Protein AF-A0A843K766-F1 (afdb_monomer_lite)

Secondary structure (DSSP, 8-state):
----TTSGGG--HHHHHHHHHHHHIIIIIHHHHHHHHHHHHHHTTT--HHHHHHHHHHHHHHHHHHHHHHHHHHHHHHSPTT-HHHHHHHHHHHHHHHHHHHHHHTSTTHHHHHHHHT----HHHHHHHHHHHHHHHHHHHHHHHHHHHHHHHHHTTSSPPPPPPPGGG--GGGGG-GGG--HHHHHHHHHHHHIIIIIHHHHHHHHHHHHHHTT--THHHHHHHHHHHHHHHHHHHHHHHHHHHHHHHHSPTT-HHHHHHHHHHHHHHHHHHHHHTGGGEEEEEETTTEEEEEE-HHHHHHHHHHHHHHHHHHHHHHHHHHHHHHHTTS-S-HHHHHHHHHHHHHHHHHHHHHHHHHHHHHHHHHHHHHHHHHHHHHHT--

Foldseek 3Di:
DCPVQVDPVQFDQVQLQVQLVVLLVPQAVVLLVVLVVVLVVCVVPVADVVVNVLSVVLNVLSHVLSNVLSNLSSQLRRGDFQGPSNLVSQLVSLVSVLVSLCCNQPPDCNQVCCVPRPWNFPSVVLSVLVVVLSVLSSCLSVLRNVQCNVVVCVVVVNDPDDDFAALVVDDQVCLPDLQLWRQNQLSVQLSVLSCVQQNVLVSVLSVVVRVLVVVPDPVSVVVNVVSVVLNVLSCVLSNLLSNLSSQLRTHEFQHPSNLVSQLVSLVSVLVNLCVVCVCQWDWDPDPDPDTDIGRRNVVSVVVNVVSNCVNVVSVCRNVVCNVVCNVVRNHSYVVVVVVVVVVVVVVVVVVVVVVVVVVVVVVVVVVVVVVVVVVVVVVVVD

Structure (mmCIF, N/CA/C/O backbone):
data_AF-A0A843K766-F1
#
_entry.id   AF-A0A843K766-F1
#
loop_
_atom_site.group_PDB
_atom_site.id
_atom_site.type_symbol
_atom_site.label_atom_id
_atom_site.label_alt_id
_atom_site.label_comp_id
_atom_site.label_asym_id
_atom_site.label_entity_id
_atom_site.label_seq_id
_atom_site.pdbx_PDB_ins_code
_atom_site.Cartn_x
_atom_site.Cartn_y
_atom_site.Cartn_z
_atom_site.occupancy
_atom_site.B_iso_or_equiv
_atom_site.auth_seq_id
_atom_site.auth_comp_id
_atom_site.auth_asym_id
_atom_site.auth_atom_id
_atom_site.pdbx_PDB_model_num
ATOM 1 N N . MET A 1 1 ? 22.377 -23.560 -0.906 1.00 43.41 1 MET A N 1
ATOM 2 C CA . MET A 1 1 ? 22.789 -22.674 -2.018 1.00 43.41 1 MET A CA 1
ATOM 3 C C . MET A 1 1 ? 22.979 -21.269 -1.454 1.00 43.41 1 MET A C 1
ATOM 5 O O . MET A 1 1 ? 22.000 -20.568 -1.239 1.00 43.41 1 MET A O 1
ATOM 9 N N . ASN A 1 2 ? 24.212 -20.902 -1.096 1.00 46.06 2 ASN A N 1
ATOM 10 C CA . ASN A 1 2 ? 24.524 -19.626 -0.444 1.00 46.06 2 ASN A CA 1
ATOM 11 C C . ASN A 1 2 ? 24.794 -18.576 -1.533 1.00 46.06 2 ASN A C 1
ATOM 13 O O . ASN A 1 2 ? 25.934 -18.266 -1.863 1.00 46.06 2 ASN A O 1
ATOM 17 N N . ILE A 1 3 ? 23.729 -18.124 -2.200 1.00 57.59 3 ILE A N 1
ATOM 18 C CA . ILE A 1 3 ? 23.819 -16.990 -3.124 1.00 57.59 3 ILE A CA 1
ATOM 19 C C . ILE A 1 3 ? 24.151 -15.804 -2.217 1.00 57.59 3 ILE A C 1
ATOM 21 O O . ILE A 1 3 ? 23.373 -15.560 -1.303 1.00 57.59 3 ILE A O 1
ATOM 25 N N . GLY A 1 4 ? 25.297 -15.138 -2.391 1.00 73.75 4 GLY A N 1
ATOM 26 C CA . GLY A 1 4 ? 25.819 -14.063 -1.524 1.00 73.75 4 GLY A CA 1
ATOM 27 C C . GLY A 1 4 ? 24.942 -12.802 -1.417 1.00 73.75 4 GLY A C 1
ATOM 28 O O . GLY A 1 4 ? 25.405 -11.689 -1.608 1.00 73.75 4 GLY A O 1
ATOM 29 N N . GLU A 1 5 ? 23.658 -12.949 -1.114 1.00 80.12 5 GLU A N 1
ATOM 30 C CA . GLU A 1 5 ? 22.638 -11.901 -1.044 1.00 80.12 5 GLU A CA 1
ATOM 31 C C . GLU A 1 5 ? 22.727 -11.074 0.244 1.00 80.12 5 GLU A C 1
ATOM 33 O O . GLU A 1 5 ? 22.088 -10.027 0.355 1.00 80.12 5 GLU A O 1
ATOM 38 N N . PHE A 1 6 ? 23.548 -11.521 1.196 1.00 82.75 6 PHE A N 1
ATOM 39 C CA . PHE A 1 6 ? 23.967 -10.768 2.381 1.00 82.75 6 PHE A CA 1
ATOM 40 C C . PHE A 1 6 ? 25.302 -10.027 2.174 1.00 82.75 6 PHE A C 1
ATOM 42 O O . PHE A 1 6 ? 25.865 -9.498 3.129 1.00 82.75 6 PHE A O 1
ATOM 49 N N . ASP A 1 7 ? 25.829 -9.976 0.945 1.00 83.69 7 ASP A N 1
ATOM 50 C CA . ASP A 1 7 ? 27.055 -9.232 0.648 1.00 83.69 7 ASP A CA 1
ATOM 51 C C . ASP A 1 7 ? 26.836 -7.714 0.807 1.00 83.69 7 ASP A C 1
ATOM 53 O O . ASP A 1 7 ? 25.807 -7.150 0.413 1.00 83.69 7 ASP A O 1
ATOM 57 N N . LYS A 1 8 ? 27.857 -7.033 1.339 1.00 83.25 8 LYS A N 1
ATOM 58 C CA . LYS A 1 8 ? 27.940 -5.574 1.479 1.00 83.25 8 LYS A CA 1
ATOM 59 C C . LYS A 1 8 ? 27.714 -4.851 0.149 1.00 83.25 8 LYS A C 1
ATOM 61 O O . LYS A 1 8 ? 27.228 -3.726 0.154 1.00 83.25 8 LYS A O 1
ATOM 66 N N . ARG A 1 9 ? 28.007 -5.489 -0.991 1.00 86.31 9 ARG A N 1
ATOM 67 C CA . ARG A 1 9 ? 27.771 -4.924 -2.336 1.00 86.31 9 ARG A CA 1
ATOM 68 C C . ARG A 1 9 ? 26.306 -4.576 -2.608 1.00 86.31 9 ARG A C 1
ATOM 70 O O . ARG A 1 9 ? 26.027 -3.638 -3.349 1.00 86.31 9 ARG A O 1
ATOM 77 N N . HIS A 1 10 ? 25.371 -5.306 -2.004 1.00 85.62 10 HIS A N 1
ATOM 78 C CA . HIS A 1 10 ? 23.936 -5.072 -2.172 1.00 85.62 10 HIS A CA 1
ATOM 79 C C . HIS A 1 10 ? 23.341 -4.200 -1.057 1.00 85.62 10 HIS A C 1
ATOM 81 O O . HIS A 1 10 ? 22.138 -3.945 -1.051 1.00 85.62 10 HIS A O 1
ATOM 87 N N . PHE A 1 11 ? 24.164 -3.738 -0.117 1.00 90.44 11 PHE A N 1
ATOM 88 C CA . PHE A 1 11 ? 23.725 -3.036 1.077 1.00 90.44 11 PHE A CA 1
ATOM 89 C C . PHE A 1 11 ? 23.762 -1.513 0.884 1.00 90.44 11 PHE A C 1
ATOM 91 O O . PHE A 1 11 ? 24.788 -0.931 0.540 1.00 90.44 11 PHE A O 1
ATOM 98 N N . SER A 1 12 ? 22.635 -0.842 1.130 1.00 93.56 12 SER A N 1
ATOM 99 C CA . SER A 1 12 ? 22.500 0.611 0.998 1.00 93.56 12 SER A CA 1
ATOM 100 C C . SER A 1 12 ? 22.097 1.263 2.320 1.00 93.56 12 SER A C 1
ATOM 102 O O . SER A 1 12 ? 20.929 1.230 2.710 1.00 93.56 12 SER A O 1
ATOM 104 N N . LEU A 1 13 ? 23.056 1.936 2.965 1.00 94.25 13 LEU A N 1
ATOM 105 C CA . LEU A 1 13 ? 22.837 2.676 4.215 1.00 94.25 13 LEU A CA 1
ATOM 106 C C . LEU A 1 13 ? 21.743 3.740 4.087 1.00 94.25 13 LEU A C 1
ATOM 108 O O . LEU A 1 13 ? 20.870 3.828 4.942 1.00 94.25 13 LEU A O 1
ATOM 112 N N . VAL A 1 14 ? 21.751 4.512 2.997 1.00 94.19 14 VAL A N 1
ATOM 113 C CA . VAL A 1 14 ? 20.784 5.602 2.779 1.00 94.19 14 VAL A CA 1
ATOM 114 C C . VAL A 1 14 ? 19.358 5.061 2.658 1.00 94.19 14 VAL A C 1
ATOM 116 O O . VAL A 1 14 ? 18.444 5.566 3.309 1.00 94.19 14 VAL A O 1
ATOM 119 N N . LYS A 1 15 ? 19.158 3.998 1.865 1.00 93.00 15 LYS A N 1
ATOM 120 C CA . LYS A 1 15 ? 17.833 3.377 1.712 1.00 93.00 15 LYS A CA 1
ATOM 121 C C . LYS A 1 15 ? 17.361 2.744 3.017 1.00 93.00 15 LYS A C 1
ATOM 123 O O . LYS A 1 15 ? 16.195 2.917 3.365 1.00 93.00 15 LYS A O 1
ATOM 128 N N . GLY A 1 16 ? 18.264 2.071 3.736 1.00 94.38 16 GLY A N 1
ATOM 129 C CA . GLY A 1 16 ? 17.989 1.528 5.064 1.00 94.38 16 GLY A CA 1
ATOM 130 C C . GLY A 1 16 ? 17.576 2.616 6.055 1.00 94.38 16 GLY A C 1
ATOM 131 O O . GLY A 1 16 ? 16.538 2.495 6.702 1.00 94.38 16 GLY A O 1
ATOM 132 N N . GLY A 1 17 ? 18.319 3.722 6.118 1.00 95.44 17 GLY A N 1
ATOM 133 C CA . GLY A 1 17 ? 18.018 4.862 6.986 1.00 95.44 17 GLY A CA 1
ATOM 134 C C . GLY A 1 17 ? 16.633 5.453 6.720 1.00 95.44 17 GLY A C 1
ATOM 135 O O . GLY A 1 17 ? 15.839 5.601 7.644 1.00 95.44 17 GLY A O 1
ATOM 136 N N . MET A 1 18 ? 16.279 5.688 5.452 1.00 95.88 18 MET A N 1
ATOM 137 C CA . MET A 1 18 ? 14.946 6.190 5.089 1.00 95.88 18 MET A CA 1
ATOM 138 C C . MET A 1 18 ? 13.818 5.246 5.524 1.00 95.88 18 MET A C 1
ATOM 140 O O . MET A 1 18 ? 12.785 5.689 6.028 1.00 95.88 18 MET A O 1
ATOM 144 N N . THR A 1 19 ? 13.991 3.936 5.335 1.00 95.00 19 THR A N 1
ATOM 145 C CA . THR A 1 19 ? 12.987 2.961 5.779 1.00 95.00 19 THR A CA 1
ATOM 146 C C . THR A 1 19 ? 12.914 2.841 7.293 1.00 95.00 19 THR A C 1
ATOM 148 O O . THR A 1 19 ? 11.816 2.642 7.808 1.00 95.00 19 THR A O 1
ATOM 151 N N . ALA A 1 20 ? 14.040 2.989 7.995 1.00 96.62 20 ALA A N 1
ATOM 152 C C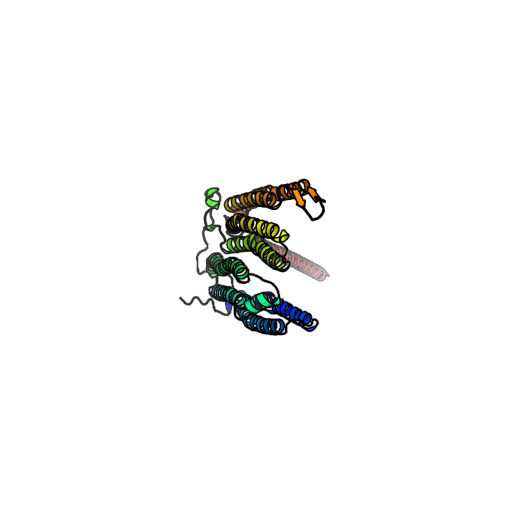A . ALA A 1 20 ? 14.095 2.998 9.451 1.00 96.62 20 ALA A CA 1
ATOM 153 C C . ALA A 1 20 ? 13.298 4.179 10.004 1.00 96.62 20 ALA A C 1
ATOM 155 O O . ALA A 1 20 ? 12.407 3.970 10.814 1.00 96.62 20 ALA A O 1
ATOM 156 N N . VAL A 1 21 ? 13.521 5.390 9.476 1.00 97.31 21 VAL A N 1
ATOM 157 C CA . VAL A 1 21 ? 12.763 6.596 9.852 1.00 97.31 21 VAL A CA 1
ATOM 158 C C . VAL A 1 21 ? 11.263 6.392 9.640 1.00 97.31 21 VAL A C 1
ATOM 160 O O . VAL A 1 21 ? 10.472 6.696 10.526 1.00 97.31 21 VAL A O 1
ATOM 163 N N . ALA A 1 22 ? 10.854 5.809 8.509 1.00 95.81 22 ALA A N 1
ATOM 164 C CA . ALA A 1 22 ? 9.441 5.524 8.260 1.00 95.81 22 ALA A CA 1
ATOM 165 C C . ALA A 1 22 ? 8.838 4.525 9.271 1.00 95.81 22 ALA A C 1
ATOM 167 O O . ALA A 1 22 ? 7.684 4.683 9.666 1.00 95.81 22 ALA A O 1
ATOM 168 N N . HIS A 1 23 ? 9.596 3.505 9.695 1.00 94.81 23 HIS A N 1
ATOM 169 C CA . HIS A 1 23 ? 9.140 2.545 10.710 1.00 94.81 23 HIS A CA 1
ATOM 170 C C . HIS A 1 23 ? 9.139 3.163 12.111 1.00 94.81 23 HIS A C 1
ATOM 172 O O . HIS A 1 23 ? 8.165 2.977 12.833 1.00 94.81 23 HIS A O 1
ATOM 178 N N . ALA A 1 24 ? 10.162 3.944 12.459 1.00 96.38 24 ALA A N 1
ATOM 179 C CA . ALA A 1 24 ? 10.250 4.665 13.723 1.00 96.38 24 ALA A CA 1
ATOM 180 C C . ALA A 1 24 ? 9.084 5.642 13.874 1.00 96.38 24 ALA A C 1
ATOM 182 O O . ALA A 1 24 ? 8.384 5.608 14.876 1.00 96.38 24 ALA A O 1
ATOM 183 N N . LEU A 1 25 ? 8.795 6.450 12.850 1.00 96.69 25 LEU A N 1
ATOM 184 C CA . LEU A 1 25 ? 7.646 7.354 12.876 1.00 96.69 25 LEU A CA 1
ATOM 185 C C . LEU A 1 25 ? 6.340 6.590 13.100 1.00 96.69 25 LEU A C 1
ATOM 187 O O . LEU A 1 25 ? 5.558 6.939 13.980 1.00 96.69 25 LEU A O 1
ATOM 191 N N . LYS A 1 26 ? 6.124 5.523 12.326 1.00 95.00 26 LYS A N 1
ATOM 192 C CA . LYS A 1 26 ? 4.860 4.789 12.323 1.00 95.00 26 LYS A CA 1
ATOM 193 C C . LYS A 1 26 ? 4.617 3.963 13.589 1.00 95.00 26 LYS A C 1
ATOM 195 O O . LYS A 1 26 ? 3.481 3.902 14.044 1.00 95.00 26 LYS A O 1
ATOM 200 N N . TYR A 1 27 ? 5.635 3.271 14.094 1.00 95.81 27 TYR A N 1
ATOM 201 C CA . TYR A 1 27 ? 5.469 2.254 15.138 1.00 95.81 27 TYR A CA 1
ATOM 202 C C . TYR A 1 27 ? 6.023 2.667 16.500 1.00 95.81 27 TYR A C 1
ATOM 204 O O . TYR A 1 27 ? 5.641 2.048 17.485 1.00 95.81 27 TYR A O 1
ATOM 212 N N . LEU A 1 28 ? 6.880 3.692 16.556 1.00 95.81 28 LEU A N 1
ATOM 213 C CA . LEU A 1 28 ? 7.478 4.198 17.790 1.00 95.81 28 LEU A CA 1
ATOM 214 C C . LEU A 1 28 ? 6.978 5.613 18.098 1.00 95.81 28 LEU A C 1
ATOM 216 O O . LEU A 1 28 ? 6.235 5.798 19.051 1.00 95.81 28 LEU A O 1
ATOM 220 N N . ALA A 1 29 ? 7.332 6.605 17.278 1.00 95.69 29 ALA A N 1
ATOM 221 C CA . ALA A 1 29 ? 7.118 8.013 17.604 1.00 95.69 29 ALA A CA 1
ATOM 222 C C . ALA A 1 29 ? 5.633 8.387 17.693 1.00 95.69 29 ALA A C 1
ATOM 224 O O . ALA A 1 29 ? 5.222 8.953 18.699 1.00 95.69 29 ALA A O 1
ATOM 225 N N . ILE A 1 30 ? 4.821 8.057 16.678 1.00 95.50 30 ILE A N 1
ATOM 226 C CA . ILE A 1 30 ? 3.391 8.405 16.687 1.00 95.50 30 ILE A CA 1
ATOM 227 C C . ILE A 1 30 ? 2.665 7.730 17.864 1.00 95.50 30 ILE A C 1
ATOM 229 O O . ILE A 1 30 ? 2.060 8.458 18.648 1.00 95.50 30 ILE A O 1
ATOM 233 N N . PRO A 1 31 ? 2.737 6.395 18.061 1.00 94.00 31 PRO A N 1
ATOM 234 C CA . PRO A 1 31 ? 2.066 5.763 19.197 1.00 94.00 31 PRO A CA 1
ATOM 235 C C . PRO A 1 31 ? 2.578 6.266 20.551 1.00 94.00 31 PRO A C 1
ATOM 237 O O . PRO A 1 31 ? 1.780 6.510 21.448 1.00 94.00 31 PRO A O 1
ATOM 240 N N . TYR A 1 32 ? 3.889 6.491 20.693 1.00 94.31 32 TYR A N 1
ATOM 241 C CA . TYR A 1 32 ? 4.468 6.998 21.937 1.00 94.31 32 TYR A CA 1
ATOM 242 C C . TYR A 1 32 ? 3.963 8.404 22.273 1.00 94.31 32 TYR A C 1
ATOM 244 O O . TYR A 1 32 ? 3.562 8.652 23.406 1.00 94.31 32 TYR A O 1
ATOM 252 N N . ILE A 1 33 ? 3.926 9.311 21.287 1.00 94.19 33 ILE A N 1
ATOM 253 C CA . ILE A 1 33 ? 3.384 10.666 21.465 1.00 94.19 33 ILE A CA 1
ATOM 254 C C . ILE A 1 33 ? 1.903 10.601 21.840 1.00 94.19 33 ILE A C 1
ATOM 256 O O . ILE A 1 33 ? 1.488 11.306 22.752 1.00 94.19 33 ILE A O 1
ATOM 260 N N . LEU A 1 34 ? 1.114 9.741 21.187 1.00 92.50 34 LEU A N 1
ATOM 261 C CA . LEU A 1 34 ? -0.305 9.573 21.510 1.00 92.50 34 LEU A CA 1
ATOM 262 C C . LEU A 1 34 ? -0.509 9.122 22.960 1.00 92.50 34 LEU A C 1
ATOM 264 O O . LEU A 1 34 ? -1.317 9.712 23.672 1.00 92.50 34 LEU A O 1
ATOM 268 N N . PHE A 1 35 ? 0.261 8.138 23.428 1.00 91.38 35 PHE A N 1
ATOM 269 C CA . PHE A 1 35 ? 0.189 7.702 24.821 1.00 91.38 35 PHE A CA 1
ATOM 270 C C . PHE A 1 35 ? 0.703 8.762 25.801 1.00 91.38 35 PHE A C 1
ATOM 272 O O . PHE A 1 35 ? 0.120 8.939 26.864 1.00 91.38 35 PHE A O 1
ATOM 279 N N . ALA A 1 36 ? 1.767 9.494 25.459 1.00 89.62 36 ALA A N 1
ATOM 280 C CA . ALA A 1 36 ? 2.287 10.576 26.298 1.00 89.62 36 ALA A CA 1
ATOM 281 C C . ALA A 1 36 ? 1.276 11.720 26.450 1.00 89.62 36 ALA A C 1
ATOM 283 O O . ALA A 1 36 ? 1.064 12.204 27.558 1.00 89.62 36 ALA A O 1
ATOM 284 N N . LEU A 1 37 ? 0.607 12.106 25.360 1.00 89.56 37 LEU A N 1
ATOM 285 C CA . LEU A 1 37 ? -0.492 13.070 25.401 1.00 89.56 37 LEU A CA 1
ATOM 286 C C . LEU A 1 37 ? -1.666 12.538 26.230 1.00 89.56 37 LEU A C 1
ATOM 288 O O . LEU A 1 37 ? -2.216 13.283 27.033 1.00 89.56 37 LEU A O 1
ATOM 292 N N . GLY A 1 38 ? -2.003 11.251 26.095 1.00 85.38 38 GLY A N 1
ATOM 293 C CA . GLY A 1 38 ? -3.019 10.599 26.924 1.00 85.38 38 GLY A CA 1
ATOM 294 C C . GLY A 1 38 ? -2.708 10.691 28.420 1.00 85.38 38 GLY A C 1
ATOM 295 O O . GLY A 1 38 ? -3.568 11.100 29.195 1.00 85.38 38 GLY A O 1
ATOM 296 N N . LEU A 1 39 ? -1.464 10.407 28.822 1.00 86.12 39 LEU A N 1
ATOM 297 C CA . LEU A 1 39 ? -1.022 10.578 30.211 1.00 86.12 39 LEU A CA 1
ATOM 298 C C . LEU A 1 39 ? -1.084 12.034 30.672 1.00 86.12 39 LEU A C 1
ATOM 300 O O . LEU A 1 39 ? -1.506 12.285 31.792 1.00 86.12 39 LEU A O 1
ATOM 304 N N . MET A 1 40 ? -0.683 12.995 29.833 1.00 85.81 40 MET A N 1
ATOM 305 C CA . MET A 1 40 ? -0.751 14.417 30.191 1.00 85.81 40 MET A CA 1
ATOM 306 C C . MET A 1 40 ? -2.190 14.875 30.441 1.00 85.81 40 MET A C 1
ATOM 308 O O . MET A 1 40 ? -2.436 15.610 31.393 1.00 85.81 40 MET A O 1
ATOM 312 N N . VAL A 1 41 ? -3.138 14.427 29.613 1.00 85.56 41 VAL A N 1
ATOM 313 C CA . VAL A 1 41 ? -4.564 14.733 29.793 1.00 85.56 41 VAL A CA 1
ATOM 314 C C . VAL A 1 41 ? -5.092 14.098 31.079 1.00 85.56 41 VAL A C 1
ATOM 316 O O . VAL A 1 41 ? -5.750 14.777 31.862 1.00 85.56 41 VAL A O 1
ATOM 319 N N . LEU A 1 42 ? -4.754 12.832 31.332 1.00 81.81 42 LEU A N 1
ATOM 320 C CA . LEU A 1 42 ? -5.182 12.115 32.535 1.00 81.81 42 LEU A CA 1
ATOM 321 C C . LEU A 1 42 ? -4.515 12.609 33.815 1.00 81.81 42 LEU A C 1
ATOM 323 O O . LEU A 1 42 ? -5.089 12.433 34.872 1.00 81.81 42 LEU A O 1
ATOM 327 N N . ALA A 1 43 ? -3.329 13.212 33.746 1.00 78.50 43 ALA A N 1
ATOM 328 C CA . ALA A 1 43 ? -2.689 13.828 34.906 1.00 78.50 43 ALA A CA 1
ATOM 329 C C . ALA A 1 43 ? -3.320 15.183 35.272 1.00 78.50 43 ALA A C 1
ATOM 331 O O . ALA A 1 43 ? -3.174 15.642 36.401 1.00 78.50 43 ALA A O 1
ATOM 332 N N . GLY A 1 44 ? -3.987 15.842 34.315 1.00 75.62 44 GLY A N 1
ATOM 333 C CA . GLY A 1 44 ? -4.713 17.098 34.531 1.00 75.62 44 GLY A CA 1
ATOM 334 C C . GLY A 1 44 ? -6.179 16.917 34.935 1.00 75.62 44 GLY A C 1
ATOM 335 O O . GLY A 1 44 ? -6.840 17.896 35.272 1.00 75.62 44 GLY A O 1
ATOM 336 N N . GLN A 1 45 ? -6.691 15.689 34.881 1.00 72.62 45 GLN A N 1
ATOM 337 C CA . GLN A 1 45 ? -8.017 15.300 35.357 1.00 72.62 45 GLN A CA 1
ATOM 338 C C . GLN A 1 45 ? -7.815 14.346 36.541 1.00 72.62 45 GLN A C 1
ATOM 340 O O . GLN A 1 45 ? -6.824 13.630 36.559 1.00 72.62 45 GLN A O 1
ATOM 345 N N . ASP A 1 46 ? -8.715 14.289 37.524 1.00 71.88 46 ASP A N 1
ATOM 346 C CA . ASP A 1 46 ? -8.669 13.254 38.577 1.00 71.88 46 ASP A CA 1
ATOM 347 C C . ASP A 1 46 ? -9.070 11.878 37.992 1.00 71.88 46 ASP A C 1
ATOM 349 O O . ASP A 1 46 ? -10.053 11.255 38.393 1.00 71.88 46 ASP A O 1
ATOM 353 N N . GLY A 1 47 ? -8.361 11.438 36.948 1.00 68.81 47 GLY A N 1
ATOM 354 C CA . GLY A 1 47 ? -8.630 10.218 36.206 1.00 68.81 47 GLY A CA 1
ATOM 355 C C . GLY A 1 47 ? -8.230 8.968 36.996 1.00 68.81 47 GLY A C 1
ATOM 356 O O . GLY A 1 47 ? -7.410 9.037 37.915 1.00 68.81 47 GLY A O 1
ATOM 357 N N . PRO A 1 48 ? -8.763 7.785 36.642 1.00 79.19 48 PRO A N 1
ATOM 358 C CA . PRO A 1 48 ? -8.462 6.567 37.379 1.00 79.19 48 PRO A CA 1
ATOM 359 C C . PRO A 1 48 ? -6.971 6.221 37.265 1.00 79.19 48 PRO A C 1
ATOM 361 O O . PRO A 1 48 ? -6.469 5.975 36.166 1.00 79.19 48 PRO A O 1
ATOM 364 N N . GLN A 1 49 ? -6.270 6.119 38.401 1.00 82.88 49 GLN A N 1
ATOM 365 C CA . GLN A 1 49 ? -4.837 5.772 38.467 1.00 82.88 49 GLN A CA 1
ATOM 366 C C . GLN A 1 49 ? -4.497 4.521 37.633 1.00 82.88 49 GLN A C 1
ATOM 368 O O . GLN A 1 49 ? -3.469 4.464 36.964 1.00 82.88 49 GLN A O 1
ATOM 373 N N . ARG A 1 50 ? -5.417 3.546 37.596 1.00 82.19 50 ARG A N 1
ATOM 374 C CA . ARG A 1 50 ? -5.299 2.301 36.819 1.00 82.19 50 ARG A CA 1
ATOM 375 C C . ARG A 1 50 ? -5.166 2.527 35.312 1.00 82.19 50 ARG A C 1
ATOM 377 O O . ARG A 1 50 ? -4.496 1.744 34.645 1.00 82.19 50 ARG A O 1
ATOM 384 N N . VAL A 1 51 ? -5.806 3.566 34.772 1.00 82.00 51 VAL A N 1
ATOM 385 C CA . VAL A 1 51 ? -5.693 3.940 33.354 1.00 82.00 51 VAL A CA 1
ATOM 386 C C . VAL A 1 51 ? -4.317 4.556 33.090 1.00 82.00 51 VAL A C 1
ATOM 388 O O . VAL A 1 51 ? -3.698 4.250 32.073 1.00 82.00 51 VAL A O 1
ATOM 391 N N . GLY A 1 52 ? -3.801 5.357 34.027 1.00 84.81 52 GLY A N 1
ATOM 392 C CA . GLY A 1 52 ? -2.437 5.889 33.970 1.00 84.81 52 GLY A CA 1
ATOM 393 C C . GLY A 1 52 ? -1.376 4.784 33.960 1.00 84.81 52 GLY A C 1
ATOM 394 O O . GLY A 1 52 ? -0.521 4.763 33.072 1.00 84.81 52 GLY A O 1
ATOM 395 N N . ASP A 1 53 ? -1.481 3.824 34.883 1.00 87.06 53 ASP A N 1
ATOM 396 C CA . ASP A 1 53 ? -0.574 2.670 34.959 1.00 87.06 53 ASP A CA 1
ATOM 397 C C . ASP A 1 53 ? -0.604 1.852 33.657 1.00 87.06 53 ASP A C 1
ATOM 399 O O . ASP A 1 53 ? 0.444 1.556 33.078 1.00 87.06 53 ASP A O 1
ATOM 403 N N . LEU A 1 54 ? -1.807 1.566 33.140 1.00 87.88 54 LEU A N 1
ATOM 404 C CA . LEU A 1 54 ? -1.989 0.862 31.870 1.00 87.88 54 LEU A CA 1
ATOM 405 C C . LEU A 1 54 ? -1.302 1.589 30.709 1.00 87.88 54 LEU A C 1
ATOM 407 O O . LEU A 1 54 ? -0.607 0.964 29.910 1.00 87.88 54 LEU A O 1
ATOM 411 N N . ILE A 1 55 ? -1.486 2.905 30.584 1.00 88.50 55 ILE A N 1
ATOM 412 C CA . ILE A 1 55 ? -0.861 3.659 29.494 1.00 88.50 55 ILE A CA 1
ATOM 413 C C . ILE A 1 55 ? 0.670 3.627 29.621 1.00 88.50 55 ILE A C 1
ATOM 415 O O . ILE A 1 55 ? 1.352 3.516 28.601 1.00 88.50 55 ILE A O 1
ATOM 419 N N . GLY A 1 56 ? 1.221 3.655 30.839 1.00 89.19 56 GLY A N 1
ATOM 420 C CA . GLY A 1 56 ? 2.658 3.472 31.077 1.00 89.19 56 GLY A CA 1
ATOM 421 C C . GLY A 1 56 ? 3.177 2.090 30.646 1.00 89.19 56 GLY A C 1
ATOM 422 O O . GLY A 1 56 ? 4.226 1.982 29.997 1.00 89.19 56 GLY A O 1
ATOM 423 N N . GLU A 1 57 ? 2.422 1.024 30.922 1.00 90.56 57 GLU A N 1
ATOM 424 C CA . GLU A 1 57 ? 2.724 -0.325 30.424 1.00 90.56 57 GLU A CA 1
ATOM 425 C C . GLU A 1 57 ? 2.704 -0.367 28.886 1.00 90.56 57 GLU A C 1
ATOM 427 O O . GLU A 1 57 ? 3.657 -0.841 28.255 1.00 90.56 57 GLU A O 1
ATOM 432 N N . LEU A 1 58 ? 1.668 0.206 28.261 1.00 91.75 58 LEU A N 1
ATOM 433 C CA . LEU A 1 58 ? 1.542 0.280 26.803 1.00 91.75 58 LEU A CA 1
ATOM 434 C C . LEU A 1 58 ? 2.689 1.079 26.171 1.00 91.75 58 LEU A C 1
ATOM 436 O O . LEU A 1 58 ? 3.246 0.640 25.164 1.00 91.75 58 LEU A O 1
ATOM 440 N N . GLN A 1 59 ? 3.117 2.195 26.769 1.00 92.62 59 GLN A N 1
ATOM 441 C CA . GLN A 1 59 ? 4.290 2.954 26.312 1.00 92.62 59 GLN A CA 1
ATOM 442 C C . GLN A 1 59 ? 5.560 2.101 26.284 1.00 92.62 59 GLN A C 1
ATOM 444 O O . GLN A 1 59 ? 6.347 2.194 25.338 1.00 92.62 59 GLN A O 1
ATOM 449 N N . THR A 1 60 ? 5.751 1.244 27.287 1.00 93.12 60 THR A N 1
ATOM 450 C CA . THR A 1 60 ? 6.903 0.336 27.352 1.00 93.12 60 THR A CA 1
ATOM 451 C C . THR A 1 60 ? 6.857 -0.684 26.212 1.00 93.12 60 THR A C 1
ATOM 453 O O . THR A 1 60 ? 7.864 -0.903 25.532 1.00 93.12 60 THR A O 1
ATOM 456 N N . VAL A 1 61 ? 5.677 -1.246 25.925 1.00 94.12 61 VAL A N 1
ATOM 457 C CA . VAL A 1 61 ? 5.454 -2.129 24.766 1.00 94.12 61 VAL A CA 1
ATOM 458 C C . VAL A 1 61 ? 5.774 -1.399 23.455 1.00 94.12 61 VAL A C 1
ATOM 460 O O . VAL A 1 61 ? 6.528 -1.926 22.633 1.00 94.12 61 VAL A O 1
ATOM 463 N N . VAL A 1 62 ? 5.275 -0.170 23.270 1.00 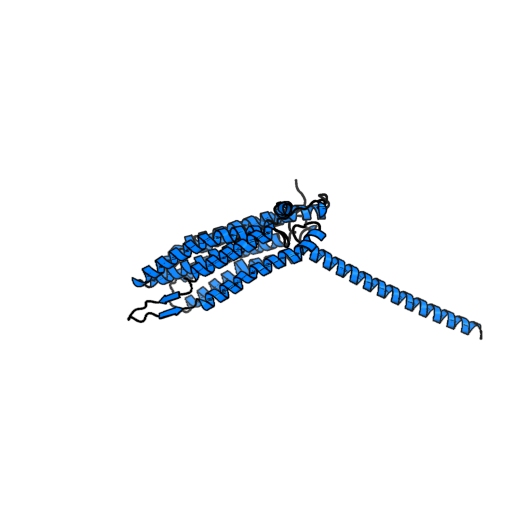95.38 62 VAL A N 1
ATOM 464 C CA . VAL A 1 62 ? 5.593 0.677 22.102 1.00 95.38 62 VAL A CA 1
ATOM 465 C C . VAL A 1 62 ? 7.094 0.875 21.944 1.00 95.38 62 VAL A C 1
ATOM 467 O O . VAL A 1 62 ? 7.608 0.769 20.831 1.00 95.38 62 VAL A O 1
ATOM 470 N N . LEU A 1 63 ? 7.809 1.147 23.033 1.00 96.25 63 LEU A N 1
ATOM 471 C CA . LEU A 1 63 ? 9.242 1.405 22.992 1.00 96.25 63 LEU A CA 1
ATOM 472 C C . LEU A 1 63 ? 10.016 0.160 22.546 1.00 96.25 63 LEU A C 1
ATOM 474 O O . LEU A 1 63 ? 10.799 0.229 21.595 1.00 96.25 63 LEU A O 1
ATOM 478 N N . ILE A 1 64 ? 9.752 -0.990 23.173 1.00 95.88 64 ILE A N 1
ATOM 479 C CA . ILE A 1 64 ? 10.438 -2.253 22.867 1.00 95.88 64 ILE A CA 1
ATOM 480 C C . ILE A 1 64 ? 10.172 -2.668 21.415 1.00 95.88 64 ILE A C 1
ATOM 482 O O . ILE A 1 64 ? 11.108 -2.821 20.624 1.00 95.88 64 ILE A O 1
ATOM 486 N N . PHE A 1 65 ? 8.902 -2.811 21.029 1.00 96.50 65 PHE A N 1
ATOM 487 C CA . PHE A 1 65 ? 8.550 -3.246 19.676 1.00 96.50 65 PHE A CA 1
ATOM 488 C C . PHE A 1 65 ? 8.923 -2.198 18.626 1.00 96.50 65 PHE A C 1
ATOM 490 O O . PHE A 1 65 ? 9.404 -2.553 17.548 1.00 96.50 65 PHE A O 1
ATOM 497 N N . GLY A 1 66 ? 8.753 -0.912 18.930 1.00 96.62 66 GLY A N 1
ATOM 498 C CA . GLY A 1 66 ? 9.074 0.194 18.036 1.00 96.62 66 GLY A CA 1
ATOM 499 C C . GLY A 1 66 ? 10.558 0.251 17.670 1.00 96.62 66 GLY A C 1
ATOM 500 O O . GLY A 1 66 ? 10.888 0.425 16.491 1.00 96.62 66 GLY A O 1
ATOM 501 N N . ILE A 1 67 ? 11.463 0.028 18.630 1.00 97.50 67 ILE A N 1
ATOM 502 C CA . ILE A 1 67 ? 12.909 -0.061 18.367 1.00 97.50 67 ILE A CA 1
ATOM 503 C C . ILE A 1 67 ? 13.216 -1.267 17.473 1.00 97.50 67 ILE A C 1
ATOM 505 O O . ILE A 1 67 ? 13.862 -1.114 16.433 1.00 97.50 67 ILE A O 1
ATOM 509 N N . VAL A 1 68 ? 12.711 -2.456 17.818 1.00 97.81 68 VAL A N 1
ATOM 510 C CA . VAL A 1 68 ? 12.974 -3.678 17.038 1.00 97.81 68 VAL A CA 1
ATOM 511 C C . VAL A 1 68 ? 12.445 -3.542 15.605 1.00 97.81 68 VAL A C 1
ATOM 513 O O . VAL A 1 68 ? 13.157 -3.842 14.645 1.00 97.81 68 VAL A O 1
ATOM 516 N N . LEU A 1 69 ? 11.231 -3.015 15.424 1.00 97.56 69 LEU A N 1
ATOM 517 C CA . LEU A 1 69 ? 10.640 -2.763 14.106 1.00 97.56 69 LEU A CA 1
ATOM 518 C C . LEU A 1 69 ? 11.408 -1.710 13.302 1.00 97.56 69 LEU A C 1
ATOM 520 O O . LEU A 1 69 ? 11.471 -1.809 12.075 1.00 97.56 69 LEU A O 1
ATOM 524 N N . THR A 1 70 ? 12.018 -0.729 13.966 1.00 97.81 70 THR A N 1
ATOM 525 C CA . THR A 1 70 ? 12.890 0.262 13.322 1.00 97.81 70 THR A CA 1
ATOM 526 C C . THR A 1 70 ? 14.154 -0.397 12.775 1.00 97.81 70 THR A C 1
ATOM 528 O O . THR A 1 70 ? 14.503 -0.184 11.611 1.00 97.81 70 THR A O 1
ATOM 531 N N . VAL A 1 71 ? 14.796 -1.259 13.570 1.00 97.81 71 VAL A N 1
ATOM 532 C CA . VAL A 1 71 ? 15.989 -2.018 13.160 1.00 97.81 71 VAL A CA 1
ATOM 533 C C . VAL A 1 71 ? 15.663 -2.978 12.012 1.00 97.81 71 VAL A C 1
ATOM 535 O O . VAL A 1 71 ? 16.360 -3.001 10.997 1.00 97.81 71 VAL A O 1
ATOM 538 N N . LEU A 1 72 ? 14.564 -3.731 12.101 1.00 97.06 72 LEU A N 1
ATOM 539 C CA . LEU A 1 72 ? 14.126 -4.604 11.006 1.00 97.06 72 LEU A CA 1
ATOM 540 C C . LEU A 1 72 ? 13.759 -3.803 9.748 1.00 97.06 72 LEU A C 1
ATOM 542 O O . LEU A 1 72 ? 14.090 -4.206 8.630 1.00 97.06 72 LEU A O 1
ATOM 546 N N . GLY A 1 73 ? 13.116 -2.645 9.922 1.00 95.38 73 GLY A N 1
ATOM 547 C CA . GLY A 1 73 ? 12.799 -1.704 8.852 1.00 95.38 73 GLY A CA 1
ATOM 548 C C . GLY A 1 73 ? 14.050 -1.216 8.125 1.00 95.38 73 GLY A C 1
ATOM 549 O O . GLY A 1 73 ? 14.064 -1.204 6.893 1.00 95.38 73 GLY A O 1
ATOM 550 N N . PHE A 1 74 ? 15.112 -0.894 8.871 1.00 97.25 74 PHE A N 1
ATOM 551 C CA . PHE A 1 74 ? 16.420 -0.536 8.328 1.00 97.25 74 PHE A CA 1
ATOM 552 C C . PHE A 1 74 ? 16.981 -1.638 7.427 1.00 97.25 74 PHE A C 1
ATOM 554 O O . PHE A 1 74 ? 17.255 -1.395 6.250 1.00 97.25 74 PHE A O 1
ATOM 561 N N . PHE A 1 75 ? 17.099 -2.865 7.943 1.00 95.75 75 PHE A N 1
ATOM 562 C CA . PHE A 1 75 ? 17.664 -3.969 7.170 1.00 95.75 75 PHE A CA 1
ATOM 563 C C . PHE A 1 75 ? 16.805 -4.317 5.954 1.00 95.75 75 PHE A C 1
ATOM 565 O O . PHE A 1 75 ? 17.336 -4.497 4.859 1.00 95.75 75 PHE A O 1
ATOM 572 N N . LYS A 1 76 ? 15.475 -4.308 6.085 1.00 94.69 76 LYS A N 1
ATOM 573 C CA . LYS A 1 76 ? 14.562 -4.479 4.948 1.00 94.69 76 LYS A CA 1
ATOM 574 C C . LYS A 1 76 ? 14.851 -3.470 3.831 1.00 94.69 76 LYS A C 1
ATOM 576 O O . LYS A 1 76 ? 14.876 -3.846 2.660 1.00 94.69 76 LYS A O 1
ATOM 581 N N . GLY A 1 77 ? 15.035 -2.190 4.157 1.00 93.31 77 GLY A N 1
ATOM 582 C CA . GLY A 1 77 ? 15.316 -1.152 3.161 1.00 93.31 77 GLY A CA 1
ATOM 583 C C . GLY A 1 77 ? 16.730 -1.156 2.606 1.00 93.31 77 GLY A C 1
ATOM 584 O O . GLY A 1 77 ? 16.919 -0.751 1.459 1.00 93.31 77 GLY A O 1
ATOM 585 N N . ALA A 1 78 ? 17.699 -1.621 3.394 1.00 95.19 78 ALA A N 1
ATOM 586 C CA . ALA A 1 78 ? 19.097 -1.652 2.998 1.00 95.19 78 ALA A CA 1
ATOM 587 C C . ALA A 1 78 ? 19.356 -2.620 1.836 1.00 95.19 78 ALA A C 1
ATOM 589 O O . ALA A 1 78 ? 20.223 -2.347 1.010 1.00 95.19 78 ALA A O 1
ATOM 590 N N . TYR A 1 79 ? 18.583 -3.704 1.739 1.00 93.88 79 TYR A N 1
ATOM 591 C CA . TYR A 1 79 ? 18.701 -4.693 0.668 1.00 93.88 79 TYR A CA 1
ATOM 592 C C . TYR A 1 79 ? 17.769 -4.403 -0.527 1.00 93.88 79 TYR A C 1
ATOM 594 O O . TYR A 1 79 ? 16.687 -3.824 -0.360 1.00 93.88 79 TYR A O 1
ATOM 602 N N . PRO A 1 80 ? 18.153 -4.807 -1.755 1.00 91.81 80 PRO A N 1
ATOM 603 C CA . PRO A 1 80 ? 17.363 -4.575 -2.960 1.00 91.81 80 PRO A CA 1
ATOM 604 C C . PRO A 1 80 ? 16.087 -5.424 -2.990 1.00 91.81 80 PRO A C 1
ATOM 606 O O . PRO A 1 80 ? 15.969 -6.455 -2.331 1.00 91.81 80 PRO A O 1
ATOM 609 N N . LYS A 1 81 ? 15.113 -4.996 -3.798 1.00 92.06 81 LYS A N 1
ATOM 610 C CA . LYS A 1 81 ? 13.896 -5.776 -4.061 1.00 92.06 81 LYS A CA 1
ATOM 611 C C . LYS A 1 81 ? 14.232 -7.090 -4.762 1.00 92.06 81 LYS A C 1
ATOM 613 O O . LYS A 1 81 ? 15.058 -7.092 -5.667 1.00 92.06 81 LYS A O 1
ATOM 618 N N . GLY A 1 82 ? 13.567 -8.175 -4.366 1.00 89.94 82 GLY A N 1
ATOM 619 C CA . GLY A 1 82 ? 13.797 -9.514 -4.922 1.00 89.94 82 GLY A CA 1
ATOM 620 C C . GLY A 1 82 ? 14.924 -10.311 -4.250 1.00 89.94 82 GLY A C 1
ATOM 621 O O . GLY A 1 82 ? 15.105 -11.481 -4.592 1.00 89.94 82 GLY A O 1
ATOM 622 N N . SER A 1 83 ? 15.654 -9.730 -3.288 1.00 92.31 83 SER A N 1
ATOM 623 C CA . SER A 1 83 ? 16.623 -10.480 -2.481 1.00 92.31 83 SER A CA 1
ATOM 624 C C . SER A 1 83 ? 15.953 -11.224 -1.323 1.00 92.31 83 SER A C 1
ATOM 626 O O . SER A 1 83 ? 14.951 -10.768 -0.759 1.00 92.31 83 SER A O 1
ATOM 628 N N . TYR A 1 84 ? 16.538 -12.359 -0.941 1.00 92.69 84 TYR A N 1
ATOM 629 C CA . TYR A 1 84 ? 16.127 -13.148 0.217 1.00 92.69 84 TYR A CA 1
ATOM 630 C C . TYR A 1 84 ? 16.271 -12.361 1.520 1.00 92.69 84 TYR A C 1
ATOM 632 O O . TYR A 1 84 ? 15.383 -12.426 2.366 1.00 92.69 84 TYR A O 1
ATOM 640 N N . SER A 1 85 ? 17.333 -11.565 1.666 1.00 92.25 85 SER A N 1
ATOM 641 C CA . SER A 1 85 ? 17.577 -10.744 2.857 1.00 92.25 85 SER A CA 1
ATOM 642 C C . SER A 1 85 ? 16.413 -9.782 3.107 1.00 92.25 85 SER A C 1
ATOM 644 O O . SER A 1 85 ? 15.824 -9.767 4.187 1.00 92.25 85 SER A O 1
ATOM 646 N N . ARG A 1 86 ? 16.002 -9.024 2.080 1.00 94.50 86 ARG A N 1
ATOM 647 C CA . ARG A 1 86 ? 14.867 -8.097 2.183 1.00 94.50 86 ARG A CA 1
ATOM 648 C C . ARG A 1 86 ? 13.557 -8.819 2.484 1.00 94.50 86 ARG A C 1
ATOM 650 O O . ARG A 1 86 ? 12.747 -8.308 3.258 1.00 94.50 86 ARG A O 1
ATOM 657 N N . PHE A 1 87 ? 13.343 -9.968 1.851 1.00 95.44 87 PHE A N 1
ATOM 658 C CA . PHE A 1 87 ? 12.169 -10.804 2.069 1.00 95.44 87 PHE A CA 1
ATOM 659 C C . PHE A 1 87 ? 12.075 -11.279 3.525 1.00 95.44 87 PHE A C 1
ATOM 661 O O . PHE A 1 87 ? 11.047 -11.051 4.160 1.00 95.44 87 PHE A O 1
ATOM 668 N N . LEU A 1 88 ? 13.164 -11.829 4.071 1.00 95.31 88 LEU A N 1
ATOM 669 C CA . LEU A 1 88 ? 13.242 -12.324 5.446 1.00 95.31 88 LEU A CA 1
ATOM 670 C C . LEU A 1 88 ? 12.933 -11.210 6.453 1.00 95.31 88 LEU A C 1
ATOM 672 O O . LEU A 1 88 ? 11.979 -11.325 7.217 1.00 95.31 88 LEU A O 1
ATOM 676 N N . PHE A 1 89 ? 13.656 -10.084 6.391 1.00 95.69 89 PHE A N 1
ATOM 677 C CA . PHE A 1 89 ? 13.392 -8.941 7.277 1.00 95.69 89 PHE A CA 1
ATOM 678 C C . PHE A 1 89 ? 11.979 -8.376 7.088 1.00 95.69 89 PHE A C 1
ATOM 680 O O . PHE A 1 89 ? 11.344 -7.939 8.047 1.00 95.69 89 PHE A O 1
ATOM 687 N N . GLY A 1 90 ? 11.463 -8.400 5.856 1.00 94.75 90 GLY A N 1
ATOM 688 C CA . GLY A 1 90 ? 10.106 -7.977 5.534 1.00 94.75 90 GLY A CA 1
ATOM 689 C C . GLY A 1 90 ? 9.028 -8.833 6.194 1.00 94.75 90 GLY A C 1
ATOM 690 O O . GLY A 1 90 ? 8.075 -8.265 6.733 1.00 94.75 90 GLY A O 1
ATOM 691 N N . ILE A 1 91 ? 9.170 -10.159 6.168 1.00 95.88 91 ILE A N 1
ATOM 692 C CA . ILE A 1 91 ? 8.245 -11.084 6.836 1.00 95.88 91 ILE A CA 1
ATOM 693 C C . ILE A 1 91 ? 8.363 -10.952 8.344 1.00 95.88 91 ILE A C 1
ATOM 695 O O . ILE A 1 91 ? 7.343 -10.737 8.993 1.00 95.88 91 ILE A O 1
ATOM 699 N N . THR A 1 92 ? 9.581 -11.009 8.891 1.00 96.44 92 THR A N 1
ATOM 700 C CA . THR A 1 92 ? 9.803 -10.915 10.339 1.00 96.44 92 THR A CA 1
ATOM 701 C C . THR A 1 92 ? 9.195 -9.635 10.900 1.00 96.44 92 THR A C 1
ATOM 703 O O . THR A 1 92 ? 8.451 -9.690 11.872 1.00 96.44 92 THR A O 1
ATOM 706 N N . ALA A 1 93 ? 9.412 -8.489 10.242 1.00 95.31 93 ALA A N 1
ATOM 707 C CA . ALA A 1 93 ? 8.789 -7.231 10.647 1.00 95.31 93 ALA A CA 1
ATOM 708 C C . ALA A 1 93 ? 7.254 -7.279 10.567 1.00 95.31 93 ALA A C 1
ATOM 710 O O . ALA A 1 93 ? 6.581 -6.731 11.430 1.00 95.31 93 ALA A O 1
ATOM 711 N N . SER A 1 94 ? 6.684 -7.924 9.545 1.00 94.69 94 SER A N 1
ATOM 712 C CA . SER A 1 94 ? 5.225 -7.988 9.370 1.00 94.69 94 SER A CA 1
ATOM 713 C C . SER A 1 94 ? 4.556 -8.873 10.426 1.00 94.69 94 SER A C 1
ATOM 715 O O . SER A 1 94 ? 3.526 -8.486 10.968 1.00 94.69 94 SER A O 1
ATOM 717 N N . VAL A 1 95 ? 5.161 -10.017 10.761 1.00 96.06 95 VAL A N 1
ATOM 718 C CA . VAL A 1 95 ? 4.702 -10.885 11.859 1.00 96.06 95 VAL A CA 1
ATOM 719 C C . VAL A 1 95 ? 4.843 -10.164 13.197 1.00 96.06 95 VAL A C 1
ATOM 721 O O . VAL A 1 95 ? 3.909 -10.154 13.992 1.00 96.06 95 VAL A O 1
ATOM 724 N N . LEU A 1 96 ? 5.971 -9.484 13.418 1.00 96.31 96 LEU A N 1
ATOM 725 C CA . LEU A 1 96 ? 6.204 -8.742 14.653 1.00 96.31 96 LEU A CA 1
ATOM 726 C C . LEU A 1 96 ? 5.207 -7.589 14.840 1.00 96.31 96 LEU A C 1
ATOM 728 O O . LEU A 1 96 ? 4.820 -7.310 15.965 1.00 96.31 96 LEU A O 1
ATOM 732 N N . VAL A 1 97 ? 4.736 -6.958 13.760 1.00 95.19 97 VAL A N 1
ATOM 733 C CA . VAL A 1 97 ? 3.652 -5.962 13.824 1.00 95.19 97 VAL A CA 1
ATOM 734 C C . VAL A 1 97 ? 2.334 -6.579 14.315 1.00 95.19 97 VAL A C 1
ATOM 736 O O . VAL A 1 97 ? 1.612 -5.921 15.059 1.00 95.19 97 VAL A O 1
ATOM 739 N N . ILE A 1 98 ? 2.015 -7.824 13.943 1.00 94.50 98 ILE A N 1
ATOM 740 C CA . ILE A 1 98 ? 0.818 -8.519 14.452 1.00 94.50 98 ILE A CA 1
ATOM 741 C C . ILE A 1 98 ? 0.960 -8.767 15.953 1.00 94.50 98 ILE A C 1
ATOM 743 O O . ILE A 1 98 ? 0.048 -8.439 16.706 1.00 94.50 98 ILE A O 1
ATOM 747 N N . VAL A 1 99 ? 2.115 -9.286 16.382 1.00 94.94 99 VAL A N 1
ATOM 748 C CA . VAL A 1 99 ? 2.411 -9.510 17.806 1.00 94.94 99 VAL A CA 1
ATOM 749 C C . VAL A 1 99 ? 2.355 -8.195 18.580 1.00 94.94 99 VAL A C 1
ATOM 751 O O . VAL A 1 99 ? 1.737 -8.139 19.631 1.00 94.94 99 VAL A O 1
ATOM 754 N N . TYR A 1 100 ? 2.920 -7.122 18.029 1.00 94.06 100 TYR A N 1
ATOM 755 C CA . TYR A 1 100 ? 2.890 -5.790 18.625 1.00 94.06 100 TYR A CA 1
ATOM 756 C C . TYR A 1 100 ? 1.458 -5.294 18.865 1.00 94.06 100 TYR A C 1
ATOM 758 O O . TYR A 1 100 ? 1.135 -4.866 19.968 1.00 94.06 100 TYR A O 1
ATOM 766 N N . VAL A 1 101 ? 0.578 -5.387 17.863 1.00 92.00 101 VAL A N 1
ATOM 767 C CA . VAL A 1 101 ? -0.819 -4.952 18.016 1.00 92.00 101 VAL A CA 1
ATOM 768 C C . VAL A 1 101 ? -1.606 -5.875 18.942 1.00 92.00 101 VAL A C 1
ATOM 770 O O . VAL A 1 101 ? -2.394 -5.385 19.745 1.00 92.00 101 VAL A O 1
ATOM 773 N N . PHE A 1 102 ? -1.359 -7.185 18.895 1.00 92.44 102 PHE A N 1
ATOM 774 C CA . PHE A 1 102 ? -1.915 -8.125 19.869 1.00 92.44 102 PHE A CA 1
ATOM 775 C C . PHE A 1 102 ? -1.515 -7.738 21.299 1.00 92.44 102 PHE A C 1
ATOM 777 O O . PHE A 1 102 ? -2.369 -7.657 22.177 1.00 92.44 102 PHE A O 1
ATOM 784 N N . SER A 1 103 ? -0.234 -7.427 21.520 1.00 91.88 103 SER A N 1
ATOM 785 C CA . SER A 1 103 ? 0.280 -6.992 22.818 1.00 91.88 103 SER A CA 1
ATOM 786 C C . SER A 1 103 ? -0.332 -5.679 23.301 1.00 91.88 103 SER A C 1
ATOM 788 O O . SER A 1 103 ? -0.501 -5.519 24.502 1.00 91.88 103 SER A O 1
ATOM 790 N N . LEU A 1 104 ? -0.668 -4.758 22.394 1.00 89.19 104 LEU A N 1
ATOM 791 C CA . LEU A 1 104 ? -1.318 -3.498 22.758 1.00 89.19 104 LEU A CA 1
ATOM 792 C C . LEU A 1 104 ? -2.807 -3.664 23.084 1.00 89.19 104 LEU A C 1
ATOM 794 O O . LEU A 1 104 ? -3.294 -3.002 23.991 1.00 89.19 104 LEU A O 1
ATOM 798 N N . LEU A 1 105 ? -3.532 -4.496 22.331 1.00 86.69 105 LEU A N 1
ATOM 799 C CA . LEU A 1 105 ? -4.994 -4.574 22.429 1.00 86.69 105 LEU A CA 1
ATOM 800 C C . LEU A 1 105 ? -5.482 -5.670 23.377 1.00 86.69 105 LEU A C 1
ATOM 802 O O . LEU A 1 105 ? -6.390 -5.430 24.165 1.00 86.69 105 LEU A O 1
ATOM 806 N N . LEU A 1 106 ? -4.915 -6.873 23.272 1.00 85.00 106 LEU A N 1
ATOM 807 C CA . LEU A 1 106 ? -5.482 -8.082 23.880 1.00 85.00 106 LEU A CA 1
ATOM 808 C C . LEU A 1 106 ? -4.634 -8.668 25.003 1.00 85.00 106 LEU A C 1
ATOM 810 O O . LEU A 1 106 ? -5.117 -9.499 25.766 1.00 85.00 106 LEU A O 1
ATOM 814 N N . ASN A 1 107 ? -3.364 -8.284 25.101 1.00 79.69 107 ASN A N 1
ATOM 815 C CA . ASN A 1 107 ? -2.498 -8.812 26.142 1.00 79.69 107 ASN A CA 1
ATOM 816 C C . ASN A 1 107 ? -2.653 -8.036 27.458 1.00 79.69 107 ASN A C 1
ATOM 818 O O . ASN A 1 107 ? -2.772 -6.812 27.463 1.00 79.69 107 ASN A O 1
ATOM 822 N N . GLY A 1 108 ? -2.566 -8.751 28.581 1.00 68.88 108 GLY A N 1
ATOM 823 C CA . GLY A 1 108 ? -2.543 -8.161 29.919 1.00 68.88 108 GLY A CA 1
ATOM 824 C C . GLY A 1 108 ? -3.901 -7.639 30.393 1.00 68.88 108 GLY A C 1
ATOM 825 O O . GLY A 1 108 ? -4.926 -8.294 30.225 1.00 68.88 108 GLY A O 1
ATOM 826 N N . ARG A 1 109 ? -3.889 -6.467 31.040 1.00 78.88 109 ARG A N 1
ATOM 827 C CA . ARG A 1 109 ? -5.055 -5.857 31.705 1.00 78.88 109 ARG A CA 1
ATOM 828 C C . ARG A 1 109 ? -5.800 -4.844 30.831 1.00 78.88 109 ARG A C 1
ATOM 830 O O . ARG A 1 109 ? -6.777 -4.270 31.299 1.00 78.88 109 ARG A O 1
ATOM 837 N N . THR A 1 110 ? -5.372 -4.616 29.584 1.00 78.88 110 THR A N 1
ATOM 838 C CA . THR A 1 110 ? -5.936 -3.577 28.703 1.00 78.88 110 THR A CA 1
ATOM 839 C C . THR A 1 110 ? -7.443 -3.720 28.536 1.00 78.88 110 THR A C 1
ATOM 841 O O . THR A 1 110 ? -8.178 -2.763 28.768 1.00 78.88 110 THR A O 1
ATOM 844 N N . GLN A 1 111 ? -7.911 -4.922 28.194 1.00 77.12 111 GLN A N 1
ATOM 845 C CA . GLN A 1 111 ? -9.338 -5.177 28.015 1.00 77.12 111 GLN A CA 1
ATOM 846 C C . GLN A 1 111 ? -10.115 -4.986 29.317 1.00 77.12 111 GLN A C 1
ATOM 848 O O . GLN A 1 111 ? -11.131 -4.304 29.310 1.00 77.12 111 GLN A O 1
ATOM 853 N N . GLU A 1 112 ? -9.610 -5.526 30.429 1.00 78.25 112 GLU A N 1
ATOM 854 C CA . GLU A 1 112 ? -10.267 -5.438 31.738 1.00 78.25 112 GLU A CA 1
ATOM 855 C C . GLU A 1 112 ? -10.374 -3.991 32.244 1.00 78.25 112 GLU A C 1
ATOM 857 O O . GLU A 1 112 ? -11.393 -3.605 32.811 1.00 78.25 112 GLU A O 1
ATOM 862 N N . VAL A 1 113 ? -9.328 -3.184 32.057 1.00 80.31 113 VAL A N 1
ATOM 863 C CA . VAL A 1 113 ? -9.296 -1.789 32.518 1.00 80.31 113 VAL A CA 1
ATOM 864 C C . VAL A 1 113 ? -10.162 -0.902 31.626 1.00 80.31 113 VAL A C 1
ATOM 866 O O . VAL A 1 113 ? -10.931 -0.103 32.151 1.00 80.31 113 VAL A O 1
ATOM 869 N N . ILE A 1 114 ? -10.101 -1.061 30.298 1.00 77.38 114 ILE A N 1
ATOM 870 C CA . ILE A 1 114 ? -10.934 -0.272 29.376 1.00 77.38 114 ILE A CA 1
ATOM 871 C C . ILE A 1 114 ? -12.417 -0.603 29.563 1.00 77.38 114 ILE A C 1
ATOM 873 O O . ILE A 1 114 ? -13.224 0.321 29.652 1.00 77.38 114 ILE A O 1
ATOM 877 N N . SER A 1 115 ? -12.770 -1.889 29.685 1.00 72.62 115 SER A N 1
ATOM 878 C CA . SER A 1 115 ? -14.166 -2.304 29.861 1.00 72.62 115 SER A CA 1
ATOM 879 C C . SER A 1 115 ? -14.759 -1.852 31.194 1.00 72.62 115 SER A C 1
ATOM 881 O O . SER A 1 115 ? -15.966 -1.679 31.289 1.00 72.62 115 SER A O 1
ATOM 883 N N . ARG A 1 116 ? -13.933 -1.700 32.241 1.00 74.69 116 ARG A N 1
ATOM 884 C CA . ARG A 1 116 ? -14.397 -1.275 33.570 1.00 74.69 116 ARG A CA 1
ATOM 885 C C . ARG A 1 116 ? -14.470 0.235 33.746 1.00 74.69 116 ARG A C 1
ATOM 887 O O . ARG A 1 116 ? -15.356 0.699 34.448 1.00 74.69 116 ARG A O 1
ATOM 894 N N . GLU A 1 117 ? -13.515 0.974 33.190 1.00 72.38 117 GLU A N 1
ATOM 895 C CA . GLU A 1 117 ? -13.294 2.379 33.560 1.00 72.38 117 GLU A CA 1
ATOM 896 C C . GLU A 1 117 ? -13.650 3.367 32.432 1.00 72.38 117 GLU A C 1
ATOM 898 O O . GLU A 1 117 ? -13.719 4.566 32.689 1.00 72.38 117 GLU A O 1
ATOM 903 N N . ALA A 1 118 ? -13.849 2.906 31.188 1.00 68.88 118 ALA A N 1
ATOM 904 C CA . ALA A 1 118 ? -14.110 3.782 30.042 1.00 68.88 118 ALA A CA 1
ATOM 905 C C . ALA A 1 118 ? -15.407 3.428 29.297 1.00 68.88 118 ALA A C 1
ATOM 907 O O . ALA A 1 118 ? -16.397 4.137 29.432 1.00 68.88 118 ALA A O 1
ATOM 908 N N . PHE A 1 119 ? -15.400 2.354 28.502 1.00 71.06 119 PHE A N 1
ATOM 909 C CA . PHE A 1 119 ? -16.532 1.926 27.670 1.00 71.06 119 PHE A CA 1
ATOM 910 C C . PHE A 1 119 ? -16.459 0.415 27.427 1.00 71.06 119 PHE A C 1
ATOM 912 O O . PHE A 1 119 ? -15.362 -0.151 27.388 1.00 71.06 119 PHE A O 1
ATOM 919 N N . GLU A 1 120 ? -17.600 -0.231 27.167 1.00 75.38 120 GLU A N 1
ATOM 920 C CA . GLU A 1 120 ? -17.665 -1.618 26.681 1.00 75.38 120 GLU A CA 1
ATOM 921 C C . GLU A 1 120 ? -17.181 -1.707 25.223 1.00 75.38 120 GLU A C 1
ATOM 923 O O . GLU A 1 120 ? -17.941 -1.894 24.275 1.00 75.38 120 GLU A O 1
ATOM 928 N N . LEU A 1 121 ? -15.880 -1.512 25.023 1.00 82.12 121 LEU A N 1
ATOM 929 C CA . LEU A 1 121 ? -15.244 -1.586 23.719 1.00 82.12 121 LEU A CA 1
ATOM 930 C C . LEU A 1 121 ? -14.816 -3.030 23.432 1.00 82.12 121 LEU A C 1
ATOM 932 O O . LEU A 1 121 ? -13.969 -3.589 24.132 1.00 82.12 121 LEU A O 1
ATOM 936 N N . ASP A 1 122 ? -15.336 -3.617 22.3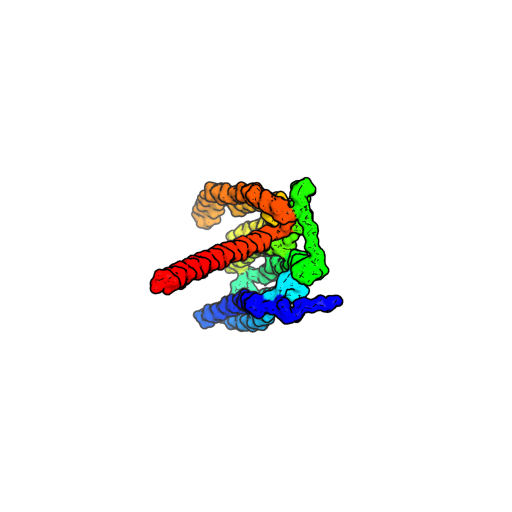53 1.00 84.88 122 ASP A N 1
ATOM 937 C CA . ASP A 1 122 ? -14.920 -4.950 21.912 1.00 84.88 122 ASP A CA 1
ATOM 938 C C . ASP A 1 122 ? -13.536 -4.909 21.234 1.00 84.88 122 ASP A C 1
ATOM 940 O O . ASP A 1 122 ? -13.384 -4.827 20.008 1.00 84.88 122 ASP A O 1
ATOM 944 N N . LEU A 1 123 ? -12.490 -4.968 22.060 1.00 86.75 123 LEU A N 1
ATOM 945 C CA . LEU A 1 123 ? -11.100 -5.029 21.607 1.00 86.75 123 LEU A CA 1
ATOM 946 C C . LEU A 1 123 ? -10.797 -6.296 20.798 1.00 86.75 123 LEU A C 1
ATOM 948 O O . LEU A 1 123 ? -9.922 -6.254 19.928 1.00 86.75 123 LEU A O 1
ATOM 952 N N . ASN A 1 124 ? -11.518 -7.399 21.034 1.00 89.25 124 ASN A N 1
ATOM 953 C CA . ASN A 1 124 ? -11.352 -8.632 20.264 1.00 89.25 124 ASN A CA 1
ATOM 954 C C . ASN A 1 124 ? -11.830 -8.427 18.829 1.00 89.25 124 ASN A C 1
ATOM 956 O O . ASN A 1 124 ? -11.089 -8.740 17.894 1.00 89.25 124 ASN A O 1
ATOM 960 N N . ALA A 1 125 ? -13.007 -7.829 18.639 1.00 89.25 125 ALA A N 1
ATOM 961 C CA . ALA A 1 125 ? -13.499 -7.475 17.312 1.00 89.25 125 ALA A CA 1
ATOM 962 C C . ALA A 1 125 ? -12.540 -6.516 16.590 1.00 89.25 125 ALA A C 1
ATOM 964 O O . ALA A 1 125 ? -12.178 -6.759 15.435 1.00 89.25 125 ALA A O 1
ATOM 965 N N . ILE A 1 126 ? -12.043 -5.475 17.271 1.00 90.88 126 ILE A N 1
ATOM 966 C CA . ILE A 1 126 ? -11.063 -4.537 16.692 1.00 90.88 126 ILE A CA 1
ATOM 967 C C . ILE A 1 126 ? -9.777 -5.266 16.279 1.00 90.88 126 ILE A C 1
ATOM 969 O O . ILE A 1 126 ? -9.251 -5.033 15.184 1.00 90.88 126 ILE A O 1
ATOM 973 N N . PHE A 1 127 ? -9.276 -6.178 17.114 1.00 91.31 127 PHE A N 1
ATOM 974 C CA . PHE A 1 127 ? -8.100 -6.975 16.786 1.00 91.31 127 PHE A CA 1
ATOM 975 C C . PHE A 1 127 ? -8.341 -7.887 15.576 1.00 91.31 127 PHE A C 1
ATOM 977 O O . PHE A 1 127 ? -7.509 -7.919 14.667 1.00 91.31 127 PHE A O 1
ATOM 984 N N . VAL A 1 128 ? -9.481 -8.581 15.510 1.00 92.38 128 VAL A N 1
ATOM 985 C CA . VAL A 1 128 ? -9.855 -9.429 14.366 1.00 92.38 128 VAL A CA 1
ATOM 986 C C . VAL A 1 128 ? -9.926 -8.604 13.078 1.00 92.38 128 VAL A C 1
ATOM 988 O O . VAL A 1 128 ? -9.362 -9.000 12.054 1.00 92.38 128 VAL A O 1
ATOM 991 N N . LEU A 1 129 ? -10.532 -7.415 13.126 1.00 92.88 129 LEU A N 1
ATOM 992 C CA . LEU A 1 129 ? -10.583 -6.494 11.987 1.00 92.88 129 LEU A CA 1
ATOM 993 C C . LEU A 1 129 ? -9.193 -6.036 11.542 1.00 92.88 129 LEU A C 1
ATOM 995 O O . LEU A 1 129 ? -8.936 -5.926 10.342 1.00 92.88 129 LEU A O 1
ATOM 999 N N . TYR A 1 130 ? -8.279 -5.797 12.482 1.00 92.44 130 TYR A N 1
ATOM 1000 C CA . TYR A 1 130 ? -6.887 -5.474 12.178 1.00 92.44 130 TYR A CA 1
ATOM 1001 C C . TYR A 1 130 ? -6.117 -6.666 11.584 1.00 92.44 130 TYR A C 1
ATOM 1003 O O . TYR A 1 130 ? -5.271 -6.493 10.695 1.00 92.44 130 TYR A O 1
ATOM 1011 N N . PHE A 1 131 ? -6.409 -7.877 12.056 1.00 93.44 131 PHE A N 1
ATOM 1012 C CA . PHE A 1 131 ? -5.684 -9.092 11.709 1.00 93.44 131 PHE A CA 1
ATOM 1013 C C . PHE A 1 131 ? -5.758 -9.410 10.209 1.00 93.44 131 PHE A C 1
ATOM 1015 O O . PHE A 1 131 ? -4.729 -9.703 9.598 1.00 93.44 131 PHE A O 1
ATOM 1022 N N . PHE A 1 132 ? -6.919 -9.265 9.563 1.00 92.00 132 PHE A N 1
ATOM 1023 C CA . PHE A 1 132 ? -7.065 -9.564 8.128 1.00 92.00 132 PHE A CA 1
ATOM 1024 C C . PHE A 1 132 ? -6.177 -8.689 7.209 1.00 92.00 132 PHE A C 1
ATOM 1026 O O . PHE A 1 132 ? -5.405 -9.235 6.411 1.00 92.00 132 PHE A O 1
ATOM 1033 N N . PRO A 1 133 ? -6.178 -7.342 7.303 1.00 93.06 133 PRO A N 1
ATOM 1034 C CA . PRO A 1 133 ? -5.207 -6.511 6.594 1.00 93.06 133 PRO A CA 1
ATOM 1035 C C . PRO A 1 133 ? -3.755 -6.797 6.970 1.00 93.06 133 PRO A C 1
ATOM 1037 O O . PRO A 1 133 ? -2.864 -6.555 6.148 1.00 93.06 133 PRO A O 1
ATOM 1040 N N . ALA A 1 134 ? -3.493 -7.240 8.202 1.00 92.38 134 ALA A N 1
ATOM 1041 C CA . ALA A 1 134 ? -2.153 -7.594 8.643 1.00 92.38 134 ALA A CA 1
ATOM 1042 C C . ALA A 1 134 ? -1.665 -8.890 7.977 1.00 92.38 134 ALA A C 1
ATOM 1044 O O . ALA A 1 134 ? -0.536 -8.917 7.490 1.00 92.38 134 ALA A O 1
ATOM 1045 N N . LEU A 1 135 ? -2.527 -9.899 7.813 1.00 94.00 135 LEU A N 1
ATOM 1046 C CA . LEU A 1 135 ? -2.236 -11.091 7.009 1.00 94.00 135 LEU A CA 1
ATOM 1047 C C . LEU A 1 135 ? -1.874 -10.719 5.567 1.00 94.00 135 LEU A C 1
ATOM 1049 O O . LEU A 1 135 ? -0.838 -11.145 5.054 1.00 94.00 135 LEU A O 1
ATOM 1053 N N . LEU A 1 136 ? -2.655 -9.841 4.929 1.00 93.56 136 LEU A N 1
ATOM 1054 C CA . LEU A 1 136 ? -2.310 -9.332 3.596 1.00 93.56 136 LEU A CA 1
ATOM 1055 C C . LEU A 1 136 ? -0.962 -8.597 3.600 1.00 93.56 136 LEU A C 1
ATOM 1057 O O . LEU A 1 136 ? -0.202 -8.695 2.637 1.00 93.56 136 LEU A O 1
ATOM 1061 N N . ALA A 1 137 ? -0.636 -7.883 4.681 1.00 92.75 137 ALA A N 1
ATOM 1062 C CA . ALA A 1 137 ? 0.654 -7.220 4.832 1.00 92.75 137 ALA A CA 1
ATOM 1063 C C . ALA A 1 137 ? 1.823 -8.211 4.944 1.00 92.75 137 ALA A C 1
ATOM 1065 O O . ALA A 1 137 ? 2.875 -7.924 4.377 1.00 92.75 137 ALA A O 1
ATOM 1066 N N . VAL A 1 138 ? 1.635 -9.361 5.603 1.00 94.50 138 VAL A N 1
ATOM 1067 C CA . VAL A 1 138 ? 2.613 -10.466 5.658 1.00 94.50 138 VAL A CA 1
ATOM 1068 C C . VAL A 1 138 ? 2.810 -11.099 4.278 1.00 94.50 138 VAL A C 1
ATOM 1070 O O . VAL A 1 138 ? 3.934 -11.449 3.920 1.00 94.50 138 VAL A O 1
ATOM 1073 N N . LEU A 1 139 ? 1.756 -11.176 3.460 1.00 95.81 139 LEU A N 1
ATOM 1074 C CA . LEU A 1 139 ? 1.854 -11.651 2.076 1.00 95.81 139 LEU A CA 1
ATOM 1075 C C . LEU A 1 139 ? 2.562 -10.651 1.145 1.00 95.81 139 LEU A C 1
ATOM 1077 O O . LEU A 1 139 ? 3.132 -11.052 0.131 1.00 95.81 139 LEU A O 1
ATOM 1081 N N . MET A 1 140 ? 2.579 -9.349 1.457 1.00 95.94 140 MET A N 1
ATOM 1082 C CA . MET A 1 140 ? 3.229 -8.354 0.590 1.00 95.94 140 MET A CA 1
ATOM 1083 C C . MET A 1 140 ? 4.735 -8.612 0.379 1.00 95.94 140 MET A C 1
ATOM 1085 O O . MET A 1 140 ? 5.161 -8.507 -0.769 1.00 95.94 140 MET A O 1
ATOM 1089 N N . PRO A 1 141 ? 5.561 -8.947 1.397 1.00 95.12 141 PRO A N 1
ATOM 1090 C CA . PRO A 1 141 ? 6.930 -9.423 1.192 1.00 95.12 141 PRO A CA 1
ATOM 1091 C C . PRO A 1 141 ? 7.046 -10.580 0.194 1.00 95.12 141 PRO A C 1
ATOM 1093 O O . PRO A 1 141 ? 7.937 -10.541 -0.652 1.00 95.12 141 PRO A O 1
ATOM 1096 N N . PHE A 1 142 ? 6.137 -11.565 0.237 1.00 95.06 142 PHE A N 1
ATOM 1097 C CA . PHE A 1 142 ? 6.098 -12.651 -0.750 1.00 95.06 142 PHE A CA 1
ATOM 1098 C C . PHE A 1 142 ? 5.809 -12.122 -2.150 1.00 95.06 142 PHE A C 1
ATOM 1100 O O . PHE A 1 142 ? 6.513 -12.479 -3.089 1.00 95.06 142 PHE A O 1
ATOM 1107 N N . GLY A 1 143 ? 4.825 -11.230 -2.292 1.00 93.56 143 GLY A N 1
ATOM 1108 C CA . GLY A 1 143 ? 4.530 -10.584 -3.570 1.00 93.56 143 GLY A CA 1
ATOM 1109 C C . GLY A 1 143 ? 5.703 -9.769 -4.106 1.00 93.56 143 GLY A C 1
ATOM 1110 O O . GLY A 1 143 ? 6.047 -9.875 -5.278 1.00 93.56 143 GLY A O 1
ATOM 1111 N N . GLU A 1 144 ? 6.368 -9.000 -3.244 1.00 94.50 144 GLU A N 1
ATOM 1112 C CA . GLU A 1 144 ? 7.544 -8.215 -3.615 1.00 94.50 144 GLU A CA 1
ATOM 1113 C C . GLU A 1 144 ? 8.689 -9.120 -4.071 1.00 94.50 144 GLU A C 1
ATOM 1115 O O . GLU A 1 144 ? 9.318 -8.841 -5.094 1.00 94.50 144 GLU A O 1
ATOM 1120 N N . PHE A 1 145 ? 8.932 -10.210 -3.342 1.00 94.69 145 PHE A N 1
ATOM 1121 C CA . PHE A 1 145 ? 9.936 -11.200 -3.693 1.00 94.69 145 PHE A CA 1
ATOM 1122 C C . PHE A 1 145 ? 9.599 -11.879 -5.023 1.00 94.69 145 PHE A C 1
ATOM 1124 O O . PHE A 1 145 ? 10.397 -11.799 -5.951 1.00 94.69 145 PHE A O 1
ATOM 1131 N N . ALA A 1 146 ? 8.405 -12.456 -5.170 1.00 93.00 146 ALA A N 1
ATOM 1132 C CA . ALA A 1 146 ? 7.974 -13.147 -6.385 1.00 93.00 146 ALA A CA 1
ATOM 1133 C C . ALA A 1 146 ? 8.013 -12.244 -7.630 1.00 93.00 146 ALA A C 1
ATOM 1135 O O . ALA A 1 146 ? 8.460 -12.673 -8.696 1.00 93.00 146 ALA A O 1
ATOM 1136 N N . ASP A 1 147 ? 7.599 -10.982 -7.497 1.00 91.88 147 ASP A N 1
ATOM 1137 C CA . ASP A 1 147 ? 7.559 -10.040 -8.616 1.00 91.88 147 ASP A CA 1
ATOM 1138 C C . ASP A 1 147 ? 8.951 -9.558 -9.046 1.00 91.88 147 ASP A C 1
ATOM 1140 O O . ASP A 1 147 ? 9.187 -9.375 -10.240 1.00 91.88 147 ASP A O 1
ATOM 1144 N N . HIS A 1 148 ? 9.877 -9.359 -8.099 1.00 91.31 148 HIS A N 1
ATOM 1145 C CA . HIS A 1 148 ? 11.182 -8.741 -8.373 1.00 91.31 148 HIS A CA 1
ATOM 1146 C C . HIS A 1 148 ? 12.346 -9.738 -8.397 1.00 91.31 148 HIS A C 1
ATOM 1148 O O . HIS A 1 148 ? 13.438 -9.365 -8.820 1.00 91.31 148 HIS A O 1
ATOM 1154 N N . ARG A 1 149 ? 12.145 -10.999 -7.988 1.00 91.38 149 ARG A N 1
ATOM 1155 C CA . ARG A 1 149 ? 13.214 -12.007 -7.917 1.00 91.38 149 ARG A CA 1
ATOM 1156 C C . ARG A 1 149 ? 13.866 -12.245 -9.268 1.00 91.38 149 ARG A C 1
ATOM 1158 O O . ARG A 1 149 ? 15.086 -12.192 -9.380 1.00 91.38 149 ARG A O 1
ATOM 1165 N N . ARG A 1 150 ? 13.056 -12.511 -10.292 1.00 88.56 150 ARG A N 1
ATOM 1166 C CA . ARG A 1 150 ? 13.568 -12.781 -11.637 1.00 88.56 150 ARG A CA 1
ATOM 1167 C C . ARG A 1 150 ? 14.240 -11.544 -12.251 1.00 88.56 150 ARG A C 1
ATOM 1169 O O . ARG A 1 150 ? 15.400 -11.683 -12.615 1.00 88.56 150 ARG A O 1
ATOM 1176 N N . PRO A 1 151 ? 13.619 -10.345 -12.268 1.00 87.56 151 PRO A N 1
ATOM 1177 C CA . PRO A 1 151 ? 14.299 -9.132 -12.727 1.00 87.56 151 PRO A CA 1
ATOM 1178 C C . PRO A 1 151 ? 15.610 -8.838 -11.988 1.00 87.56 151 PRO A C 1
ATOM 1180 O O . PRO A 1 151 ? 16.546 -8.303 -12.574 1.00 87.56 151 PRO A O 1
ATOM 1183 N N . TRP A 1 152 ? 15.692 -9.163 -10.694 1.00 87.00 152 TRP A N 1
ATOM 1184 C CA . TRP A 1 152 ? 16.929 -9.032 -9.929 1.00 87.00 152 TRP A CA 1
ATOM 1185 C C . TRP A 1 152 ? 18.000 -10.028 -10.403 1.00 87.00 152 TRP A C 1
ATOM 1187 O O . TRP A 1 152 ? 19.124 -9.620 -10.670 1.00 87.00 152 TRP A O 1
ATOM 1197 N N . LEU A 1 153 ? 17.650 -11.303 -10.598 1.00 88.00 153 LEU A N 1
ATOM 1198 C CA . LEU A 1 153 ? 18.572 -12.319 -11.126 1.00 88.00 153 LEU A CA 1
ATOM 1199 C C . LEU A 1 153 ? 19.020 -12.043 -12.571 1.00 88.00 153 LEU A C 1
ATOM 1201 O O . LEU A 1 153 ? 20.179 -12.288 -12.892 1.00 88.00 153 LEU A O 1
ATOM 1205 N N . GLU A 1 154 ? 18.133 -11.516 -13.418 1.00 88.12 154 GLU A N 1
ATOM 1206 C CA . GLU A 1 154 ? 18.454 -11.088 -14.788 1.00 88.12 154 GLU A CA 1
ATOM 1207 C C . GLU A 1 154 ? 19.477 -9.938 -14.776 1.00 88.12 154 GLU A C 1
ATOM 1209 O O . GLU A 1 154 ? 20.460 -9.976 -15.510 1.00 88.12 154 GLU A O 1
ATOM 1214 N N . LYS A 1 155 ? 19.318 -8.952 -13.878 1.00 85.25 155 LYS A N 1
ATOM 1215 C CA . LYS A 1 155 ? 20.284 -7.846 -13.706 1.00 85.25 155 LYS A CA 1
ATOM 1216 C C . LYS A 1 155 ? 21.651 -8.305 -13.201 1.00 85.25 155 LYS A C 1
ATOM 1218 O O . LYS A 1 155 ? 22.656 -7.699 -13.548 1.00 85.25 155 LYS A O 1
ATOM 1223 N N . GLU A 1 156 ? 21.683 -9.359 -12.394 1.00 84.94 156 GLU A N 1
ATOM 1224 C CA . GLU A 1 156 ? 22.916 -9.981 -11.895 1.00 84.94 156 GLU A CA 1
ATOM 1225 C C . GLU A 1 156 ? 23.546 -10.954 -12.913 1.00 84.94 156 GLU A C 1
ATOM 1227 O O . GLU A 1 156 ? 24.534 -11.610 -12.595 1.00 84.94 156 GLU A O 1
ATOM 1232 N N . GLY A 1 157 ? 22.965 -11.103 -14.113 1.00 85.06 157 GLY A N 1
ATOM 1233 C CA . GLY A 1 157 ? 23.453 -12.024 -15.146 1.00 85.06 157 GLY A CA 1
ATOM 1234 C C . GLY A 1 157 ? 23.299 -13.508 -14.789 1.00 85.06 157 GLY A C 1
ATOM 1235 O O . GLY A 1 157 ? 23.930 -14.358 -15.407 1.00 85.06 157 GLY A O 1
ATOM 1236 N N . LYS A 1 158 ? 22.477 -13.836 -13.783 1.00 86.94 158 LYS A N 1
ATOM 1237 C CA . LYS A 1 158 ? 22.252 -15.214 -13.303 1.00 86.94 158 LYS A CA 1
ATOM 1238 C C . LYS A 1 158 ? 21.125 -15.932 -14.043 1.00 86.94 158 LYS A C 1
ATOM 1240 O O . LYS A 1 158 ? 20.966 -17.138 -13.883 1.00 86.94 158 LYS A O 1
ATOM 1245 N N . LEU A 1 159 ? 20.307 -15.190 -14.785 1.00 88.00 159 LEU A N 1
ATOM 1246 C CA . LEU A 1 159 ? 19.217 -15.708 -15.604 1.00 88.00 159 LEU A CA 1
ATOM 1247 C C . LEU A 1 159 ? 19.154 -14.947 -16.924 1.00 88.00 159 LEU A C 1
ATOM 1249 O O . LEU A 1 159 ? 19.375 -13.738 -16.959 1.00 88.00 159 LEU A O 1
ATOM 1253 N N . GLU A 1 160 ? 18.783 -15.655 -17.984 1.00 86.00 160 GLU A N 1
ATOM 1254 C CA . GLU A 1 160 ? 18.491 -15.042 -19.274 1.00 86.00 160 GLU A CA 1
ATOM 1255 C C . GLU A 1 160 ? 17.208 -14.207 -19.211 1.00 86.00 160 GLU A C 1
ATOM 1257 O O . GLU A 1 160 ? 16.194 -14.601 -18.608 1.00 86.00 160 GLU A O 1
ATOM 1262 N N . ALA A 1 161 ? 17.264 -13.044 -19.865 1.00 82.31 161 ALA A N 1
ATOM 1263 C CA . ALA A 1 161 ? 16.126 -12.152 -19.997 1.00 82.31 161 ALA A CA 1
ATOM 1264 C C . ALA A 1 161 ? 14.978 -12.872 -20.707 1.00 82.31 161 ALA A C 1
ATOM 1266 O O . ALA A 1 161 ? 15.163 -13.558 -21.713 1.00 82.31 161 ALA A O 1
ATOM 1267 N N . ARG A 1 162 ? 13.766 -12.730 -20.168 1.00 79.00 162 ARG A N 1
ATOM 1268 C CA . ARG A 1 162 ? 12.591 -13.370 -20.759 1.00 79.00 162 ARG A CA 1
ATOM 1269 C C . ARG A 1 162 ? 12.335 -12.827 -22.176 1.00 79.00 162 ARG A C 1
ATOM 1271 O O . ARG A 1 162 ? 12.366 -11.608 -22.346 1.00 79.00 162 ARG A O 1
ATOM 1278 N N . PRO A 1 163 ? 11.998 -13.687 -23.157 1.00 78.00 163 PRO A N 1
ATOM 1279 C CA . PRO A 1 163 ? 11.611 -13.219 -24.479 1.00 78.00 163 PRO A CA 1
ATOM 1280 C C . PRO A 1 163 ? 10.377 -12.319 -24.386 1.00 78.00 163 PRO A C 1
ATOM 1282 O O . PRO A 1 163 ? 9.411 -12.598 -23.656 1.00 78.00 163 PRO A O 1
ATOM 1285 N N . VAL A 1 164 ? 10.452 -11.213 -25.117 1.00 80.81 164 VAL A N 1
ATOM 1286 C CA . VAL A 1 164 ? 9.365 -10.252 -25.265 1.00 80.81 164 VAL A CA 1
ATOM 1287 C C . VAL A 1 164 ? 8.268 -10.902 -26.103 1.00 80.81 164 VAL A C 1
ATOM 1289 O O . VAL A 1 164 ? 8.558 -11.599 -27.069 1.00 80.81 164 VAL A O 1
ATOM 1292 N N . GLU A 1 165 ? 7.009 -10.732 -25.701 1.00 81.25 165 GLU A N 1
ATOM 1293 C CA . GLU A 1 165 ? 5.885 -11.254 -26.480 1.00 81.25 165 GLU A CA 1
ATOM 1294 C C . GLU A 1 165 ? 5.571 -10.287 -27.618 1.00 81.25 165 GLU A C 1
ATOM 1296 O O . GLU A 1 165 ? 5.387 -9.089 -27.384 1.00 81.25 165 GLU A O 1
ATOM 1301 N N . GLU A 1 166 ? 5.532 -10.805 -28.843 1.00 82.25 166 GLU A N 1
ATOM 1302 C CA . GLU A 1 166 ? 5.213 -10.010 -30.019 1.00 82.25 166 GLU A CA 1
ATOM 1303 C C . GLU A 1 166 ? 3.737 -9.604 -30.017 1.00 82.25 166 GLU A C 1
ATOM 1305 O O . GLU A 1 166 ? 2.851 -10.347 -29.591 1.00 82.25 166 GLU A O 1
ATOM 1310 N N . ALA A 1 167 ? 3.450 -8.396 -30.504 1.00 81.38 167 ALA A N 1
ATOM 1311 C CA . ALA A 1 167 ? 2.092 -7.859 -30.502 1.00 81.38 167 ALA A CA 1
ATOM 1312 C C . ALA A 1 167 ? 1.122 -8.648 -31.402 1.00 81.38 167 ALA A C 1
ATOM 1314 O O . ALA A 1 167 ? -0.083 -8.597 -31.154 1.00 81.38 167 ALA A O 1
ATOM 1315 N N . GLY A 1 168 ? 1.637 -9.347 -32.422 1.00 81.44 168 GLY A N 1
ATOM 1316 C CA . GLY A 1 168 ? 0.847 -10.156 -33.356 1.00 81.44 168 GLY A CA 1
ATOM 1317 C C . GLY A 1 168 ? 0.213 -11.390 -32.711 1.00 81.44 168 GLY A C 1
ATOM 1318 O O . GLY A 1 168 ? -0.934 -11.705 -33.013 1.00 81.44 168 GLY A O 1
ATOM 1319 N N . ASP A 1 169 ? 0.901 -12.003 -31.747 1.00 84.25 169 ASP A N 1
ATOM 1320 C CA . ASP A 1 169 ? 0.463 -13.242 -31.083 1.00 84.25 169 ASP A CA 1
ATOM 1321 C C . ASP A 1 169 ? -0.420 -12.985 -29.849 1.00 84.25 169 ASP A C 1
ATOM 1323 O O . ASP A 1 169 ? -0.851 -13.905 -29.143 1.00 84.25 169 ASP A O 1
ATOM 1327 N N . HIS A 1 170 ? -0.673 -11.713 -29.534 1.00 87.44 170 HIS A N 1
ATOM 1328 C CA . HIS A 1 170 ? -1.316 -11.320 -28.293 1.00 87.44 170 HIS A CA 1
ATOM 1329 C C . HIS A 1 170 ? -2.806 -10.991 -28.463 1.00 87.44 170 HIS A C 1
ATOM 1331 O O . HIS A 1 170 ? -3.191 -9.916 -28.934 1.00 87.44 170 HIS A O 1
ATOM 1337 N N . HIS A 1 171 ? -3.662 -11.889 -27.974 1.00 87.31 171 HIS A N 1
ATOM 1338 C CA . HIS A 1 171 ? -5.116 -11.722 -27.952 1.00 87.31 171 HIS A CA 1
ATOM 1339 C C . HIS A 1 171 ? -5.633 -11.167 -26.614 1.00 87.31 171 HIS A C 1
ATOM 1341 O O . HIS A 1 171 ? -4.963 -11.246 -25.592 1.00 87.31 171 HIS A O 1
ATOM 1347 N N . PHE A 1 172 ? -6.865 -10.641 -26.586 1.00 83.31 172 PHE A N 1
ATOM 1348 C CA . PHE A 1 172 ? -7.441 -9.999 -25.391 1.00 83.31 172 PHE A CA 1
ATOM 1349 C C . PHE A 1 172 ? -7.540 -10.925 -24.165 1.00 83.31 172 PHE A C 1
ATOM 1351 O O . PHE A 1 172 ? -7.421 -10.463 -23.035 1.00 83.31 172 PHE A O 1
ATOM 1358 N N . TYR A 1 173 ? -7.741 -12.232 -24.359 1.00 86.88 173 TYR A N 1
ATOM 1359 C CA . TYR A 1 173 ? -7.799 -13.196 -23.257 1.00 86.88 173 TYR A CA 1
ATOM 1360 C C . TYR A 1 173 ? -6.406 -13.509 -22.687 1.00 86.88 173 TYR A C 1
ATOM 1362 O O . TYR A 1 173 ? -6.294 -13.965 -21.548 1.00 86.88 173 TYR A O 1
ATOM 1370 N N . HIS A 1 174 ? -5.326 -13.214 -23.427 1.00 90.44 174 HIS A N 1
ATOM 1371 C CA . HIS A 1 174 ? -3.968 -13.316 -22.895 1.00 90.44 174 HIS A CA 1
ATOM 1372 C C . HIS A 1 174 ? -3.738 -12.320 -21.756 1.00 90.44 174 HIS A C 1
ATOM 1374 O O . HIS A 1 174 ? -2.960 -12.631 -20.859 1.00 90.44 174 HIS A O 1
ATOM 1380 N N . ASP A 1 175 ? -4.469 -11.204 -21.700 1.00 90.19 175 ASP A N 1
ATOM 1381 C CA . ASP A 1 175 ? -4.412 -10.230 -20.603 1.00 90.19 175 ASP A CA 1
ATOM 1382 C C . ASP A 1 175 ? -4.609 -10.852 -19.209 1.00 90.19 175 ASP A C 1
ATOM 1384 O O . ASP A 1 175 ? -4.108 -10.317 -18.218 1.00 90.19 175 ASP A O 1
ATOM 1388 N N . PHE A 1 176 ? -5.323 -11.978 -19.111 1.00 90.56 176 PHE A N 1
ATOM 1389 C CA . PHE A 1 176 ? -5.574 -12.678 -17.848 1.00 90.56 176 PHE A CA 1
ATOM 1390 C C . PHE A 1 176 ? -4.410 -13.573 -17.401 1.00 90.56 176 PHE A C 1
ATOM 1392 O O . PHE A 1 176 ? -4.407 -14.061 -16.268 1.00 90.56 176 PHE A O 1
ATOM 1399 N N . ARG A 1 177 ? -3.381 -13.771 -18.233 1.00 91.12 177 ARG A N 1
ATOM 1400 C CA . ARG A 1 177 ? -2.215 -14.586 -17.874 1.00 91.12 177 ARG A CA 1
ATOM 1401 C C . ARG A 1 177 ? -1.495 -13.990 -16.661 1.00 91.12 177 ARG A C 1
ATOM 1403 O O . ARG A 1 177 ? -1.129 -12.815 -16.635 1.00 91.12 177 ARG A O 1
ATOM 1410 N N . LEU A 1 178 ? -1.162 -14.851 -15.699 1.00 88.75 178 LEU A N 1
ATOM 1411 C CA . LEU A 1 178 ? -0.440 -14.477 -14.474 1.00 88.75 178 LEU A CA 1
ATOM 1412 C C . LEU A 1 178 ? 0.926 -13.819 -14.746 1.00 88.75 178 LEU A C 1
ATOM 1414 O O . LEU A 1 178 ? 1.442 -13.087 -13.903 1.00 88.75 178 LEU A O 1
ATOM 1418 N N . ARG A 1 179 ? 1.517 -14.038 -15.933 1.00 87.75 179 ARG A N 1
ATOM 1419 C CA . ARG A 1 179 ? 2.819 -13.464 -16.315 1.00 87.75 179 ARG A CA 1
ATOM 1420 C C . ARG A 1 179 ? 2.845 -11.935 -16.325 1.00 87.75 179 ARG A C 1
ATOM 1422 O O . ARG A 1 179 ? 3.937 -11.392 -16.195 1.00 87.75 179 ARG A O 1
ATOM 1429 N N . TYR A 1 180 ? 1.702 -11.268 -16.484 1.00 88.56 180 TYR A N 1
ATOM 1430 C CA . TYR A 1 180 ? 1.610 -9.801 -16.486 1.00 88.56 180 TYR A CA 1
ATOM 1431 C C . TYR A 1 180 ? 1.280 -9.226 -15.113 1.00 88.56 180 TYR A C 1
ATOM 1433 O O . TYR A 1 180 ? 1.397 -8.024 -14.903 1.00 88.56 180 TYR A O 1
ATOM 1441 N N . GLY A 1 181 ? 0.889 -10.088 -14.179 1.00 90.75 181 GLY A N 1
ATOM 1442 C CA . GLY A 1 181 ? 0.487 -9.688 -12.850 1.00 90.75 181 GLY A CA 1
ATOM 1443 C C . GLY A 1 181 ? 1.647 -9.305 -11.937 1.00 90.75 181 GLY A C 1
ATOM 1444 O O . GLY A 1 181 ? 2.741 -9.881 -12.009 1.00 90.75 181 GLY A O 1
ATOM 1445 N N . SER A 1 182 ? 1.367 -8.369 -11.034 1.00 93.62 182 SER A N 1
ATOM 1446 C CA . SER A 1 182 ? 2.174 -8.051 -9.861 1.00 93.62 182 SER A CA 1
ATOM 1447 C C . SER A 1 182 ? 1.410 -8.420 -8.593 1.00 93.62 182 SER A C 1
ATOM 1449 O O . SER A 1 182 ? 0.458 -7.739 -8.197 1.00 93.62 182 SER A O 1
ATOM 1451 N N . LEU A 1 183 ? 1.861 -9.484 -7.926 1.00 94.50 183 LEU A N 1
ATOM 1452 C CA . LEU A 1 183 ? 1.290 -9.927 -6.657 1.00 94.50 183 LEU A CA 1
ATOM 1453 C C . LEU A 1 183 ? 1.404 -8.831 -5.586 1.00 94.50 183 LEU A C 1
ATOM 1455 O O . LEU A 1 183 ? 0.454 -8.597 -4.843 1.00 94.50 183 LEU A O 1
ATOM 1459 N N . TYR A 1 184 ? 2.520 -8.095 -5.552 1.00 94.38 184 TYR A N 1
ATOM 1460 C CA . TYR A 1 184 ? 2.709 -6.980 -4.622 1.00 94.38 184 TYR A CA 1
ATOM 1461 C C . TYR A 1 184 ? 1.671 -5.868 -4.816 1.00 94.38 184 TYR A C 1
ATOM 1463 O O . TYR A 1 184 ? 1.062 -5.416 -3.844 1.00 94.38 184 TYR A O 1
ATOM 1471 N N . ASN A 1 185 ? 1.455 -5.417 -6.057 1.00 94.44 185 ASN A N 1
ATOM 1472 C CA . ASN A 1 185 ? 0.508 -4.337 -6.341 1.00 94.44 185 ASN A CA 1
ATOM 1473 C C . ASN A 1 185 ? -0.942 -4.774 -6.104 1.00 94.44 185 ASN A C 1
ATOM 1475 O O . ASN A 1 185 ? -1.724 -3.983 -5.570 1.00 94.44 185 ASN A O 1
ATOM 1479 N N . GLY A 1 186 ? -1.277 -6.028 -6.431 1.00 95.81 186 GLY A N 1
ATOM 1480 C CA . GLY A 1 186 ? -2.572 -6.623 -6.110 1.00 95.81 186 GLY A CA 1
ATOM 1481 C C . GLY A 1 186 ? -2.829 -6.642 -4.605 1.00 95.81 186 GLY A C 1
ATOM 1482 O O . GLY A 1 186 ? -3.799 -6.046 -4.141 1.00 95.81 186 GLY A O 1
ATOM 1483 N N . LEU A 1 187 ? -1.922 -7.233 -3.818 1.00 96.75 187 LEU A N 1
ATOM 1484 C CA . LEU A 1 187 ? -2.042 -7.291 -2.354 1.00 96.75 187 LEU A CA 1
ATOM 1485 C C . LEU A 1 187 ? -2.120 -5.899 -1.727 1.00 96.75 187 LEU A C 1
ATOM 1487 O O . LEU A 1 187 ? -2.924 -5.665 -0.828 1.00 96.75 187 LEU A O 1
ATOM 1491 N N . LYS A 1 188 ? -1.311 -4.954 -2.217 1.00 96.31 188 LYS A N 1
ATOM 1492 C CA . LYS A 1 188 ? -1.314 -3.573 -1.731 1.00 96.31 188 LYS A CA 1
ATOM 1493 C C . LYS A 1 188 ? -2.666 -2.897 -1.954 1.00 96.31 188 LYS A C 1
ATOM 1495 O O . LYS A 1 188 ? -3.160 -2.240 -1.037 1.00 96.31 188 LYS A O 1
ATOM 1500 N N . LEU A 1 189 ? -3.239 -3.021 -3.153 1.00 96.31 189 LEU A N 1
ATOM 1501 C CA . LEU A 1 189 ? -4.516 -2.386 -3.470 1.00 96.31 189 LEU A CA 1
ATOM 1502 C C . LEU A 1 189 ? -5.672 -3.078 -2.739 1.00 96.31 189 LEU A C 1
ATOM 1504 O O . LEU A 1 189 ? -6.448 -2.387 -2.087 1.00 96.31 189 LEU A O 1
ATOM 1508 N N . GLY A 1 190 ? -5.715 -4.414 -2.743 1.00 97.25 190 GLY A N 1
ATOM 1509 C CA . GLY A 1 190 ? -6.709 -5.192 -1.998 1.00 97.25 190 GLY A CA 1
ATOM 1510 C C . GLY A 1 190 ? -6.705 -4.868 -0.503 1.00 97.25 190 GLY A C 1
ATOM 1511 O O . GLY A 1 190 ? -7.748 -4.562 0.067 1.00 97.25 190 GLY A O 1
ATOM 1512 N N . ARG A 1 191 ? -5.522 -4.807 0.123 1.00 97.06 191 ARG A N 1
ATOM 1513 C CA . ARG A 1 191 ? -5.372 -4.398 1.528 1.00 97.06 191 ARG A CA 1
ATOM 1514 C C . ARG A 1 191 ? -5.852 -2.969 1.779 1.00 97.06 191 ARG A C 1
ATOM 1516 O O . ARG A 1 191 ? -6.517 -2.726 2.777 1.00 97.06 191 ARG A O 1
ATOM 1523 N N . SER A 1 192 ? -5.499 -2.019 0.911 1.00 96.56 192 SER A N 1
ATOM 1524 C CA . SER A 1 192 ? -5.931 -0.624 1.065 1.00 96.56 192 SER A CA 1
ATOM 1525 C C . SER A 1 192 ? -7.450 -0.488 0.961 1.00 96.56 192 SER A C 1
ATOM 1527 O O . SER A 1 192 ? -8.037 0.279 1.717 1.00 96.56 192 SER A O 1
ATOM 1529 N N . THR A 1 193 ? -8.076 -1.230 0.045 1.00 95.75 193 THR A N 1
ATOM 1530 C CA . THR A 1 193 ? -9.533 -1.262 -0.113 1.00 95.75 193 THR A CA 1
ATOM 1531 C C . THR A 1 193 ? -10.202 -1.938 1.080 1.00 95.75 193 THR A C 1
ATOM 1533 O O . THR A 1 193 ? -11.153 -1.380 1.608 1.00 95.75 193 THR A O 1
ATOM 1536 N N . LEU A 1 194 ? -9.665 -3.057 1.577 1.00 96.31 194 LEU A N 1
ATOM 1537 C CA . LEU A 1 194 ? -10.162 -3.707 2.794 1.00 96.31 194 LEU A CA 1
ATOM 1538 C C . LEU A 1 194 ? -10.132 -2.750 3.995 1.00 96.31 194 LEU A C 1
ATOM 1540 O O . LEU A 1 194 ? -11.110 -2.638 4.727 1.00 96.31 194 LEU A O 1
ATOM 1544 N N . ILE A 1 195 ? -9.029 -2.017 4.176 1.00 95.62 195 ILE A N 1
ATOM 1545 C CA . ILE A 1 195 ? -8.916 -1.046 5.269 1.00 95.62 195 ILE A CA 1
ATOM 1546 C C . ILE A 1 195 ? -9.948 0.078 5.117 1.00 95.62 195 ILE A C 1
ATOM 1548 O O . ILE A 1 195 ? -10.631 0.409 6.080 1.00 95.62 195 ILE A O 1
ATOM 1552 N N . GLY A 1 196 ? -10.060 0.656 3.917 1.00 92.44 196 GLY A N 1
ATOM 1553 C CA . GLY A 1 196 ? -10.913 1.819 3.673 1.00 92.44 196 GLY A CA 1
ATOM 1554 C C . GLY A 1 196 ? -12.415 1.525 3.684 1.00 92.44 196 GLY A C 1
ATOM 1555 O O . GLY A 1 196 ? -13.174 2.358 4.157 1.00 92.44 196 GLY A O 1
ATOM 1556 N N . PHE A 1 197 ? -12.839 0.362 3.182 1.00 91.00 197 PHE A N 1
ATOM 1557 C CA . PHE A 1 197 ? -14.260 0.028 3.015 1.00 91.00 197 PHE A CA 1
ATOM 1558 C C . PHE A 1 197 ? -14.821 -0.903 4.093 1.00 91.00 197 PHE A C 1
ATOM 1560 O O . PHE A 1 197 ? -16.035 -0.990 4.222 1.00 91.00 197 PHE A O 1
ATOM 1567 N N . VAL A 1 198 ? -13.966 -1.605 4.844 1.00 93.88 198 VAL A N 1
ATOM 1568 C CA . VAL A 1 198 ? -14.404 -2.566 5.869 1.00 93.88 198 VAL A CA 1
ATOM 1569 C C . VAL A 1 198 ? -13.854 -2.176 7.233 1.00 93.88 198 VAL A C 1
ATOM 1571 O O . VAL A 1 198 ? -14.615 -1.870 8.137 1.00 93.88 198 VAL A O 1
ATOM 1574 N N . VAL A 1 199 ? -12.532 -2.123 7.390 1.00 94.62 199 VAL A N 1
ATOM 1575 C CA . VAL A 1 199 ? -11.920 -2.009 8.727 1.00 94.62 199 VAL A CA 1
ATOM 1576 C C . VAL A 1 199 ? -12.200 -0.669 9.392 1.00 94.62 199 VAL A C 1
ATOM 1578 O O . VAL A 1 199 ? -12.669 -0.654 10.521 1.00 94.62 199 VAL A O 1
ATOM 1581 N N . ILE A 1 200 ? -11.912 0.451 8.720 1.00 94.12 200 ILE A N 1
ATOM 1582 C CA . ILE A 1 200 ? -12.136 1.779 9.307 1.00 94.12 200 ILE A CA 1
ATOM 1583 C C . ILE A 1 200 ? -13.626 1.983 9.622 1.00 94.12 200 ILE A C 1
ATOM 1585 O O . ILE A 1 200 ? -13.924 2.322 10.766 1.00 94.12 200 ILE A O 1
ATOM 1589 N N . PRO A 1 201 ? -14.564 1.737 8.684 1.00 91.88 201 PRO A N 1
ATOM 1590 C CA . PRO A 1 201 ? -15.984 1.889 8.979 1.00 91.88 201 PRO A CA 1
ATOM 1591 C C . PRO A 1 201 ? -16.483 0.991 10.120 1.00 91.88 201 PRO A C 1
ATOM 1593 O O . PRO A 1 201 ? -17.200 1.472 10.990 1.00 91.88 201 PRO A O 1
ATOM 1596 N N . LEU A 1 202 ? -16.056 -0.275 10.181 1.00 93.62 202 LEU A N 1
ATOM 1597 C CA . LEU A 1 202 ? -16.459 -1.173 11.267 1.00 93.62 202 LEU A CA 1
ATOM 1598 C C . LEU A 1 202 ? -15.866 -0.768 12.620 1.00 93.62 202 LEU A C 1
ATOM 1600 O O . LEU A 1 202 ? -16.559 -0.867 13.624 1.00 93.62 202 LEU A O 1
ATOM 1604 N N . ILE A 1 203 ? -14.630 -0.257 12.666 1.00 92.25 203 ILE A N 1
ATOM 1605 C CA . ILE A 1 203 ? -14.066 0.309 13.903 1.00 92.25 203 ILE A CA 1
ATOM 1606 C C . ILE A 1 203 ? -14.901 1.506 14.368 1.00 92.25 203 ILE A C 1
ATOM 1608 O O . ILE A 1 203 ? -15.188 1.611 15.556 1.00 92.25 203 ILE A O 1
ATOM 1612 N N . ILE A 1 204 ? -15.322 2.383 13.449 1.00 91.44 204 ILE A N 1
ATOM 1613 C CA . ILE A 1 204 ? -16.202 3.513 13.783 1.00 91.44 204 ILE A CA 1
ATOM 1614 C C . ILE A 1 204 ? -17.523 2.996 14.361 1.00 91.44 204 ILE A C 1
ATOM 1616 O O . ILE A 1 204 ? -17.946 3.485 15.401 1.00 91.44 204 ILE A O 1
ATOM 1620 N N . ILE A 1 205 ? -18.137 1.981 13.745 1.00 90.25 205 ILE A N 1
ATOM 1621 C CA . ILE A 1 205 ? -19.376 1.375 14.251 1.00 90.25 205 ILE A CA 1
ATOM 1622 C C . ILE A 1 205 ? -19.174 0.770 15.645 1.00 90.25 205 ILE A C 1
ATOM 1624 O O . ILE A 1 205 ? -19.999 1.008 16.517 1.00 90.25 205 ILE A O 1
ATOM 1628 N N . ILE A 1 206 ? -18.079 0.044 15.889 1.00 90.12 206 ILE A N 1
ATOM 1629 C CA . ILE A 1 206 ? -17.779 -0.532 17.212 1.00 90.12 206 ILE A CA 1
ATOM 1630 C C . ILE A 1 206 ? -17.643 0.571 18.269 1.00 90.12 206 ILE A C 1
ATOM 1632 O O . ILE A 1 206 ? -18.207 0.453 19.352 1.00 90.12 206 ILE A O 1
ATOM 1636 N N . VAL A 1 207 ? -16.934 1.659 17.955 1.00 88.62 207 VAL A N 1
ATOM 1637 C CA . VAL A 1 207 ? -16.780 2.799 18.872 1.00 88.62 207 VAL A CA 1
ATOM 1638 C C . VAL A 1 207 ? -18.116 3.506 19.110 1.00 88.62 207 VAL A C 1
ATOM 1640 O O . VAL A 1 207 ? -18.419 3.850 20.248 1.00 88.62 207 VAL A O 1
ATOM 1643 N N . LEU A 1 208 ? -18.934 3.693 18.069 1.00 87.94 208 LEU A N 1
ATOM 1644 C CA . LEU A 1 208 ? -20.274 4.272 18.201 1.00 87.94 208 LEU A CA 1
ATOM 1645 C C . LEU A 1 208 ? -21.174 3.402 19.078 1.00 87.94 208 LEU A C 1
ATOM 1647 O O . LEU A 1 208 ? -21.823 3.930 19.973 1.00 87.94 208 LEU A O 1
ATOM 1651 N N . LYS A 1 209 ? -21.160 2.079 18.880 1.00 86.19 209 LYS A N 1
ATOM 1652 C CA . LYS A 1 209 ? -21.900 1.133 19.724 1.00 86.19 209 LYS A CA 1
ATOM 1653 C C . LYS A 1 209 ? -21.463 1.202 21.182 1.00 86.19 209 LYS A C 1
ATOM 1655 O O . LYS A 1 209 ? -22.318 1.282 22.050 1.00 86.19 209 LYS A O 1
ATOM 1660 N N . ALA A 1 210 ? -20.156 1.241 21.440 1.00 84.31 210 ALA A N 1
ATOM 1661 C CA . ALA A 1 210 ? -19.622 1.380 22.794 1.00 84.31 210 ALA A CA 1
ATOM 1662 C C . ALA A 1 210 ? -19.996 2.730 23.441 1.00 84.31 210 ALA A C 1
ATOM 1664 O O . ALA A 1 210 ? -20.219 2.806 24.646 1.00 84.31 210 ALA A O 1
ATOM 1665 N N . GLY A 1 211 ? -20.087 3.804 22.650 1.00 83.31 211 GLY A N 1
ATOM 1666 C CA . GLY A 1 211 ? -20.586 5.098 23.119 1.00 83.31 211 GLY A CA 1
ATOM 1667 C C . GLY A 1 211 ? -22.082 5.066 23.438 1.00 83.31 211 GLY A C 1
ATOM 1668 O O . GLY A 1 211 ? -22.512 5.581 24.464 1.00 83.31 211 GLY A O 1
ATOM 1669 N N . PHE A 1 212 ? -22.875 4.423 22.588 1.00 82.75 212 PHE A N 1
ATOM 1670 C CA . PHE A 1 212 ? -24.321 4.306 22.741 1.00 82.75 212 PHE A CA 1
ATOM 1671 C C . PHE A 1 212 ? -24.740 3.389 23.891 1.00 82.75 212 PHE A C 1
ATOM 1673 O O . PHE A 1 212 ? -25.640 3.760 24.643 1.00 82.75 212 PHE A O 1
ATOM 1680 N N . SER A 1 213 ? -24.049 2.268 24.108 1.00 78.19 213 SER A N 1
ATOM 1681 C CA . SER A 1 213 ? -24.328 1.382 25.246 1.00 78.19 213 SER A CA 1
ATOM 1682 C C . SER A 1 213 ? -24.144 2.081 26.598 1.00 78.19 213 SER A C 1
ATOM 1684 O O . SER A 1 213 ? -24.811 1.735 27.567 1.00 78.19 213 SER A O 1
ATOM 1686 N N . SER A 1 214 ? -23.310 3.126 26.658 1.00 75.31 214 SER A N 1
ATOM 1687 C CA . SER A 1 214 ? -23.099 3.919 27.875 1.00 75.31 214 SER A CA 1
ATOM 1688 C C . SER A 1 214 ? -24.267 4.847 28.240 1.00 75.31 214 SER A C 1
ATOM 1690 O O . SER A 1 214 ? -24.352 5.291 29.384 1.00 75.31 214 SER A O 1
ATOM 1692 N N . LEU A 1 215 ? -25.177 5.136 27.300 1.00 77.00 215 LEU A N 1
ATOM 1693 C CA . LEU A 1 215 ? -26.288 6.072 27.514 1.00 77.00 215 LEU A CA 1
ATOM 1694 C C . LEU A 1 215 ? -27.513 5.413 28.171 1.00 77.00 215 LEU A C 1
ATOM 1696 O O . LEU A 1 215 ? -28.340 6.129 28.722 1.00 77.00 215 LEU A O 1
ATOM 1700 N N . ASN A 1 216 ? -27.601 4.077 28.166 1.00 65.94 216 ASN A N 1
ATOM 1701 C CA . ASN A 1 216 ? -28.622 3.267 28.850 1.00 65.94 216 ASN A CA 1
ATOM 1702 C C . ASN A 1 216 ? -30.082 3.759 28.664 1.00 65.94 216 ASN A C 1
ATOM 1704 O O . ASN A 1 216 ? -30.837 3.851 29.633 1.00 65.94 216 ASN A O 1
ATOM 1708 N N . VAL A 1 217 ? -30.471 4.098 27.426 1.00 73.19 217 VAL A N 1
ATOM 1709 C CA . VAL A 1 217 ? -31.833 4.539 27.057 1.00 73.19 217 VAL A CA 1
ATOM 1710 C C . VAL A 1 217 ? -32.443 3.548 26.060 1.00 73.19 217 VAL A C 1
ATOM 1712 O O . VAL A 1 217 ? -31.793 3.209 25.077 1.00 73.19 217 VAL A O 1
ATOM 1715 N N . GLU A 1 218 ? -33.694 3.123 26.272 1.00 67.00 218 GLU A N 1
ATOM 1716 C CA . GLU A 1 218 ? -34.436 2.159 25.422 1.00 67.00 218 GLU A CA 1
ATOM 1717 C C . GLU A 1 218 ? -34.492 2.566 23.932 1.00 67.00 218 GLU A C 1
ATOM 1719 O O . GLU A 1 218 ? -34.496 1.733 23.029 1.00 67.00 218 GLU A O 1
ATOM 1724 N N . GLU A 1 219 ? -34.465 3.868 23.648 1.00 67.00 219 GLU A N 1
ATOM 1725 C CA . GLU A 1 219 ? -34.481 4.439 22.292 1.00 67.00 219 GLU A CA 1
ATOM 1726 C C . GLU A 1 219 ? -33.219 4.090 21.477 1.00 67.00 219 GLU A C 1
ATOM 1728 O O . GLU A 1 219 ? -33.246 4.053 20.241 1.00 67.00 219 GLU A O 1
ATOM 1733 N N . VAL A 1 220 ? -32.116 3.783 22.166 1.00 70.62 220 VAL A N 1
ATOM 1734 C CA . VAL A 1 220 ? -30.816 3.443 21.575 1.00 70.62 220 VAL A CA 1
ATOM 1735 C C . VAL A 1 220 ? -30.807 2.028 20.984 1.00 70.62 220 VAL A C 1
ATOM 1737 O O . VAL A 1 220 ? -30.042 1.769 20.051 1.00 70.62 220 VAL A O 1
ATOM 1740 N N . ASP A 1 221 ? -31.696 1.134 21.426 1.00 73.31 221 ASP A N 1
ATOM 1741 C CA . ASP A 1 221 ? -31.741 -0.260 20.959 1.00 73.31 221 ASP A CA 1
ATOM 1742 C C . ASP A 1 221 ? -32.060 -0.356 19.459 1.00 73.31 221 ASP A C 1
ATOM 1744 O O . ASP A 1 221 ? -31.424 -1.108 18.714 1.00 73.31 221 ASP A O 1
ATOM 1748 N N . SER A 1 222 ? -32.984 0.486 18.984 1.00 71.38 222 SER A N 1
ATOM 1749 C CA . SER A 1 222 ? -33.316 0.611 17.558 1.00 71.38 222 SER A CA 1
ATOM 1750 C C . SER A 1 222 ? -32.120 1.087 16.719 1.00 71.38 222 SER A C 1
ATOM 1752 O O . SER A 1 222 ? -31.864 0.568 15.628 1.00 71.38 222 SER A O 1
ATOM 1754 N N . MET A 1 223 ? -31.327 2.028 17.244 1.00 74.56 223 MET A N 1
ATOM 1755 C CA . MET A 1 223 ? -30.121 2.526 16.582 1.00 74.56 223 MET A CA 1
ATOM 1756 C C . MET A 1 223 ? -29.010 1.473 16.577 1.00 74.56 223 MET A C 1
ATOM 1758 O O . MET A 1 223 ? -28.315 1.332 15.570 1.00 74.56 223 MET A O 1
ATOM 1762 N N . MET A 1 224 ? -28.861 0.696 17.655 1.00 77.00 224 MET A N 1
ATOM 1763 C CA . MET A 1 224 ? -27.899 -0.408 17.713 1.00 77.00 224 MET A CA 1
ATOM 1764 C C . MET A 1 224 ? -28.214 -1.500 16.687 1.00 77.00 224 MET A C 1
ATOM 1766 O O . MET A 1 224 ? -27.298 -1.924 15.978 1.00 77.00 224 MET A O 1
ATOM 1770 N N . SER A 1 225 ? -29.487 -1.888 16.541 1.00 78.75 225 SER A N 1
ATOM 1771 C CA . SER A 1 225 ? -29.914 -2.860 15.522 1.00 78.75 225 SER A CA 1
ATOM 1772 C C . SER A 1 225 ? -29.606 -2.372 14.101 1.00 78.75 225 SER A C 1
ATOM 1774 O O . SER A 1 225 ? -29.073 -3.122 13.285 1.00 78.75 225 SER A O 1
ATOM 1776 N N . ASN A 1 226 ? -29.851 -1.092 13.807 1.00 80.94 226 ASN A N 1
ATOM 1777 C CA . ASN A 1 226 ? -29.512 -0.514 12.502 1.00 80.94 226 ASN A CA 1
ATOM 1778 C C . ASN A 1 226 ? -27.994 -0.521 12.239 1.00 80.94 226 ASN A C 1
ATOM 1780 O O . ASN A 1 226 ? -27.551 -0.748 11.112 1.00 80.94 226 ASN A O 1
ATOM 1784 N N . LEU A 1 227 ? -27.174 -0.294 13.272 1.00 84.25 227 LEU A N 1
ATOM 1785 C CA . LEU A 1 227 ? -25.716 -0.382 13.160 1.00 84.25 227 LEU A CA 1
ATOM 1786 C C . LEU A 1 227 ? -25.237 -1.812 12.876 1.00 84.25 227 LEU A C 1
ATOM 1788 O O . LEU A 1 227 ? -24.243 -1.977 12.164 1.00 84.25 227 LEU A O 1
ATOM 1792 N N . ASP A 1 228 ? -25.921 -2.833 13.398 1.00 85.25 228 ASP A N 1
ATOM 1793 C CA . ASP A 1 228 ? -25.656 -4.235 13.060 1.00 85.25 228 ASP A CA 1
ATOM 1794 C C . ASP A 1 228 ? -25.910 -4.527 11.583 1.00 85.25 228 ASP A C 1
ATOM 1796 O O . ASP A 1 228 ? -25.014 -5.033 10.899 1.00 85.25 228 ASP A O 1
ATOM 1800 N N . ASP A 1 229 ? -27.060 -4.117 11.055 1.00 84.81 229 ASP A N 1
ATOM 1801 C CA . ASP A 1 229 ? -27.386 -4.314 9.641 1.00 84.81 229 ASP A CA 1
ATOM 1802 C C . ASP A 1 229 ? -26.390 -3.590 8.726 1.00 84.81 229 ASP A C 1
ATOM 1804 O O . ASP A 1 229 ? -25.850 -4.177 7.780 1.00 84.81 229 ASP A O 1
ATOM 1808 N N . ILE A 1 230 ? -26.053 -2.334 9.042 1.00 85.62 230 ILE A N 1
ATOM 1809 C CA . ILE A 1 230 ? -25.033 -1.569 8.310 1.00 85.62 230 ILE A CA 1
ATOM 1810 C C . ILE A 1 230 ? -23.681 -2.296 8.345 1.00 85.62 230 ILE A C 1
ATOM 1812 O O . ILE A 1 230 ? -23.003 -2.389 7.316 1.00 85.62 230 ILE A O 1
ATOM 1816 N N . SER A 1 231 ? -23.288 -2.842 9.501 1.00 87.94 231 SER A N 1
ATOM 1817 C CA . SER A 1 231 ? -22.036 -3.591 9.639 1.00 87.94 231 SER A CA 1
ATOM 1818 C C . SER A 1 231 ? -22.011 -4.839 8.744 1.00 87.94 231 SER A C 1
ATOM 1820 O O . SER A 1 231 ? -21.015 -5.087 8.054 1.00 87.94 231 SER A O 1
ATOM 1822 N N . ALA A 1 232 ? -23.129 -5.567 8.657 1.00 89.56 232 ALA A N 1
ATOM 1823 C CA . ALA A 1 232 ? -23.267 -6.737 7.798 1.00 89.56 232 ALA A CA 1
ATOM 1824 C C . ALA A 1 232 ? -23.146 -6.360 6.313 1.00 89.56 232 ALA A C 1
ATOM 1826 O O . ALA A 1 232 ? -22.372 -6.984 5.578 1.00 89.56 232 ALA A O 1
ATOM 1827 N N . TYR A 1 233 ? -23.816 -5.288 5.874 1.00 88.00 233 TYR A N 1
ATOM 1828 C CA . TYR A 1 233 ? -23.700 -4.784 4.500 1.00 88.00 233 TYR A CA 1
ATOM 1829 C C . TYR A 1 233 ? -22.279 -4.322 4.153 1.00 88.00 233 TYR A C 1
ATOM 1831 O O . TYR A 1 233 ? -21.800 -4.570 3.039 1.00 88.00 233 TYR A O 1
ATOM 1839 N N . MET A 1 234 ? -21.568 -3.695 5.097 1.00 88.69 234 MET A N 1
ATOM 1840 C CA . MET A 1 234 ? -20.169 -3.299 4.909 1.00 88.69 234 MET A CA 1
ATOM 1841 C C . MET A 1 234 ? -19.259 -4.499 4.663 1.00 88.69 234 MET A C 1
ATOM 1843 O O . MET A 1 234 ? -18.425 -4.452 3.759 1.00 88.69 234 MET A O 1
ATOM 1847 N N . VAL A 1 235 ? -19.433 -5.594 5.405 1.00 91.62 235 VAL A N 1
ATOM 1848 C CA . VAL A 1 235 ? -18.672 -6.831 5.175 1.00 91.62 235 VAL A CA 1
ATOM 1849 C C . VAL A 1 235 ? -19.068 -7.467 3.841 1.00 91.62 235 VAL A C 1
ATOM 1851 O O . VAL A 1 235 ? -18.193 -7.775 3.025 1.00 91.62 235 VAL A O 1
ATOM 1854 N N . MET A 1 236 ? -20.373 -7.618 3.596 1.00 92.12 236 MET A N 1
ATOM 1855 C CA . MET A 1 236 ? -20.922 -8.302 2.422 1.00 92.12 236 MET A CA 1
ATOM 1856 C C . MET A 1 236 ? -20.471 -7.665 1.106 1.00 92.12 236 MET A C 1
ATOM 1858 O O . MET A 1 236 ? -20.152 -8.377 0.157 1.00 92.12 236 MET A O 1
ATOM 1862 N N . LEU A 1 237 ? -20.413 -6.332 1.044 1.00 90.75 237 LEU A N 1
ATOM 1863 C CA . LEU A 1 237 ? -20.015 -5.596 -0.159 1.00 90.75 237 LEU A CA 1
ATOM 1864 C C . LEU A 1 237 ? -18.523 -5.233 -0.154 1.00 90.75 237 LEU A C 1
ATOM 1866 O O . LEU A 1 237 ? -17.866 -5.252 -1.200 1.00 90.75 237 LEU A O 1
ATOM 1870 N N . GLY A 1 238 ? -17.953 -4.948 1.016 1.00 92.25 238 GLY A N 1
ATOM 1871 C CA . GLY A 1 238 ? -16.561 -4.536 1.158 1.00 92.25 238 GLY A CA 1
ATOM 1872 C C . GLY A 1 238 ? -15.549 -5.655 0.901 1.00 92.25 238 GLY A C 1
ATOM 1873 O O . GLY A 1 238 ? -14.509 -5.395 0.288 1.00 92.25 238 GLY A O 1
ATOM 1874 N N . LEU A 1 239 ? -15.847 -6.905 1.283 1.00 93.50 239 LEU A N 1
ATOM 1875 C CA . LEU A 1 239 ? -14.962 -8.044 1.004 1.00 93.50 239 LEU A CA 1
ATOM 1876 C C . LEU A 1 239 ? -14.837 -8.341 -0.506 1.00 93.50 239 LEU A C 1
ATOM 1878 O O . LEU A 1 239 ? -13.701 -8.379 -0.999 1.00 93.50 239 LEU A O 1
ATOM 1882 N N . PRO A 1 240 ? -15.934 -8.466 -1.286 1.00 95.25 240 PRO A N 1
ATOM 1883 C CA . PRO A 1 240 ? -15.848 -8.556 -2.744 1.00 95.25 240 PRO A CA 1
ATOM 1884 C C . PRO A 1 240 ? -15.128 -7.363 -3.378 1.00 95.25 240 PRO A C 1
ATOM 1886 O O . PRO A 1 240 ? -14.311 -7.555 -4.280 1.00 95.25 240 PRO A O 1
ATOM 1889 N N . MET A 1 241 ? -15.356 -6.135 -2.889 1.00 94.62 241 MET A N 1
ATOM 1890 C CA . MET A 1 241 ? -14.623 -4.959 -3.374 1.00 94.62 241 MET A CA 1
ATOM 1891 C C . MET A 1 241 ? -13.115 -5.085 -3.148 1.00 94.62 241 MET A C 1
ATOM 1893 O O . MET A 1 241 ? -12.344 -4.779 -4.057 1.00 94.62 241 MET A O 1
ATOM 1897 N N . ALA A 1 242 ? -12.672 -5.561 -1.982 1.00 96.06 242 ALA A N 1
ATOM 1898 C CA . ALA A 1 242 ? -11.255 -5.789 -1.705 1.00 96.06 242 ALA A CA 1
ATOM 1899 C C . ALA A 1 242 ? -10.653 -6.873 -2.618 1.00 96.06 242 ALA A C 1
ATOM 1901 O O . ALA A 1 242 ? -9.537 -6.705 -3.121 1.00 96.06 242 ALA A O 1
ATOM 1902 N N . ALA A 1 243 ? -11.399 -7.947 -2.895 1.00 96.31 243 ALA A N 1
ATOM 1903 C CA . ALA A 1 243 ? -10.984 -8.998 -3.825 1.00 96.31 243 ALA A CA 1
ATOM 1904 C C . ALA A 1 243 ? -10.869 -8.484 -5.274 1.00 96.31 243 ALA A C 1
ATOM 1906 O O . ALA A 1 243 ? -9.867 -8.717 -5.950 1.00 96.31 243 ALA A O 1
ATOM 1907 N N . LEU A 1 244 ? -11.841 -7.707 -5.754 1.00 97.06 244 LEU A N 1
ATOM 1908 C CA . LEU A 1 244 ? -11.770 -7.081 -7.079 1.00 97.06 244 LEU A CA 1
ATOM 1909 C C . LEU A 1 244 ? -10.644 -6.046 -7.163 1.00 97.06 244 LEU A C 1
ATOM 1911 O O . LEU A 1 244 ? -9.951 -5.952 -8.179 1.00 97.06 244 LEU A O 1
ATOM 1915 N N . ALA A 1 245 ? -10.409 -5.308 -6.078 1.00 97.00 245 ALA A N 1
ATOM 1916 C CA . ALA A 1 245 ? -9.315 -4.357 -5.976 1.00 97.00 245 ALA A CA 1
ATOM 1917 C C . ALA A 1 245 ? -7.949 -5.053 -6.035 1.00 97.00 245 ALA A C 1
ATOM 1919 O O . ALA A 1 245 ? -7.019 -4.508 -6.634 1.00 97.00 245 ALA A O 1
ATOM 1920 N N . PHE A 1 246 ? -7.833 -6.277 -5.509 1.00 97.31 246 PHE A N 1
ATOM 1921 C CA . PHE A 1 246 ? -6.658 -7.112 -5.735 1.00 97.31 246 PHE A CA 1
ATOM 1922 C C . PHE A 1 246 ? -6.438 -7.366 -7.229 1.00 97.31 246 PHE A C 1
ATOM 1924 O O . PHE A 1 246 ? -5.364 -7.041 -7.729 1.00 97.31 246 PHE A O 1
ATOM 1931 N N . PHE A 1 247 ? -7.437 -7.854 -7.973 1.00 96.06 247 PHE A N 1
ATOM 1932 C CA . PHE A 1 247 ? -7.279 -8.128 -9.410 1.00 96.06 247 PHE A CA 1
ATOM 1933 C C . PHE A 1 247 ? -6.983 -6.861 -10.222 1.00 96.06 247 PHE A C 1
ATOM 1935 O O . PHE A 1 247 ? -6.065 -6.840 -11.042 1.00 96.06 247 PHE A O 1
ATOM 1942 N N . LYS A 1 248 ? -7.677 -5.758 -9.924 1.00 95.19 248 LYS A N 1
ATOM 1943 C CA . LYS A 1 248 ? -7.389 -4.437 -10.498 1.00 95.19 248 LYS A CA 1
ATOM 1944 C C . LYS A 1 248 ? -5.942 -4.000 -10.241 1.00 95.19 248 LYS A C 1
ATOM 1946 O O . LYS A 1 248 ? -5.313 -3.387 -11.102 1.00 95.19 248 LYS A O 1
ATOM 1951 N N . GLY A 1 249 ? -5.418 -4.249 -9.043 1.00 94.38 249 GLY A N 1
ATOM 1952 C CA . GLY A 1 249 ? -4.048 -3.899 -8.667 1.00 94.38 249 GLY A CA 1
ATOM 1953 C C . GLY A 1 249 ? -3.008 -4.847 -9.256 1.00 94.38 249 GLY A C 1
ATOM 1954 O O . GLY A 1 249 ? -1.895 -4.417 -9.550 1.00 94.38 249 GLY A O 1
ATOM 1955 N N . PHE A 1 250 ? -3.383 -6.113 -9.434 1.00 95.25 250 PHE A N 1
ATOM 1956 C CA . PHE A 1 250 ? -2.535 -7.182 -9.935 1.00 95.25 250 PHE A CA 1
ATOM 1957 C C . PHE A 1 250 ? -2.158 -6.944 -11.394 1.00 95.25 250 PHE A C 1
ATOM 1959 O O . PHE A 1 250 ? -0.982 -7.032 -11.734 1.00 95.25 250 PHE A O 1
ATOM 1966 N N . TYR A 1 251 ? -3.121 -6.591 -12.244 1.00 94.81 251 TYR A N 1
ATOM 1967 C CA . TYR A 1 251 ? -2.881 -6.409 -13.674 1.00 94.81 251 TYR A CA 1
ATOM 1968 C C . TYR A 1 251 ? -2.435 -4.976 -14.046 1.00 94.81 251 TYR A C 1
ATOM 1970 O O . TYR A 1 251 ? -2.819 -3.996 -13.390 1.00 94.81 251 TYR A O 1
ATOM 1978 N N . PRO A 1 252 ? -1.621 -4.819 -15.111 1.00 91.94 252 PRO A N 1
ATOM 1979 C CA . PRO A 1 252 ? -1.062 -3.532 -15.516 1.00 91.94 252 PRO A CA 1
ATOM 1980 C C . PRO A 1 252 ? -2.101 -2.626 -16.187 1.00 91.94 252 PRO A C 1
ATOM 1982 O O . PRO A 1 252 ? -3.145 -3.066 -16.676 1.00 91.94 252 PRO A O 1
ATOM 1985 N N . LYS A 1 253 ? -1.803 -1.324 -16.237 1.00 90.88 253 LYS A N 1
ATOM 1986 C CA . LYS A 1 253 ? -2.626 -0.339 -16.958 1.00 90.88 253 LYS A CA 1
ATOM 1987 C C . LYS A 1 253 ? -2.686 -0.671 -18.449 1.00 90.88 253 LYS A C 1
ATOM 1989 O O . LYS A 1 253 ? -1.657 -0.987 -19.033 1.00 90.88 253 LYS A O 1
ATOM 1994 N N . GLY A 1 254 ? -3.867 -0.562 -19.057 1.00 88.44 254 GLY A N 1
ATOM 1995 C CA . GLY A 1 254 ? -4.077 -0.921 -20.466 1.00 88.44 254 GLY A CA 1
ATOM 1996 C C . GLY A 1 254 ? -4.435 -2.394 -20.706 1.00 88.44 254 GLY A C 1
ATOM 1997 O O . GLY A 1 254 ? -4.637 -2.785 -21.856 1.00 88.44 254 GLY A O 1
ATOM 1998 N N . SER A 1 255 ? -4.539 -3.209 -19.653 1.00 92.56 255 SER A N 1
ATOM 1999 C CA . SER A 1 255 ? -5.063 -4.576 -19.740 1.00 92.56 255 SER A CA 1
ATOM 2000 C C . SER A 1 255 ? -6.570 -4.626 -19.462 1.00 92.56 255 SER A C 1
ATOM 2002 O O . SER A 1 255 ? -7.098 -3.906 -18.609 1.00 92.56 255 SER A O 1
ATOM 2004 N N . PHE A 1 256 ? -7.265 -5.510 -20.168 1.00 93.44 256 PHE A N 1
ATOM 2005 C CA . PHE A 1 256 ? -8.679 -5.808 -19.981 1.00 93.44 256 PHE A CA 1
ATOM 2006 C C . PHE A 1 256 ? -8.943 -6.481 -18.626 1.00 93.44 256 PHE A C 1
ATOM 2008 O O . PHE A 1 256 ? -9.938 -6.192 -17.963 1.00 93.44 256 PHE A O 1
ATOM 2015 N N . SER A 1 257 ? -8.000 -7.303 -18.164 1.00 92.88 257 SER A N 1
ATOM 2016 C CA . SER A 1 257 ? -8.025 -7.968 -16.856 1.00 92.88 257 SER A CA 1
ATOM 2017 C C . SER A 1 257 ? -7.936 -7.001 -15.668 1.00 92.88 257 SER A C 1
ATOM 2019 O O . SER A 1 257 ? -8.408 -7.325 -14.582 1.00 92.88 257 SER A O 1
ATOM 2021 N N . ARG A 1 258 ? -7.403 -5.786 -15.864 1.00 94.75 258 ARG A N 1
ATOM 2022 C CA . ARG A 1 258 ? -7.512 -4.671 -14.907 1.00 94.75 258 ARG A CA 1
ATOM 2023 C C . ARG A 1 258 ? -8.819 -3.895 -15.055 1.00 94.75 258 ARG A C 1
ATOM 2025 O O . ARG A 1 258 ? -9.398 -3.481 -14.051 1.00 94.75 258 ARG A O 1
ATOM 2032 N N . PHE A 1 259 ? -9.241 -3.653 -16.296 1.00 95.75 259 PHE A N 1
ATOM 2033 C CA . PHE A 1 259 ? -10.433 -2.869 -16.622 1.00 95.75 259 PHE A CA 1
ATOM 2034 C C . PHE A 1 259 ? -11.709 -3.497 -16.050 1.00 95.75 259 PHE A C 1
ATOM 2036 O O . PHE A 1 259 ? -12.452 -2.815 -15.348 1.00 95.75 259 PHE A O 1
ATOM 2043 N N . MET A 1 260 ? -11.927 -4.795 -16.281 1.00 95.12 260 MET A N 1
ATOM 2044 C CA . MET A 1 260 ? -13.153 -5.481 -15.861 1.00 95.12 260 MET A CA 1
ATOM 2045 C C . MET A 1 260 ? -13.388 -5.409 -14.343 1.00 95.12 260 MET A C 1
ATOM 2047 O O . MET A 1 260 ? -14.428 -4.885 -13.942 1.00 95.12 260 MET A O 1
ATOM 2051 N N . PRO A 1 261 ? -12.437 -5.810 -13.470 1.00 95.88 261 PRO A N 1
ATOM 2052 C CA . PRO A 1 261 ? -12.605 -5.641 -12.028 1.00 95.88 261 PRO A CA 1
ATOM 2053 C C . PRO A 1 261 ? -12.818 -4.183 -11.616 1.00 95.88 261 PRO A C 1
ATOM 2055 O O . PRO A 1 261 ? -13.578 -3.922 -10.691 1.00 95.88 261 PRO 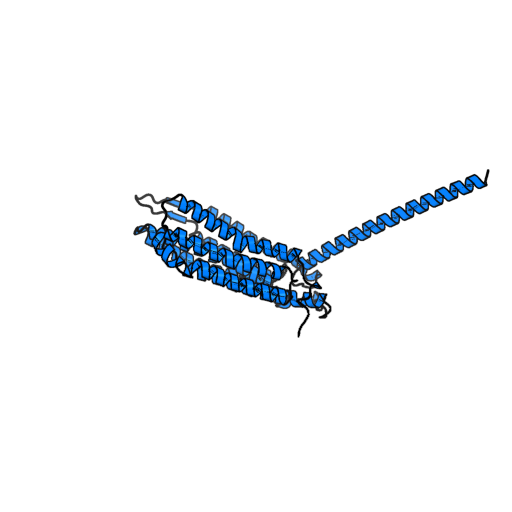A O 1
ATOM 2058 N N . ALA A 1 262 ? -12.185 -3.220 -12.297 1.00 95.38 262 ALA A N 1
ATOM 2059 C CA . ALA A 1 262 ? -12.354 -1.806 -11.977 1.00 95.38 262 ALA A CA 1
ATOM 2060 C C . ALA A 1 262 ? -13.776 -1.301 -12.259 1.00 95.38 262 ALA A C 1
ATOM 2062 O O . ALA A 1 262 ? -14.321 -0.574 -11.433 1.00 95.38 262 ALA A O 1
ATOM 2063 N N . VAL A 1 263 ? -14.387 -1.704 -13.377 1.00 96.69 263 VAL A N 1
ATOM 2064 C CA . VAL A 1 263 ? -15.781 -1.356 -13.693 1.00 96.69 263 VAL A CA 1
ATOM 2065 C C . VAL A 1 263 ? -16.742 -2.031 -12.719 1.00 96.69 263 VAL A C 1
ATOM 2067 O O . VAL A 1 263 ? -17.604 -1.356 -12.162 1.00 96.69 263 VAL A O 1
ATOM 2070 N N . VAL A 1 264 ? -16.557 -3.325 -12.440 1.00 96.56 264 VAL A N 1
ATOM 2071 C CA . VAL A 1 264 ? -17.399 -4.056 -11.476 1.00 96.56 264 VAL A CA 1
ATOM 2072 C C . VAL A 1 264 ? -17.318 -3.422 -10.085 1.00 96.56 264 VAL A C 1
ATOM 2074 O O . VAL A 1 264 ? -18.346 -3.243 -9.440 1.00 96.56 264 VAL A O 1
ATOM 2077 N N . MET A 1 265 ? -16.129 -3.000 -9.641 1.00 95.88 265 MET A N 1
ATOM 2078 C CA . MET A 1 265 ? -15.986 -2.252 -8.388 1.00 95.88 265 MET A CA 1
ATOM 2079 C C . MET A 1 265 ? -16.822 -0.972 -8.373 1.00 95.88 265 MET A C 1
ATOM 2081 O O . MET A 1 265 ? -17.455 -0.698 -7.361 1.00 95.88 265 MET A O 1
ATOM 2085 N N . VAL A 1 266 ? -16.832 -0.195 -9.464 1.00 95.62 266 VAL A N 1
ATOM 2086 C CA . VAL A 1 266 ? -17.638 1.035 -9.539 1.00 95.62 266 VAL A CA 1
ATOM 2087 C C . VAL A 1 266 ? -19.124 0.710 -9.423 1.00 95.62 266 VAL A C 1
ATOM 2089 O O . VAL A 1 266 ? -19.819 1.380 -8.671 1.00 95.62 266 VAL A O 1
ATOM 2092 N N . LEU A 1 267 ? -19.602 -0.343 -10.092 1.00 95.38 267 LEU A N 1
ATOM 2093 C CA . LEU A 1 267 ? -20.999 -0.780 -9.987 1.00 95.38 267 LEU A CA 1
ATOM 2094 C C . LEU A 1 267 ? -21.366 -1.196 -8.556 1.00 95.38 267 LEU A C 1
ATOM 2096 O O . LEU A 1 267 ? -22.398 -0.773 -8.044 1.00 95.38 267 LEU A O 1
ATOM 2100 N N . ILE A 1 268 ? -20.493 -1.952 -7.882 1.00 93.81 268 ILE A N 1
ATOM 2101 C CA . ILE A 1 268 ? -20.693 -2.315 -6.472 1.00 93.81 268 ILE A CA 1
ATOM 2102 C C . ILE A 1 268 ? -20.671 -1.068 -5.585 1.00 93.81 268 ILE A C 1
ATOM 2104 O O . ILE A 1 268 ? -21.491 -0.960 -4.685 1.00 93.81 268 ILE A O 1
ATOM 2108 N N . THR A 1 269 ? -19.783 -0.102 -5.841 1.00 92.00 269 THR A N 1
ATOM 2109 C CA . THR A 1 269 ? -19.746 1.161 -5.085 1.00 92.00 269 THR A CA 1
ATOM 2110 C C . THR A 1 269 ? -21.017 1.985 -5.295 1.00 92.00 269 THR A C 1
ATOM 2112 O O . THR A 1 269 ? -21.521 2.554 -4.336 1.00 92.00 269 THR A O 1
ATOM 2115 N N . LEU A 1 270 ? -21.573 2.028 -6.509 1.00 92.88 270 LEU A N 1
ATOM 2116 C CA . LEU A 1 270 ? -22.854 2.693 -6.775 1.00 92.88 270 LEU A CA 1
ATOM 2117 C C . LEU A 1 270 ? -23.995 2.041 -5.992 1.00 92.88 270 LEU A C 1
ATOM 2119 O O . LEU A 1 270 ? -24.776 2.746 -5.360 1.00 92.88 270 LEU A O 1
ATOM 2123 N N . TYR A 1 271 ? -24.050 0.708 -5.988 1.00 90.94 271 TYR A N 1
ATOM 2124 C CA . TYR A 1 271 ? -25.010 -0.034 -5.174 1.00 90.94 271 TYR A CA 1
ATOM 2125 C C . TYR A 1 271 ? -24.803 0.222 -3.673 1.00 90.94 271 TYR A C 1
ATOM 2127 O O . TYR A 1 271 ? -25.758 0.462 -2.946 1.00 90.94 271 TYR A O 1
ATOM 2135 N N . TRP A 1 272 ? -23.551 0.255 -3.214 1.00 88.44 272 TRP A N 1
ATOM 2136 C CA . TRP A 1 272 ? -23.194 0.536 -1.823 1.00 88.44 272 TRP A CA 1
ATOM 2137 C C . TRP A 1 272 ? -23.616 1.944 -1.381 1.00 88.44 272 TRP A C 1
ATOM 2139 O O . TRP A 1 272 ? -24.191 2.098 -0.309 1.00 88.44 272 TRP A O 1
ATOM 2149 N N . ILE A 1 273 ? -23.390 2.959 -2.225 1.00 87.56 273 ILE A N 1
ATOM 2150 C CA . ILE A 1 273 ? -23.851 4.336 -1.994 1.00 87.56 273 ILE A CA 1
ATOM 2151 C C . ILE A 1 273 ? -25.378 4.382 -1.914 1.00 87.56 273 ILE A C 1
ATOM 2153 O O . ILE A 1 273 ? -25.907 5.063 -1.046 1.00 87.56 273 ILE A O 1
ATOM 2157 N N . TRP A 1 274 ? -26.081 3.656 -2.785 1.00 86.75 274 TRP A N 1
ATOM 2158 C CA . TRP A 1 274 ? -27.543 3.599 -2.765 1.00 86.75 274 TRP A CA 1
ATOM 2159 C C . TRP A 1 274 ? -28.083 2.992 -1.462 1.00 86.75 274 TRP A C 1
ATOM 2161 O O . TRP A 1 274 ? -28.909 3.615 -0.798 1.00 86.75 274 TRP A O 1
ATOM 2171 N N . VAL A 1 275 ? -27.570 1.818 -1.070 1.00 82.56 275 VAL A N 1
ATOM 2172 C CA . VAL A 1 275 ? -28.003 1.092 0.137 1.00 82.56 275 VAL A CA 1
ATOM 2173 C C . VAL A 1 275 ? -27.703 1.893 1.405 1.00 82.56 275 VAL A C 1
ATOM 2175 O O . VAL A 1 275 ? -28.592 2.100 2.223 1.00 82.56 275 VAL A O 1
ATOM 2178 N N . LEU A 1 276 ? -26.474 2.398 1.563 1.00 77.31 276 LEU A N 1
ATOM 2179 C CA . LEU A 1 276 ? -26.116 3.200 2.741 1.00 77.31 276 LEU A CA 1
ATOM 2180 C C . LEU A 1 276 ? -26.727 4.598 2.725 1.00 77.31 276 LEU A C 1
ATOM 2182 O O . LEU A 1 276 ? -26.875 5.227 3.768 1.00 77.31 276 LEU A O 1
ATOM 2186 N N . GLY A 1 277 ? -27.075 5.091 1.542 1.00 76.62 277 GLY A N 1
ATOM 2187 C CA . GLY A 1 277 ? -27.772 6.348 1.368 1.00 76.62 277 GLY A CA 1
ATOM 2188 C C . GLY A 1 277 ? -29.241 6.291 1.764 1.00 76.62 277 GLY A C 1
ATOM 2189 O O . GLY A 1 277 ? -29.881 7.326 1.614 1.00 76.62 277 GLY A O 1
ATOM 2190 N N . LEU A 1 278 ? -29.776 5.151 2.234 1.00 73.00 278 LEU A N 1
ATOM 2191 C CA . LEU A 1 278 ? -31.188 4.968 2.612 1.00 73.00 278 LEU A CA 1
ATOM 2192 C C . LEU A 1 278 ? -32.151 5.531 1.554 1.00 73.00 278 LEU A C 1
ATOM 2194 O O . LEU A 1 278 ? -33.112 6.231 1.863 1.00 73.00 278 LEU A O 1
ATOM 2198 N N . GLU A 1 279 ? -31.822 5.322 0.276 1.00 70.19 279 GLU A N 1
ATOM 2199 C CA . GLU A 1 279 ? -32.604 5.824 -0.867 1.00 70.19 279 GLU A CA 1
ATOM 2200 C C . GLU A 1 279 ? -32.788 7.361 -0.896 1.00 70.19 279 GLU A C 1
ATOM 2202 O O . GLU A 1 279 ? -33.619 7.899 -1.629 1.00 70.19 279 GLU A O 1
ATOM 2207 N N . GLY A 1 280 ? -31.974 8.099 -0.132 1.00 59.03 280 GLY A N 1
ATOM 2208 C CA . GLY A 1 280 ? -31.966 9.559 -0.074 1.00 59.03 280 GLY A CA 1
ATOM 2209 C C . GLY A 1 280 ? -32.947 10.170 0.923 1.00 59.03 280 GLY A C 1
ATOM 2210 O O . GLY A 1 280 ? -33.172 11.381 0.855 1.00 59.03 280 GLY A O 1
ATOM 2211 N N . ARG A 1 281 ? -33.529 9.372 1.827 1.00 64.25 281 ARG A N 1
ATOM 2212 C CA . ARG A 1 281 ? -34.458 9.852 2.857 1.00 64.25 281 ARG A CA 1
ATOM 2213 C C . ARG A 1 281 ? -34.000 9.409 4.235 1.00 64.25 281 ARG A C 1
ATOM 2215 O O . ARG A 1 281 ? -33.936 8.219 4.520 1.00 64.25 281 ARG A O 1
ATOM 2222 N N . PHE A 1 282 ? -33.722 10.382 5.094 1.00 64.56 282 PHE A N 1
ATOM 2223 C CA . PHE A 1 282 ? -33.497 10.136 6.512 1.00 64.56 282 PHE A CA 1
ATOM 2224 C C . PHE A 1 282 ? -34.679 10.708 7.288 1.00 64.56 282 PHE A C 1
ATOM 2226 O O . PHE A 1 282 ? -34.995 11.891 7.146 1.00 64.56 282 PHE A O 1
ATOM 2233 N N . VAL A 1 283 ? -35.341 9.865 8.076 1.00 60.12 283 VAL A N 1
ATOM 2234 C CA . VAL A 1 283 ? -36.432 10.274 8.962 1.00 60.12 283 VAL A CA 1
ATOM 2235 C C . VAL A 1 283 ? -35.892 10.211 10.384 1.00 60.12 283 VAL A C 1
ATOM 2237 O O . VAL A 1 283 ? -35.574 9.131 10.874 1.00 60.12 283 VAL A O 1
ATOM 2240 N N . PHE A 1 284 ? -35.726 11.375 11.013 1.00 55.53 284 PHE A N 1
ATOM 2241 C CA . PHE A 1 284 ? -35.518 11.455 12.456 1.00 55.53 284 PHE A CA 1
ATOM 2242 C C . PHE A 1 284 ? -36.889 11.547 13.119 1.00 55.53 284 PHE A C 1
ATOM 2244 O O . PHE A 1 284 ? -37.521 12.605 13.078 1.00 55.53 284 PHE A O 1
ATOM 2251 N N . ASP A 1 285 ? -37.323 10.448 13.728 1.00 53.34 285 ASP A N 1
ATOM 2252 C CA . ASP A 1 285 ? -38.393 10.471 14.721 1.00 53.34 285 ASP A CA 1
ATOM 2253 C C . ASP A 1 285 ? -37.739 10.736 16.080 1.00 53.34 285 ASP A C 1
ATOM 2255 O O . ASP A 1 285 ? -37.205 9.832 16.720 1.00 53.34 285 ASP A O 1
ATOM 2259 N N . SER A 1 286 ? -37.693 12.006 16.482 1.00 51.94 286 SER A N 1
ATOM 2260 C CA . SER A 1 286 ? -37.275 12.405 17.828 1.00 51.94 286 SER A CA 1
ATOM 2261 C C . SER A 1 286 ? -38.479 12.814 18.676 1.00 51.94 286 SER A C 1
ATOM 2263 O O . SER A 1 286 ? -39.485 13.290 18.153 1.00 51.94 286 SER A O 1
ATOM 2265 N N . ILE A 1 287 ? -38.333 12.609 19.986 1.00 48.38 287 ILE A N 1
ATOM 2266 C CA . ILE A 1 287 ? -39.275 12.881 21.081 1.00 48.38 287 ILE A CA 1
ATOM 2267 C C . ILE A 1 287 ? -39.998 14.233 20.868 1.00 48.38 287 ILE A C 1
ATOM 2269 O O . ILE A 1 287 ? -39.343 15.227 20.568 1.00 48.38 287 ILE A O 1
ATOM 2273 N N . GLU A 1 288 ? -41.330 14.250 21.046 1.00 47.53 288 GLU A N 1
ATOM 2274 C CA . GLU A 1 288 ? -42.266 15.394 20.868 1.00 47.53 288 GLU A CA 1
ATOM 2275 C C . GLU A 1 288 ? -42.823 15.666 19.447 1.00 47.53 288 GLU A C 1
ATOM 2277 O O . GLU A 1 288 ? -42.965 16.816 19.046 1.00 47.53 288 GLU A O 1
ATOM 2282 N N . GLU A 1 289 ? -43.209 14.635 18.682 1.00 54.47 289 GLU A N 1
ATOM 2283 C CA . GLU A 1 289 ? -44.018 14.764 17.438 1.00 54.47 289 GLU A CA 1
ATOM 2284 C C . GLU A 1 289 ? -43.395 15.589 16.283 1.00 54.47 289 GLU A C 1
ATOM 2286 O O . GLU A 1 289 ? -44.027 15.780 15.240 1.00 54.47 289 GLU A O 1
ATOM 2291 N N . ILE A 1 290 ? -42.140 16.037 16.396 1.00 54.59 290 ILE A N 1
ATOM 2292 C CA . ILE A 1 290 ? -41.427 16.723 15.312 1.00 54.59 290 ILE A CA 1
ATOM 2293 C C . ILE A 1 290 ? -40.682 15.681 14.472 1.00 54.59 290 ILE A C 1
ATOM 2295 O O . ILE A 1 290 ? -39.531 15.343 14.741 1.00 54.59 290 ILE A O 1
ATOM 2299 N N . SER A 1 291 ? -41.331 15.194 13.412 1.00 58.00 291 SER A N 1
ATOM 2300 C CA . SER A 1 291 ? -40.672 14.370 12.394 1.00 58.00 291 SER A CA 1
ATOM 2301 C C . SER A 1 291 ? -39.820 15.261 11.483 1.00 58.00 291 SER A C 1
ATOM 2303 O O . SER A 1 291 ? -40.357 16.052 10.696 1.00 58.00 291 SER A O 1
ATOM 2305 N N . LEU A 1 292 ? -38.492 15.148 11.556 1.00 62.59 292 LEU A N 1
ATOM 2306 C CA . LEU A 1 292 ? -37.592 15.874 10.658 1.00 62.59 292 LEU A CA 1
ATOM 2307 C C . LEU A 1 292 ? -37.235 14.963 9.479 1.00 62.59 292 LEU A C 1
ATOM 2309 O O . LEU A 1 292 ? -36.406 14.058 9.589 1.00 62.59 292 LEU A O 1
ATOM 2313 N N . VAL A 1 293 ? -37.892 15.194 8.339 1.00 71.69 293 VAL A N 1
ATOM 2314 C CA . VAL A 1 293 ? -37.631 14.464 7.090 1.00 71.69 293 VAL A CA 1
ATOM 2315 C C . VAL A 1 293 ? -36.571 15.211 6.290 1.00 71.69 293 VAL A C 1
ATOM 2317 O O . VAL A 1 293 ? -36.831 16.278 5.731 1.00 71.69 293 VAL A O 1
ATOM 2320 N N . LEU A 1 294 ? -35.368 14.644 6.217 1.00 76.69 294 LEU A N 1
ATOM 2321 C CA . LEU A 1 294 ? -34.280 15.180 5.408 1.00 76.69 294 LEU A CA 1
ATOM 2322 C C . LEU A 1 294 ? -34.224 14.424 4.074 1.00 76.69 294 LEU A C 1
ATOM 2324 O O . LEU A 1 294 ? -33.807 13.266 4.019 1.00 76.69 294 LEU A O 1
ATOM 2328 N N . ASP A 1 295 ? -34.648 15.082 2.991 1.00 83.12 295 ASP A N 1
ATOM 2329 C CA . ASP A 1 295 ? -34.504 14.569 1.623 1.00 83.12 295 ASP A CA 1
ATOM 2330 C C . ASP A 1 295 ? -33.193 15.078 1.010 1.00 83.12 295 ASP A C 1
ATOM 2332 O O . ASP A 1 295 ? -33.031 16.260 0.691 1.00 83.12 295 ASP A O 1
ATOM 2336 N N . TYR A 1 296 ? -32.246 14.162 0.835 1.00 85.06 296 TYR A N 1
ATOM 2337 C CA . TYR A 1 296 ? -30.948 14.398 0.205 1.00 85.06 296 TYR A CA 1
ATOM 2338 C C . TYR A 1 296 ? -30.769 13.545 -1.054 1.00 85.06 296 TYR A C 1
ATOM 2340 O O . TYR A 1 296 ? -29.649 13.383 -1.542 1.00 85.06 296 TYR A O 1
ATOM 2348 N N . SER A 1 297 ? -31.863 13.048 -1.636 1.00 87.31 297 SER A N 1
ATOM 2349 C CA . SER A 1 297 ? -31.863 12.242 -2.864 1.00 87.31 297 SER A CA 1
ATOM 2350 C C . SER A 1 297 ? -31.086 12.905 -4.006 1.00 87.31 297 SER A C 1
ATOM 2352 O O . SER A 1 297 ? -30.293 12.254 -4.683 1.00 87.31 297 SER A O 1
ATOM 2354 N N . LYS A 1 298 ? -31.218 14.226 -4.185 1.00 88.38 298 LYS A N 1
ATOM 2355 C CA . LYS A 1 298 ? -30.456 14.986 -5.196 1.00 88.38 298 LYS A CA 1
ATOM 2356 C C . LYS A 1 298 ? -28.948 14.958 -4.940 1.00 88.38 298 LYS A C 1
ATOM 2358 O O . LYS A 1 298 ? -28.173 14.832 -5.888 1.00 88.38 298 LYS A O 1
ATOM 2363 N N . LEU A 1 299 ? -28.530 15.064 -3.677 1.00 88.56 299 LEU A N 1
ATOM 2364 C CA . LEU A 1 299 ? -27.122 14.970 -3.291 1.00 88.56 299 LEU A CA 1
ATOM 2365 C C . LEU A 1 299 ? -26.602 13.544 -3.509 1.00 88.56 299 LEU A C 1
ATOM 2367 O O . LEU A 1 299 ? -25.526 13.369 -4.078 1.00 88.56 299 LEU A O 1
ATOM 2371 N N . LEU A 1 300 ? -27.391 12.534 -3.133 1.00 89.12 300 LEU A N 1
ATOM 2372 C CA . LEU A 1 300 ? -27.069 11.127 -3.359 1.00 89.12 300 LEU A CA 1
ATOM 2373 C C . LEU A 1 300 ? -26.878 10.836 -4.856 1.00 89.12 300 LEU A C 1
ATOM 2375 O O . LEU A 1 300 ? -25.851 10.290 -5.257 1.00 89.12 300 LEU A O 1
ATOM 2379 N N . MET A 1 301 ? -27.808 11.298 -5.696 1.00 89.94 301 MET A N 1
ATOM 2380 C CA . MET A 1 301 ? -27.722 11.182 -7.154 1.00 89.94 301 MET A CA 1
ATOM 2381 C C . MET A 1 301 ? -26.482 11.883 -7.714 1.00 89.94 301 MET A C 1
ATOM 2383 O O . MET A 1 301 ? -25.810 11.330 -8.583 1.00 89.94 301 MET A O 1
ATOM 2387 N N . LEU A 1 302 ? -26.126 13.067 -7.204 1.00 92.75 302 LEU A N 1
ATOM 2388 C CA . LEU A 1 302 ? -24.910 13.775 -7.615 1.00 92.75 302 LEU A CA 1
ATOM 2389 C C . LEU A 1 302 ? -23.645 12.958 -7.300 1.00 92.75 302 LEU A C 1
ATOM 2391 O O . LEU A 1 302 ? -22.759 12.839 -8.150 1.00 92.75 302 LEU A O 1
ATOM 2395 N N . ILE A 1 303 ? -23.575 12.353 -6.111 1.00 91.94 303 ILE A N 1
ATOM 2396 C CA . ILE A 1 303 ? -22.465 11.479 -5.700 1.00 91.94 303 ILE A CA 1
ATOM 2397 C C . ILE A 1 303 ? -22.409 10.225 -6.582 1.00 91.94 303 ILE A C 1
ATOM 2399 O O . ILE A 1 303 ? -21.324 9.818 -7.010 1.00 91.94 303 ILE A O 1
ATOM 2403 N N . MET A 1 304 ? -23.559 9.630 -6.904 1.00 93.50 304 MET A N 1
ATOM 2404 C CA . MET A 1 304 ? -23.639 8.470 -7.794 1.00 93.50 304 MET A CA 1
ATOM 2405 C C . MET A 1 304 ? -23.178 8.814 -9.212 1.00 93.50 304 MET A C 1
ATOM 2407 O O . MET A 1 304 ? -22.350 8.099 -9.770 1.00 93.50 304 MET A O 1
ATOM 2411 N N . VAL A 1 305 ? -23.621 9.938 -9.783 1.00 93.94 305 VAL A N 1
ATOM 2412 C CA . VAL A 1 305 ? -23.158 10.403 -11.101 1.00 93.94 305 VAL A CA 1
ATOM 2413 C C . VAL A 1 305 ? -21.648 10.648 -11.087 1.00 93.94 305 VAL A C 1
ATOM 2415 O O . VAL A 1 305 ? -20.937 10.156 -11.965 1.00 93.94 305 VAL A O 1
ATOM 2418 N N . GLY A 1 306 ? -21.132 11.330 -10.060 1.00 93.62 306 GLY A N 1
ATOM 2419 C CA . GLY A 1 306 ? -19.692 11.536 -9.884 1.00 93.62 306 GLY A CA 1
ATOM 2420 C C . GLY A 1 306 ? -18.912 10.220 -9.792 1.00 93.62 306 GLY A C 1
ATOM 2421 O O . GLY A 1 306 ? -17.837 10.080 -10.374 1.00 93.62 306 GLY A O 1
ATOM 2422 N N . THR A 1 307 ? -19.483 9.219 -9.123 1.00 93.50 307 THR A N 1
ATOM 2423 C CA . THR A 1 307 ? -18.901 7.877 -9.011 1.00 93.50 307 THR A CA 1
ATOM 2424 C C . THR A 1 307 ? -18.942 7.131 -10.348 1.00 93.50 307 THR A C 1
ATOM 2426 O O . THR A 1 307 ? -17.953 6.511 -10.735 1.00 93.50 307 THR A O 1
ATOM 2429 N N . ALA A 1 308 ? -20.028 7.248 -11.114 1.00 94.81 308 ALA A N 1
ATOM 2430 C CA . ALA A 1 308 ? -20.183 6.621 -12.426 1.00 94.81 308 ALA A CA 1
ATOM 2431 C C . ALA A 1 308 ? -19.183 7.155 -13.469 1.00 94.81 308 ALA A C 1
ATOM 2433 O O . ALA A 1 308 ? -18.739 6.398 -14.337 1.00 94.81 308 ALA A O 1
ATOM 2434 N N . LEU A 1 309 ? -18.736 8.413 -13.353 1.00 95.88 309 LEU A N 1
ATOM 2435 C CA . LEU A 1 309 ? -17.675 8.974 -14.206 1.00 95.88 309 LEU A CA 1
ATOM 2436 C C . LEU A 1 309 ? -16.352 8.190 -14.113 1.00 95.88 309 LEU A C 1
ATOM 2438 O O . LEU A 1 309 ? -15.555 8.213 -15.056 1.00 95.88 309 LEU A O 1
ATOM 2442 N N . TRP A 1 310 ? -16.121 7.425 -13.040 1.00 95.38 310 TRP A N 1
ATOM 2443 C CA . TRP A 1 310 ? -14.967 6.527 -12.964 1.00 95.38 310 TRP A CA 1
ATOM 2444 C C . TRP A 1 310 ? -14.986 5.427 -14.028 1.00 95.38 310 TRP A C 1
ATOM 2446 O O . TRP A 1 310 ? -13.918 4.978 -14.441 1.00 95.38 310 TRP A O 1
ATOM 2456 N N . ILE A 1 311 ? -16.158 5.016 -14.523 1.00 95.31 311 ILE A N 1
ATOM 2457 C CA . ILE A 1 311 ? -16.252 4.067 -15.642 1.00 95.31 311 ILE A CA 1
ATOM 2458 C C . ILE A 1 311 ? -15.598 4.681 -16.881 1.00 95.31 311 ILE A C 1
ATOM 2460 O O . ILE A 1 311 ? -14.745 4.047 -17.503 1.00 95.31 311 ILE A O 1
ATOM 2464 N N . VAL A 1 312 ? -15.918 5.943 -17.184 1.00 95.50 312 VAL A N 1
ATOM 2465 C CA . VAL A 1 312 ? -15.311 6.689 -18.298 1.00 95.50 312 VAL A CA 1
ATOM 2466 C C . VAL A 1 312 ? -13.798 6.783 -18.111 1.00 95.50 312 VAL A C 1
ATOM 2468 O O . VAL A 1 312 ? -13.043 6.514 -19.045 1.00 95.50 312 VAL A O 1
ATOM 2471 N N . TYR A 1 313 ? -13.335 7.075 -16.890 1.00 95.69 313 TYR A N 1
ATOM 2472 C CA . TYR A 1 313 ? -11.907 7.065 -16.570 1.00 95.69 313 TYR A CA 1
ATOM 2473 C C . TYR A 1 313 ? -11.244 5.716 -16.884 1.00 95.69 313 TYR A C 1
ATOM 2475 O O . TYR A 1 313 ? -10.181 5.700 -17.502 1.00 95.69 313 TYR A O 1
ATOM 2483 N N . TYR A 1 314 ? -11.845 4.583 -16.505 1.00 95.12 314 TYR A N 1
ATOM 2484 C CA . TYR A 1 314 ? -11.250 3.266 -16.764 1.00 95.12 314 TYR A CA 1
ATOM 2485 C C . TYR A 1 314 ? -11.290 2.871 -18.242 1.00 95.12 314 TYR A C 1
ATOM 2487 O O . TYR A 1 314 ? -10.347 2.235 -18.717 1.00 95.12 314 TYR A O 1
ATOM 2495 N N . VAL A 1 315 ? -12.318 3.290 -18.987 1.00 95.81 315 VAL A N 1
ATOM 2496 C CA . VAL A 1 315 ? -12.354 3.146 -20.451 1.00 95.81 315 VAL A CA 1
ATOM 2497 C C . VAL A 1 315 ? -11.198 3.927 -21.080 1.00 95.81 315 VAL A C 1
ATOM 2499 O O . VAL A 1 315 ? -10.439 3.375 -21.874 1.00 95.81 315 VAL A O 1
ATOM 2502 N N . LEU A 1 316 ? -10.994 5.184 -20.675 1.00 94.94 316 LEU A N 1
ATOM 2503 C CA . LEU A 1 316 ? -9.869 5.995 -21.147 1.00 94.94 316 LEU A CA 1
ATOM 2504 C C . LEU A 1 316 ? -8.517 5.412 -20.716 1.00 94.94 316 LEU A C 1
ATOM 2506 O O . LEU A 1 316 ? -7.573 5.405 -21.504 1.00 94.94 316 LEU A O 1
ATOM 2510 N N . GLU A 1 317 ? -8.403 4.882 -19.494 1.00 93.50 317 GLU A N 1
ATOM 2511 C CA . GLU A 1 317 ? -7.191 4.207 -19.022 1.00 93.50 317 GLU A CA 1
ATOM 2512 C C . GLU A 1 317 ? -6.839 3.026 -19.933 1.00 93.50 317 GLU A C 1
ATOM 2514 O O . GLU A 1 317 ? -5.675 2.900 -20.322 1.00 93.50 317 GLU A O 1
ATOM 2519 N N . LEU A 1 318 ? -7.831 2.211 -20.311 1.00 93.69 318 LEU A N 1
ATOM 2520 C CA . LEU A 1 318 ? -7.667 1.098 -21.242 1.00 93.69 318 LEU A CA 1
ATOM 2521 C C . LEU A 1 318 ? -7.223 1.595 -22.624 1.00 93.69 318 LEU A C 1
ATOM 2523 O O . LEU A 1 318 ? -6.177 1.168 -23.109 1.00 93.69 318 LEU A O 1
ATOM 2527 N N . LEU A 1 319 ? -7.966 2.523 -23.230 1.00 94.00 319 LEU A N 1
ATOM 2528 C CA . LEU A 1 319 ? -7.714 2.997 -24.596 1.00 94.00 319 LEU A CA 1
ATOM 2529 C C . LEU A 1 319 ? -6.368 3.717 -24.742 1.00 94.00 319 LEU A C 1
ATOM 2531 O O . LEU A 1 319 ? -5.666 3.504 -25.727 1.00 94.00 319 LEU A O 1
ATOM 2535 N N . LEU A 1 320 ? -5.978 4.530 -23.756 1.00 92.50 320 LEU A N 1
ATOM 2536 C CA . LEU A 1 320 ? -4.738 5.308 -23.813 1.00 92.50 320 LEU A CA 1
ATOM 2537 C C . LEU A 1 320 ? -3.499 4.474 -23.470 1.00 92.50 320 LEU A C 1
ATOM 2539 O O . LEU A 1 320 ? -2.446 4.671 -24.070 1.00 92.50 320 LEU A O 1
ATOM 2543 N N . HIS A 1 321 ? -3.594 3.538 -22.519 1.00 91.44 321 HIS A N 1
ATOM 2544 C CA . HIS A 1 321 ? -2.432 2.743 -22.104 1.00 91.44 321 HIS A CA 1
ATOM 2545 C C . HIS A 1 321 ? -2.257 1.460 -22.923 1.00 91.44 321 HIS A C 1
ATOM 2547 O O . HIS A 1 321 ? -1.151 0.923 -22.942 1.00 91.44 321 HIS A O 1
ATOM 2553 N N . ARG A 1 322 ? -3.291 0.962 -23.622 1.00 91.75 322 ARG A N 1
ATOM 2554 C CA . ARG A 1 322 ? -3.189 -0.259 -24.443 1.00 91.75 322 ARG A CA 1
ATOM 2555 C C . ARG A 1 322 ? -2.112 -0.160 -25.531 1.00 91.75 322 ARG A C 1
ATOM 2557 O O . ARG A 1 322 ? -1.320 -1.097 -25.618 1.00 91.75 322 ARG A O 1
ATOM 2564 N N . PRO A 1 323 ? -2.028 0.913 -26.344 1.00 89.50 323 PRO A N 1
ATOM 2565 C CA . PRO A 1 323 ? -1.001 1.018 -27.379 1.00 89.50 323 PRO A CA 1
ATOM 2566 C C . PRO A 1 323 ? 0.410 1.057 -26.790 1.00 89.50 323 PRO A C 1
ATOM 2568 O O . PRO A 1 323 ? 1.310 0.408 -27.312 1.00 89.50 323 PRO A O 1
ATOM 2571 N N . GLU A 1 324 ? 0.595 1.760 -25.669 1.00 88.06 324 GLU A N 1
ATOM 2572 C CA . GLU A 1 324 ? 1.886 1.814 -24.977 1.00 88.06 324 GLU A CA 1
ATOM 2573 C C . GLU A 1 324 ? 2.289 0.454 -24.404 1.00 88.06 324 GLU A C 1
ATOM 2575 O O . GLU A 1 324 ? 3.436 0.043 -24.547 1.00 88.06 324 GLU A O 1
ATOM 2580 N N . TRP A 1 325 ? 1.344 -0.258 -23.786 1.00 88.38 325 TRP A N 1
ATOM 2581 C CA . TRP A 1 325 ? 1.583 -1.585 -23.226 1.00 88.38 325 TRP A CA 1
ATOM 2582 C C . TRP A 1 325 ? 1.939 -2.610 -24.307 1.00 88.38 325 TRP A C 1
ATOM 2584 O O . TRP A 1 325 ? 2.860 -3.402 -24.116 1.00 88.38 325 TRP A O 1
ATOM 2594 N N . LYS A 1 326 ? 1.277 -2.529 -25.469 1.00 89.12 326 LYS A N 1
ATOM 2595 C CA . LYS A 1 326 ? 1.616 -3.315 -26.664 1.00 89.12 326 LYS A CA 1
ATOM 2596 C C . LYS A 1 326 ? 3.010 -2.978 -27.201 1.00 89.12 326 LYS A C 1
ATOM 2598 O O . LYS A 1 326 ? 3.789 -3.885 -27.460 1.00 89.12 326 LYS A O 1
ATOM 2603 N N . ALA A 1 327 ? 3.340 -1.693 -27.343 1.00 86.19 327 ALA A N 1
ATOM 2604 C CA . ALA A 1 327 ? 4.633 -1.249 -27.876 1.00 86.19 327 ALA A CA 1
ATOM 2605 C C . ALA A 1 327 ? 5.823 -1.635 -26.978 1.00 86.19 327 ALA A C 1
ATOM 2607 O O . ALA A 1 327 ? 6.933 -1.812 -27.468 1.00 86.19 327 ALA A O 1
ATOM 2608 N N . ALA A 1 328 ? 5.580 -1.770 -25.675 1.00 82.50 328 ALA A N 1
ATOM 2609 C CA . ALA A 1 328 ? 6.546 -2.234 -24.685 1.00 82.50 328 ALA A CA 1
ATOM 2610 C C . ALA A 1 328 ? 6.674 -3.770 -24.597 1.00 82.50 328 ALA A C 1
ATOM 2612 O O . ALA A 1 328 ? 7.460 -4.281 -23.801 1.00 82.50 328 ALA A O 1
ATOM 2613 N N . GLY A 1 329 ? 5.877 -4.526 -25.361 1.00 84.56 329 GLY A N 1
ATOM 2614 C CA . GLY A 1 329 ? 5.903 -5.988 -25.319 1.00 84.56 329 GLY A CA 1
ATOM 2615 C C . GLY A 1 329 ? 5.304 -6.587 -24.043 1.00 84.56 329 GLY A C 1
ATOM 2616 O O . GLY A 1 329 ? 5.771 -7.609 -23.535 1.00 84.56 329 GLY A O 1
ATOM 2617 N N . PHE A 1 330 ? 4.257 -5.942 -23.521 1.00 86.81 330 PHE A N 1
ATOM 2618 C CA . PHE A 1 330 ? 3.446 -6.405 -22.392 1.00 86.81 330 PHE A CA 1
ATOM 2619 C C . PHE A 1 330 ? 4.223 -6.603 -21.071 1.00 86.81 330 PHE A C 1
ATOM 2621 O O . PHE A 1 330 ? 4.178 -7.678 -20.462 1.00 86.81 330 PHE A O 1
ATOM 2628 N N . PRO A 1 331 ? 4.931 -5.575 -20.568 1.00 82.88 331 PRO A N 1
ATOM 2629 C CA . PRO A 1 331 ? 5.634 -5.644 -19.289 1.00 82.88 331 PRO A CA 1
ATOM 2630 C C . PRO A 1 331 ? 4.663 -5.730 -18.102 1.00 82.88 331 PRO A C 1
ATOM 2632 O O . PRO A 1 331 ? 3.528 -5.252 -18.161 1.00 82.88 331 PRO A O 1
ATOM 2635 N N . LYS A 1 332 ? 5.144 -6.268 -16.973 1.00 81.94 332 LYS A N 1
ATOM 2636 C CA . LYS A 1 332 ? 4.402 -6.270 -15.696 1.00 81.94 332 LYS A CA 1
ATOM 2637 C C . LYS A 1 332 ? 4.191 -4.866 -15.116 1.00 81.94 332 LYS A C 1
ATOM 2639 O O . LYS A 1 332 ? 3.161 -4.605 -14.504 1.00 81.94 332 LYS A O 1
ATOM 2644 N N . ASP A 1 333 ? 5.162 -3.962 -15.281 1.00 74.62 333 ASP A N 1
ATOM 2645 C CA . ASP A 1 333 ? 5.072 -2.587 -14.777 1.00 74.62 333 ASP A CA 1
ATOM 2646 C C . ASP A 1 333 ? 5.632 -1.569 -15.779 1.00 74.62 333 ASP A C 1
ATOM 2648 O O . ASP A 1 333 ? 6.842 -1.391 -15.928 1.00 74.62 333 ASP A O 1
ATOM 2652 N N . LEU A 1 334 ? 4.722 -0.823 -16.409 1.00 68.19 334 LEU A N 1
ATOM 2653 C CA . LEU A 1 334 ? 5.047 0.295 -17.298 1.00 68.19 334 LEU A CA 1
ATOM 2654 C C . LEU A 1 334 ? 5.796 1.433 -16.585 1.00 68.19 334 LEU A C 1
ATOM 2656 O O . LEU A 1 334 ? 6.432 2.254 -17.242 1.00 68.19 334 LEU A O 1
ATOM 2660 N N . ARG A 1 335 ? 5.716 1.564 -15.251 1.00 68.25 335 ARG A N 1
ATOM 2661 C CA . ARG A 1 335 ? 6.371 2.670 -14.529 1.00 68.25 335 ARG A CA 1
ATOM 2662 C C . ARG A 1 335 ? 7.882 2.534 -14.505 1.00 68.25 335 ARG A C 1
ATOM 2664 O O . ARG A 1 335 ? 8.558 3.550 -14.667 1.00 68.25 335 ARG A O 1
ATOM 2671 N N . GLU A 1 336 ? 8.404 1.336 -14.261 1.00 65.31 336 GLU A N 1
ATOM 2672 C CA . GLU A 1 336 ? 9.853 1.113 -14.253 1.00 65.31 336 GLU A CA 1
ATOM 2673 C C . GLU A 1 336 ? 10.434 1.335 -15.646 1.00 65.31 336 GLU A C 1
ATOM 2675 O O . GLU A 1 336 ? 11.433 2.037 -15.790 1.00 65.31 336 GLU A O 1
ATOM 2680 N N . GLU A 1 337 ? 9.731 0.878 -16.677 1.00 63.44 337 GLU A N 1
ATOM 2681 C CA . GLU A 1 337 ? 10.125 1.097 -18.062 1.00 63.44 337 GLU A CA 1
ATOM 2682 C C . GLU A 1 337 ? 10.020 2.571 -18.476 1.00 63.44 337 GLU A C 1
ATOM 2684 O O . GLU A 1 337 ? 10.950 3.122 -19.059 1.00 63.44 337 GLU A O 1
ATOM 2689 N N . ARG A 1 338 ? 8.947 3.282 -18.096 1.00 69.25 338 ARG A N 1
ATOM 2690 C CA . ARG A 1 338 ? 8.839 4.737 -18.315 1.00 69.25 338 ARG A CA 1
ATOM 2691 C C . ARG A 1 338 ? 9.957 5.496 -17.599 1.00 69.25 338 ARG A C 1
ATOM 2693 O O . ARG A 1 338 ? 10.454 6.481 -18.142 1.00 69.25 338 ARG A O 1
ATOM 2700 N N . LYS A 1 339 ? 10.349 5.082 -16.389 1.00 72.75 339 LYS A N 1
ATOM 2701 C CA . LYS A 1 339 ? 11.485 5.678 -15.667 1.00 72.75 339 LYS A CA 1
ATOM 2702 C C . LYS A 1 339 ? 12.795 5.412 -16.401 1.00 72.75 339 LYS A C 1
ATOM 2704 O O . LYS A 1 339 ? 13.512 6.372 -16.661 1.00 72.75 339 LYS A O 1
ATOM 2709 N N . ALA A 1 340 ? 13.048 4.170 -16.804 1.00 68.12 340 ALA A N 1
ATOM 2710 C CA . ALA A 1 340 ? 14.229 3.796 -17.575 1.00 68.12 340 ALA A CA 1
ATOM 2711 C C . ALA A 1 340 ? 14.297 4.556 -18.909 1.00 68.12 340 ALA A C 1
ATOM 2713 O O . ALA A 1 340 ? 15.322 5.148 -19.229 1.00 68.12 340 ALA A O 1
ATOM 2714 N N . ARG A 1 341 ? 13.181 4.658 -19.642 1.00 71.25 341 ARG A N 1
ATOM 2715 C CA . ARG A 1 341 ? 13.078 5.423 -20.893 1.00 71.25 341 ARG A CA 1
ATOM 2716 C C . ARG A 1 341 ? 13.318 6.915 -20.674 1.00 71.25 341 ARG A C 1
ATOM 2718 O O . ARG A 1 341 ? 14.025 7.535 -21.461 1.00 71.25 341 ARG A O 1
ATOM 2725 N N . LYS A 1 342 ? 12.764 7.506 -19.609 1.00 77.25 342 LYS A N 1
ATOM 2726 C CA . LYS A 1 342 ? 13.022 8.912 -19.248 1.00 77.25 342 LYS A CA 1
ATOM 2727 C C . LYS A 1 342 ? 14.482 9.142 -18.864 1.00 77.25 342 LYS A C 1
ATOM 2729 O O . LYS A 1 342 ? 15.039 10.170 -19.234 1.00 77.25 342 LYS A O 1
ATOM 2734 N N . GLU A 1 343 ? 15.098 8.212 -18.144 1.00 75.56 343 GLU A N 1
ATOM 2735 C CA . GLU A 1 343 ? 16.511 8.290 -17.773 1.00 75.56 343 GLU A CA 1
ATOM 2736 C C . GLU A 1 343 ? 17.416 8.144 -19.003 1.00 75.56 343 GLU A C 1
ATOM 2738 O O . GLU A 1 343 ? 18.300 8.970 -19.204 1.00 75.56 343 GLU A O 1
ATOM 2743 N N . ALA A 1 344 ? 17.129 7.191 -19.893 1.00 73.81 344 ALA A N 1
ATOM 2744 C CA . ALA A 1 344 ? 17.823 7.031 -21.170 1.00 73.81 344 ALA A CA 1
ATOM 2745 C C . ALA A 1 344 ? 17.674 8.274 -22.061 1.00 73.81 344 ALA A C 1
ATOM 2747 O O . ALA A 1 344 ? 18.647 8.746 -22.639 1.00 73.81 344 ALA A O 1
ATOM 2748 N N . GLN A 1 345 ? 16.481 8.874 -22.119 1.00 80.94 345 GLN A N 1
ATOM 2749 C CA . GLN A 1 345 ? 16.268 10.140 -22.826 1.00 80.94 345 GLN A CA 1
ATOM 2750 C C . GLN A 1 345 ? 17.040 11.306 -22.201 1.00 80.94 345 GLN A C 1
ATOM 2752 O O . GLN A 1 345 ? 17.471 12.196 -22.932 1.00 80.94 345 GLN A O 1
ATOM 2757 N N . ARG A 1 346 ? 17.202 11.341 -20.871 1.00 84.56 346 ARG A N 1
ATOM 2758 C CA . ARG A 1 346 ? 18.032 12.348 -20.192 1.00 84.56 346 ARG A CA 1
ATOM 2759 C C . ARG A 1 346 ? 19.507 12.151 -20.529 1.00 84.56 346 ARG A C 1
ATOM 2761 O O . ARG A 1 346 ? 20.110 13.104 -21.008 1.00 84.56 346 ARG A O 1
ATOM 2768 N N . LYS A 1 347 ? 20.023 10.923 -20.419 1.00 85.12 347 LYS A N 1
ATOM 2769 C CA . LYS A 1 347 ? 21.404 10.575 -20.795 1.00 85.12 347 LYS A CA 1
ATOM 2770 C C . LYS A 1 347 ? 21.690 10.909 -22.259 1.00 85.12 347 LYS A C 1
ATOM 2772 O O . LYS A 1 347 ? 22.605 11.667 -22.539 1.00 85.12 347 LYS A O 1
ATOM 2777 N N . ALA A 1 348 ? 20.819 10.508 -23.185 1.00 83.38 348 ALA A N 1
ATOM 2778 C CA . ALA A 1 348 ? 20.963 10.845 -24.603 1.00 83.38 348 ALA A CA 1
ATOM 2779 C C . ALA A 1 348 ? 20.891 12.362 -24.875 1.00 83.38 348 ALA A C 1
ATOM 2781 O O . ALA A 1 348 ? 21.539 12.873 -25.789 1.00 83.38 348 ALA A O 1
ATOM 2782 N N . LYS A 1 349 ? 20.095 13.118 -24.104 1.00 88.62 349 LYS A N 1
ATOM 2783 C CA . LYS A 1 349 ? 20.067 14.588 -24.195 1.00 88.62 349 LYS A CA 1
ATOM 2784 C C . LYS A 1 349 ? 21.354 15.213 -23.659 1.00 88.62 349 LYS A C 1
ATOM 2786 O O . LYS A 1 349 ? 21.822 16.177 -24.258 1.00 88.62 349 LYS A O 1
ATOM 2791 N N . GLU A 1 350 ? 21.900 14.697 -22.565 1.00 89.19 350 GLU A N 1
ATOM 2792 C CA . GLU A 1 350 ? 23.174 15.134 -21.983 1.00 89.19 350 GLU A CA 1
ATOM 2793 C C . GLU A 1 350 ? 24.343 14.822 -22.920 1.00 89.19 350 GLU A C 1
ATOM 2795 O O . GLU A 1 350 ? 25.107 15.725 -23.242 1.00 89.19 350 GLU A O 1
ATOM 2800 N N . GLU A 1 351 ? 24.402 13.617 -23.486 1.00 87.62 351 GLU A N 1
ATOM 2801 C CA . GLU A 1 351 ? 25.388 13.229 -24.501 1.00 87.62 351 GLU A CA 1
ATOM 2802 C C . GLU A 1 351 ? 25.304 14.115 -25.747 1.00 87.62 351 GLU A C 1
ATOM 2804 O O . GLU A 1 351 ? 26.318 14.612 -26.230 1.00 87.62 351 GLU A O 1
ATOM 2809 N N . ARG A 1 352 ? 24.092 14.403 -26.246 1.00 88.69 352 ARG A N 1
ATOM 2810 C CA . ARG A 1 352 ? 23.903 15.336 -27.372 1.00 88.69 352 ARG A CA 1
ATOM 2811 C C . ARG A 1 352 ? 24.333 16.762 -27.034 1.00 88.69 352 ARG A C 1
ATOM 2813 O O . ARG A 1 352 ? 24.795 17.471 -27.926 1.00 88.69 352 ARG A O 1
ATOM 2820 N N . LYS A 1 353 ? 24.147 17.215 -25.791 1.00 91.25 353 LYS A N 1
ATOM 2821 C CA . LYS A 1 353 ? 24.629 18.530 -25.341 1.00 91.25 353 LYS A CA 1
ATOM 2822 C C . LYS A 1 353 ? 26.155 18.547 -25.267 1.00 91.25 353 LYS A C 1
ATOM 2824 O O . LYS A 1 353 ? 26.752 19.421 -25.884 1.00 91.25 353 LYS A O 1
ATOM 2829 N N . ALA A 1 354 ? 26.763 17.544 -24.638 1.00 89.12 354 ALA A N 1
ATOM 2830 C CA . ALA A 1 354 ? 28.213 17.400 -24.544 1.00 89.12 354 ALA A CA 1
ATOM 2831 C C . ALA A 1 354 ? 28.872 17.300 -25.931 1.00 89.12 354 ALA A C 1
ATOM 2833 O O . ALA A 1 354 ? 29.857 17.979 -26.200 1.00 89.12 354 ALA A O 1
ATOM 2834 N N . ALA A 1 355 ? 28.290 16.534 -26.859 1.00 88.31 355 ALA A N 1
ATOM 2835 C CA . ALA A 1 355 ? 28.768 16.448 -28.239 1.00 88.31 355 ALA A CA 1
ATOM 2836 C C . ALA A 1 355 ? 28.669 17.795 -28.978 1.00 88.31 355 ALA A C 1
ATOM 2838 O O . ALA A 1 355 ? 29.578 18.171 -29.715 1.00 88.31 355 ALA A O 1
ATOM 2839 N N . LYS A 1 356 ? 27.588 18.560 -28.761 1.00 92.19 356 LYS A N 1
ATOM 2840 C CA . LYS A 1 356 ? 27.449 19.916 -29.319 1.00 92.19 356 LYS A CA 1
ATOM 2841 C C . LYS A 1 356 ? 28.457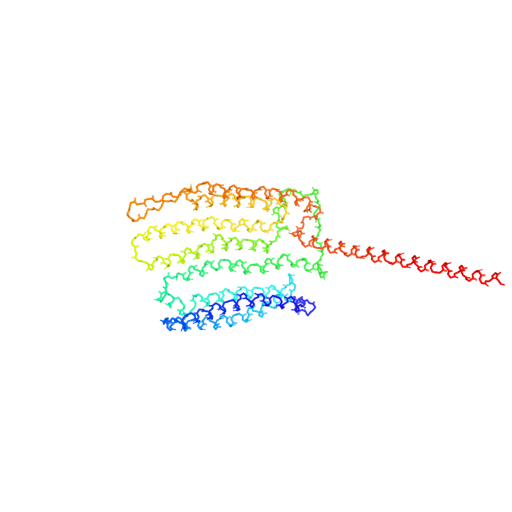 20.901 -28.726 1.00 92.19 356 LYS A C 1
ATOM 2843 O O . LYS A 1 356 ? 28.885 21.799 -29.445 1.00 92.19 356 LYS A O 1
ATOM 2848 N N . GLU A 1 357 ? 28.800 20.776 -27.448 1.00 91.81 357 GLU A N 1
ATOM 2849 C CA . GLU A 1 357 ? 29.820 21.609 -26.799 1.00 91.81 357 GLU A CA 1
ATOM 2850 C C . GLU A 1 357 ? 31.216 21.291 -27.331 1.00 91.81 357 GLU A C 1
ATOM 2852 O O . GLU A 1 357 ? 31.886 22.208 -27.802 1.00 91.81 357 GLU A O 1
ATOM 2857 N N . ARG A 1 358 ? 31.585 20.006 -27.420 1.00 89.75 358 ARG A N 1
ATOM 2858 C CA . ARG A 1 358 ? 32.847 19.566 -28.041 1.00 89.75 358 ARG A CA 1
ATOM 2859 C C . ARG A 1 358 ? 32.985 20.065 -29.480 1.00 89.75 358 ARG A C 1
ATOM 2861 O O . ARG A 1 358 ? 33.976 20.697 -29.823 1.00 89.75 358 ARG A O 1
ATOM 2868 N N . ALA A 1 359 ? 31.940 19.915 -30.296 1.00 90.81 359 ALA A N 1
ATOM 2869 C CA . ALA A 1 359 ? 31.949 20.405 -31.676 1.00 90.81 359 ALA A CA 1
ATOM 2870 C C . ALA A 1 359 ? 32.049 21.944 -31.784 1.00 90.81 359 ALA A C 1
ATOM 2872 O O . ALA A 1 359 ? 32.536 22.472 -32.786 1.00 90.81 359 ALA A O 1
ATOM 2873 N N . LYS A 1 360 ? 31.560 22.698 -30.788 1.00 93.00 360 LYS A N 1
ATOM 2874 C CA . LYS A 1 360 ? 31.737 24.160 -30.734 1.00 93.00 360 LYS A CA 1
ATOM 2875 C C . LYS A 1 360 ? 33.162 24.536 -30.339 1.00 93.00 360 LYS A C 1
ATOM 2877 O O . LYS A 1 360 ? 33.684 25.507 -30.882 1.00 93.00 360 LYS A O 1
ATOM 2882 N N . GLU A 1 361 ? 33.760 23.799 -29.413 1.00 89.38 361 GLU A N 1
ATOM 2883 C CA . GLU A 1 361 ? 35.127 24.009 -28.942 1.00 89.38 361 GLU A CA 1
ATOM 2884 C C . GLU A 1 361 ? 36.151 23.699 -30.039 1.00 89.38 361 GLU A C 1
ATOM 2886 O O . GLU A 1 361 ? 36.973 24.554 -30.357 1.00 89.38 361 GLU A O 1
ATOM 2891 N N . GLU A 1 362 ? 35.999 22.575 -30.743 1.00 90.88 362 GLU A N 1
ATOM 2892 C CA . GLU A 1 362 ? 36.812 22.232 -31.920 1.00 90.88 362 GLU A CA 1
ATOM 2893 C C . GLU A 1 362 ? 36.726 23.313 -33.009 1.00 90.88 362 GLU A C 1
ATOM 2895 O O . GLU A 1 362 ? 37.736 23.718 -33.584 1.00 90.88 362 GLU A O 1
ATOM 2900 N N . LYS A 1 363 ? 35.528 23.863 -33.261 1.00 90.94 363 LYS A N 1
ATOM 2901 C CA . LYS A 1 363 ? 35.353 24.983 -34.201 1.00 90.94 363 LYS A CA 1
ATOM 2902 C C . LYS A 1 363 ? 36.019 26.278 -33.734 1.00 90.94 363 LYS A C 1
ATOM 2904 O O . LYS A 1 363 ? 36.406 27.076 -34.586 1.00 90.94 363 LYS A O 1
ATOM 2909 N N . ARG A 1 364 ? 36.111 26.534 -32.424 1.00 89.94 364 ARG A N 1
ATOM 2910 C CA . ARG A 1 364 ? 36.831 27.700 -31.882 1.00 89.94 364 ARG A CA 1
ATOM 2911 C C . ARG A 1 364 ? 38.335 27.517 -32.038 1.00 89.94 364 ARG A C 1
ATOM 2913 O O . ARG A 1 364 ? 38.962 28.376 -32.642 1.00 89.94 364 ARG A O 1
ATOM 2920 N N . GLN A 1 365 ? 38.860 26.360 -31.643 1.00 87.56 365 GLN A N 1
ATOM 2921 C CA . GLN A 1 365 ? 40.278 26.026 -31.790 1.00 87.56 365 GLN A CA 1
ATOM 2922 C C . GLN A 1 365 ? 40.729 26.046 -33.258 1.00 87.56 365 GLN A C 1
ATOM 2924 O O . GLN A 1 365 ? 41.789 26.574 -33.578 1.00 87.56 365 GLN A O 1
ATOM 2929 N N . ALA A 1 366 ? 39.908 25.538 -34.184 1.00 88.31 366 ALA A N 1
ATOM 2930 C CA . ALA A 1 366 ? 40.202 25.607 -35.617 1.00 88.31 366 ALA A CA 1
ATOM 2931 C C . ALA A 1 366 ? 40.220 27.053 -36.149 1.00 88.31 366 ALA A C 1
ATOM 2933 O O . ALA A 1 366 ? 41.037 27.388 -37.004 1.00 88.31 366 ALA A O 1
ATOM 2934 N N . LYS A 1 367 ? 39.338 27.927 -35.641 1.00 89.38 367 LYS A N 1
ATOM 2935 C CA . LYS A 1 367 ? 39.336 29.355 -35.996 1.00 89.38 367 LYS A CA 1
ATOM 2936 C C . LYS A 1 367 ? 40.541 30.098 -35.422 1.00 89.38 367 LYS A C 1
ATOM 2938 O O . LYS A 1 367 ? 41.087 30.944 -36.124 1.00 89.38 367 LYS A O 1
ATOM 2943 N N . GLU A 1 368 ? 40.938 29.788 -34.192 1.00 86.62 368 GLU A N 1
ATOM 2944 C CA . GLU A 1 368 ? 42.123 30.357 -33.540 1.00 86.62 368 GLU A CA 1
ATOM 2945 C C . GLU A 1 368 ? 43.396 29.954 -34.288 1.00 86.62 368 GLU A C 1
ATOM 2947 O O . GLU A 1 368 ? 44.133 30.834 -34.726 1.00 86.62 368 GLU A O 1
ATOM 2952 N N . LYS A 1 369 ? 43.576 28.660 -34.591 1.00 87.19 369 LYS A N 1
ATOM 2953 C CA . LYS A 1 369 ? 44.696 28.180 -35.420 1.00 87.19 369 LYS A CA 1
ATOM 2954 C C . LYS A 1 369 ? 44.735 28.844 -36.796 1.00 87.19 369 LYS A C 1
ATOM 2956 O O . LYS A 1 369 ? 45.777 29.335 -37.215 1.00 87.19 369 LYS A O 1
ATOM 2961 N N . ALA A 1 370 ? 43.594 28.945 -37.480 1.00 84.50 370 ALA A N 1
ATOM 2962 C CA . ALA A 1 370 ? 43.528 29.620 -38.777 1.00 84.50 370 ALA A CA 1
ATOM 2963 C C . ALA A 1 370 ? 43.841 31.129 -38.686 1.00 84.50 370 ALA A C 1
ATOM 2965 O O . ALA A 1 370 ? 44.327 31.723 -39.651 1.00 84.50 370 ALA A O 1
ATOM 2966 N N . GLN A 1 371 ? 43.550 31.780 -37.555 1.00 83.50 371 GLN A N 1
ATOM 2967 C CA . GLN A 1 371 ? 43.941 33.171 -37.313 1.00 83.50 371 GLN A CA 1
ATOM 2968 C C . GLN A 1 371 ? 45.436 33.309 -37.013 1.00 83.50 371 GLN A C 1
ATOM 2970 O O . GLN A 1 371 ? 46.052 34.241 -37.529 1.00 83.50 371 GLN A O 1
ATOM 2975 N N . GLU A 1 372 ? 46.018 32.405 -36.227 1.00 80.94 372 GLU A N 1
ATOM 2976 C CA . GLU A 1 372 ? 47.458 32.368 -35.944 1.00 80.94 372 GLU A CA 1
ATOM 2977 C C . GLU A 1 372 ? 48.273 32.126 -37.218 1.00 80.94 372 GLU A C 1
ATOM 2979 O O . GLU A 1 372 ? 49.186 32.895 -37.513 1.00 80.94 372 GLU A O 1
ATOM 2984 N N . GLU A 1 373 ? 47.881 31.154 -38.045 1.00 83.06 373 GLU A N 1
ATOM 2985 C CA . GLU A 1 373 ? 48.518 30.889 -39.342 1.00 83.06 373 GLU A CA 1
ATOM 2986 C C . GLU A 1 373 ? 48.440 32.103 -40.280 1.00 83.06 373 GLU A C 1
ATOM 2988 O O . GLU A 1 373 ? 49.410 32.439 -40.962 1.00 83.06 373 GLU A O 1
ATOM 2993 N N . ARG A 1 374 ? 47.308 32.823 -40.287 1.00 80.75 374 ARG A N 1
ATOM 2994 C CA . ARG A 1 374 ? 47.154 34.066 -41.063 1.00 80.75 374 ARG A CA 1
ATOM 2995 C C . ARG A 1 374 ? 48.028 35.208 -40.549 1.00 80.75 374 ARG A C 1
ATOM 2997 O O . ARG A 1 374 ? 48.463 36.019 -41.365 1.00 80.75 374 ARG A O 1
ATOM 3004 N N . LYS A 1 375 ? 48.257 35.308 -39.236 1.00 80.00 375 LYS A N 1
ATOM 3005 C CA . LYS A 1 375 ? 49.173 36.300 -38.650 1.00 80.00 375 LYS A CA 1
ATOM 3006 C C . LYS A 1 375 ? 50.626 35.964 -38.991 1.00 80.00 375 LYS A C 1
ATOM 3008 O O . LYS A 1 375 ? 51.310 36.809 -39.557 1.00 80.00 375 LYS A O 1
ATOM 3013 N N . ALA A 1 376 ? 51.039 34.712 -38.802 1.00 75.38 376 ALA A N 1
ATOM 3014 C CA . ALA A 1 376 ? 52.382 34.243 -39.148 1.00 75.38 376 ALA A CA 1
ATOM 3015 C C . ALA A 1 376 ? 52.699 34.383 -40.652 1.00 75.38 376 ALA A C 1
ATOM 3017 O O . ALA A 1 376 ? 53.825 34.687 -41.038 1.00 75.38 376 ALA A O 1
ATOM 3018 N N . ALA A 1 377 ? 51.706 34.197 -41.529 1.00 74.31 377 ALA A N 1
ATOM 3019 C CA . ALA A 1 377 ? 51.867 34.406 -42.970 1.00 74.31 377 ALA A CA 1
ATOM 3020 C C . ALA A 1 377 ? 51.991 35.888 -43.373 1.00 74.31 377 ALA A C 1
ATOM 3022 O O . ALA A 1 377 ? 52.532 36.177 -44.441 1.00 74.31 377 ALA A O 1
ATOM 3023 N N . LYS A 1 378 ? 51.480 36.820 -42.556 1.00 73.81 378 LYS A N 1
ATOM 3024 C CA . LYS A 1 378 ? 51.665 38.264 -42.761 1.00 73.81 378 LYS A CA 1
ATOM 3025 C C . LYS A 1 378 ? 53.047 38.721 -42.298 1.00 73.81 378 LYS A C 1
ATOM 3027 O O . LYS A 1 378 ? 53.696 39.436 -43.044 1.00 73.81 378 LYS A O 1
ATOM 3032 N N . GLU A 1 379 ? 53.520 38.232 -41.154 1.00 69.31 379 GLU A N 1
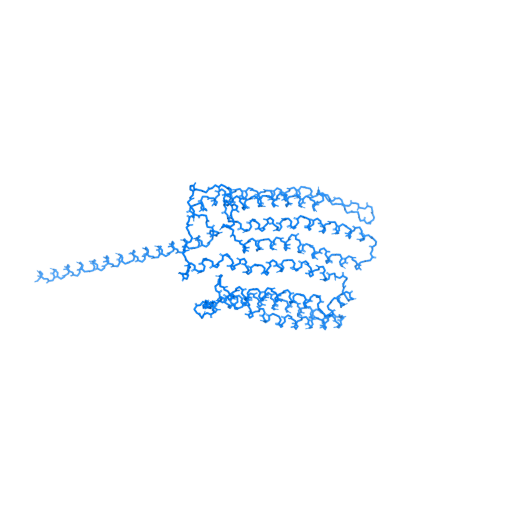ATOM 3033 C CA . GLU A 1 379 ? 54.854 38.554 -40.616 1.00 69.31 379 GLU A CA 1
ATOM 3034 C C . GLU A 1 379 ? 56.011 38.026 -41.482 1.00 69.31 379 GLU A C 1
ATOM 3036 O O . GLU A 1 379 ? 57.103 38.565 -41.431 1.00 69.31 379 GLU A O 1
ATOM 3041 N N . LYS A 1 380 ? 55.791 36.995 -42.310 1.00 67.69 380 LYS A N 1
ATOM 3042 C CA . LYS A 1 380 ? 56.794 36.500 -43.278 1.00 67.69 380 LYS A CA 1
ATOM 3043 C C . LYS A 1 380 ? 56.847 37.272 -44.605 1.00 67.69 380 LYS A C 1
ATOM 3045 O O . LYS A 1 380 ? 57.637 36.905 -45.473 1.00 67.69 380 LYS A O 1
ATOM 3050 N N . LYS A 1 381 ? 55.944 38.233 -44.826 1.00 59.47 381 LYS A N 1
ATOM 3051 C CA . LYS A 1 381 ? 55.861 39.026 -46.068 1.00 59.47 381 LYS A CA 1
ATOM 3052 C C . LYS A 1 381 ? 56.354 40.467 -45.908 1.00 59.47 381 LYS A C 1
ATOM 3054 O O . LYS A 1 381 ? 56.447 41.157 -46.922 1.00 59.47 381 LYS A O 1
ATOM 3059 N N . GLU A 1 382 ? 56.629 40.890 -44.681 1.00 51.88 382 GLU A N 1
ATOM 3060 C CA . GLU A 1 382 ? 57.449 42.064 -44.355 1.00 51.88 382 GLU A CA 1
ATOM 3061 C C . GLU A 1 382 ? 58.906 41.621 -44.204 1.00 51.88 382 GLU A C 1
ATOM 3063 O O . GLU A 1 382 ? 59.790 42.407 -44.611 1.00 51.88 382 GLU A O 1
#

pLDDT: mean 86.62, std 10.49, range [43.41, 97.81]

Sequence (382 aa):
MNIGEFDKRHFSLVKGGMTAVAHALKYLAIPYILFALGLMVLAGQDGPQRVGDLIGELQTVVLIFGIVLTVLGFFKGAYPKGSYSRFLFGITASVLVIVYVFSLLLNGRTQEVISREAFELDLNAIFVLYFFPALLAVLMPFGEFADHRRPWLEKEGKLEARPVEEAGDHHFYHDFRLRYGSLYNGLKLGRSTLIGFVVIPLIIIIVLKAGFSSLNVEEVDSMMSNLDDISAYMVMLGLPMAALAFFKGFYPKGSFSRFMPAVVMVLITLYWIWVLGLEGRFVFDSIEEISLVLDYSKLLMLIMVGTALWIVYYVLELLLHRPEWKAAGFPKDLREERKARKEAQRKAKEERKAAKERAKEEKRQAKEKAQEERKAAKEKKE

Radius of gyration: 30.32 Å; chains: 1; bounding box: 102×65×85 Å